Protein AF-0000000080324410 (afdb_homodimer)

Solvent-accessible surface area (backbone atoms only — not comparable to full-atom values): 28417 Å² total; per-residue (Å²): 84,32,30,42,34,37,29,29,32,47,20,60,87,23,61,13,32,57,71,48,88,96,50,61,19,52,45,48,56,50,28,51,51,48,15,63,73,68,71,44,92,47,70,72,44,49,41,64,73,47,52,51,18,25,29,22,37,26,44,42,29,28,36,72,44,86,69,87,79,92,68,65,60,56,60,53,47,45,66,68,41,60,70,37,41,25,58,77,45,79,40,82,44,83,71,82,79,46,44,42,80,50,36,56,32,38,30,34,39,34,32,36,30,31,64,83,45,30,84,38,65,70,62,29,25,78,43,92,57,76,87,58,37,58,67,55,31,39,56,44,40,62,48,53,45,77,47,46,50,48,37,27,41,31,90,59,55,82,81,40,97,64,50,68,31,58,33,73,44,49,47,60,41,41,44,96,81,65,45,37,38,41,40,38,40,28,19,47,50,78,58,71,63,22,67,32,31,48,48,25,51,39,50,34,28,18,71,66,76,38,52,55,64,59,53,49,47,29,54,73,68,41,44,56,61,93,78,80,58,57,38,70,39,33,12,33,26,37,43,38,60,33,36,91,88,47,77,69,77,58,87,50,57,66,71,10,30,68,45,57,60,100,72,58,67,73,54,76,119,85,34,31,40,35,37,28,28,31,48,20,62,87,24,60,13,30,56,71,49,90,97,49,61,18,50,47,49,55,50,29,52,52,48,15,63,74,69,70,42,91,47,69,71,43,49,40,66,74,48,52,51,17,25,29,23,36,25,45,43,29,28,37,72,45,86,67,88,78,93,66,66,60,55,61,53,47,46,67,70,41,58,71,37,40,26,58,77,45,79,40,83,44,82,70,82,80,44,44,41,79,51,36,56,33,38,29,36,37,36,31,36,31,30,62,83,47,29,85,37,66,68,61,30,24,78,43,91,58,76,86,59,36,58,67,55,31,40,55,44,40,60,48,54,46,77,48,47,52,46,38,27,40,31,91,59,56,83,82,39,97,62,50,68,31,58,34,74,43,47,46,57,38,38,44,94,81,65,44,37,38,41,40,37,39,27,19,47,52,80,59,72,62,22,67,33,31,47,47,26,51,40,50,34,29,18,71,68,76,39,52,56,65,59,55,49,46,28,52,72,66,41,46,56,60,92,78,80,58,57,39,70,39,34,12,33,25,37,42,39,60,33,36,92,89,46,76,70,79,56,85,50,57,64,71,9,31,71,44,56,61,94,78,67,63,72,51,76,116

Structure (mmCIF, N/CA/C/O backbone):
data_AF-0000000080324410-model_v1
#
loop_
_entity.id
_entity.type
_entity.pdbx_description
1 polymer 'tRNA pseudouridine synthase A'
#
loop_
_atom_site.group_PDB
_atom_site.id
_atom_site.type_symbol
_atom_site.label_atom_id
_atom_site.label_alt_id
_atom_site.label_comp_id
_atom_site.label_asym_id
_atom_site.label_entity_id
_atom_site.label_seq_id
_atom_site.pdbx_PDB_ins_code
_atom_site.Cartn_x
_atom_site.Cartn_y
_atom_site.Cartn_z
_atom_site.occupancy
_atom_site.B_iso_or_equiv
_atom_site.auth_seq_id
_atom_site.auth_comp_id
_atom_site.auth_asym_id
_atom_site.auth_atom_id
_atom_site.pdbx_PDB_model_num
ATOM 1 N N . MET A 1 1 ? 25.547 22.531 15.773 1 94.31 1 MET A N 1
ATOM 2 C CA . MET A 1 1 ? 25 22.719 14.43 1 94.31 1 MET A CA 1
ATOM 3 C C . MET A 1 1 ? 23.609 22.109 14.336 1 94.31 1 MET A C 1
ATOM 5 O O . MET A 1 1 ? 23.328 21.062 14.914 1 94.31 1 MET A O 1
ATOM 9 N N . ARG A 1 2 ? 22.75 22.875 13.672 1 97.19 2 ARG A N 1
ATOM 10 C CA . ARG A 1 2 ? 21.391 22.375 13.492 1 97.19 2 ARG A CA 1
ATOM 11 C C . ARG A 1 2 ? 21.25 21.641 12.156 1 97.19 2 ARG A C 1
ATOM 13 O O . ARG A 1 2 ? 21.781 22.094 11.141 1 97.19 2 ARG A O 1
ATOM 20 N N . TYR A 1 3 ? 20.516 20.531 12.219 1 98.25 3 TYR A N 1
ATOM 21 C CA . TYR A 1 3 ? 20.219 19.734 11.023 1 98.25 3 TYR A CA 1
ATOM 22 C C . TYR A 1 3 ? 18.719 19.547 10.859 1 98.25 3 TYR A C 1
ATOM 24 O O . TYR A 1 3 ? 18 19.328 11.844 1 98.25 3 TYR A O 1
ATOM 32 N N . PHE A 1 4 ? 18.188 19.719 9.625 1 98.75 4 PHE A N 1
ATOM 33 C CA . PHE A 1 4 ? 16.859 19.25 9.25 1 98.75 4 PHE A CA 1
ATOM 34 C C . PHE A 1 4 ? 16.922 17.828 8.688 1 98.75 4 PHE A C 1
ATOM 36 O O . PHE A 1 4 ? 17.797 17.531 7.875 1 98.75 4 PHE A O 1
ATOM 43 N N . VAL A 1 5 ? 16.047 17 9.148 1 98.75 5 VAL A N 1
ATOM 44 C CA . VAL A 1 5 ? 15.992 15.625 8.68 1 98.75 5 VAL A CA 1
ATOM 45 C C . VAL A 1 5 ? 14.656 15.367 7.984 1 98.75 5 VAL A C 1
ATOM 47 O O . VAL A 1 5 ? 13.594 15.641 8.555 1 98.75 5 VAL A O 1
ATOM 50 N N . HIS A 1 6 ? 14.719 14.922 6.734 1 98.62 6 HIS A N 1
ATOM 51 C CA . HIS A 1 6 ? 13.562 14.57 5.91 1 98.62 6 HIS A CA 1
ATOM 52 C C . HIS A 1 6 ? 13.203 13.102 6.078 1 98.62 6 HIS A C 1
ATOM 54 O O . HIS A 1 6 ? 14.008 12.219 5.785 1 98.62 6 HIS A O 1
ATOM 60 N N . ILE A 1 7 ? 11.953 12.852 6.543 1 98.38 7 ILE A N 1
ATOM 61 C CA . ILE A 1 7 ? 11.555 11.469 6.789 1 98.38 7 ILE A CA 1
ATOM 62 C C . ILE A 1 7 ? 10.164 11.227 6.211 1 98.38 7 ILE A C 1
ATOM 64 O O . ILE A 1 7 ? 9.484 12.164 5.781 1 98.38 7 ILE A O 1
ATOM 68 N N . GLY A 1 8 ? 9.773 10.023 6.07 1 97.31 8 GLY A N 1
ATOM 69 C CA . GLY A 1 8 ? 8.422 9.508 5.91 1 97.31 8 GLY A CA 1
ATOM 70 C C . GLY A 1 8 ? 8.086 8.398 6.883 1 97.31 8 GLY A C 1
ATOM 71 O O . GLY A 1 8 ? 8.977 7.688 7.355 1 97.31 8 GLY A O 1
ATOM 72 N N . TYR A 1 9 ? 6.797 8.312 7.25 1 97.44 9 TYR A N 1
ATOM 73 C CA . TYR A 1 9 ? 6.453 7.207 8.141 1 97.44 9 TYR A CA 1
ATOM 74 C C . TYR A 1 9 ? 5 6.781 7.941 1 97.44 9 TYR A C 1
ATOM 76 O O . TYR A 1 9 ? 4.145 7.602 7.605 1 97.44 9 TYR A O 1
ATOM 84 N N . ASN A 1 10 ? 4.77 5.488 8.047 1 96.81 10 ASN A N 1
ATOM 85 C CA . ASN A 1 10 ? 3.449 4.902 8.258 1 96.81 10 ASN A CA 1
ATOM 86 C C . ASN A 1 10 ? 3.047 4.949 9.727 1 96.81 10 ASN A C 1
ATOM 88 O O . ASN A 1 10 ? 3.627 4.246 10.555 1 96.81 10 ASN A O 1
ATOM 92 N N . GLY A 1 11 ? 2.039 5.762 10.086 1 97.75 11 GLY A N 1
ATOM 93 C CA . GLY A 1 11 ? 1.702 6.035 11.469 1 97.75 11 GLY A CA 1
ATOM 94 C C . GLY A 1 11 ? 0.704 5.047 12.047 1 97.75 11 GLY A C 1
ATOM 95 O O . GLY A 1 11 ? 0.299 5.168 13.203 1 97.75 11 GLY A O 1
ATOM 96 N N . LEU A 1 12 ? 0.367 4.039 11.359 1 96.88 12 LEU A N 1
ATOM 97 C CA . LEU A 1 12 ? -0.736 3.146 11.695 1 96.88 12 LEU A CA 1
ATOM 98 C C . LEU A 1 12 ? -0.562 2.572 13.102 1 96.88 12 LEU A C 1
ATOM 100 O O . LEU A 1 12 ? -1.535 2.441 13.844 1 96.88 12 LEU A O 1
ATOM 104 N N . GLN A 1 13 ? 0.639 2.287 13.508 1 96.69 13 GLN A N 1
ATOM 105 C CA . GLN A 1 13 ? 0.881 1.591 14.766 1 96.69 13 GLN A CA 1
ATOM 106 C C . GLN A 1 13 ? 1.281 2.568 15.867 1 96.69 13 GLN A C 1
ATOM 108 O O . GLN A 1 13 ? 1.627 2.154 16.984 1 96.69 13 GLN A O 1
ATOM 113 N N . TYR A 1 14 ? 1.253 3.84 15.594 1 97.75 14 TYR A N 1
ATOM 114 C CA . TYR A 1 14 ? 1.766 4.832 16.531 1 97.75 14 TYR A CA 1
ATOM 115 C C . TYR A 1 14 ? 0.64 5.711 17.062 1 97.75 14 TYR A C 1
ATOM 117 O O . TYR A 1 14 ? -0.38 5.898 16.406 1 97.75 14 TYR A O 1
ATOM 125 N N . ASN A 1 15 ? 0.825 6.191 18.203 1 97.12 15 ASN A N 1
ATOM 126 C CA . ASN A 1 15 ? -0.114 7.121 18.812 1 97.12 15 ASN A CA 1
ATOM 127 C C . ASN A 1 15 ? 0.235 8.57 18.5 1 97.12 15 ASN A C 1
ATOM 129 O O . ASN A 1 15 ? 0.266 9.422 19.391 1 97.12 15 ASN A O 1
ATOM 133 N N . GLY A 1 16 ? 0.625 8.773 17.234 1 96.94 16 GLY A N 1
ATOM 134 C CA . GLY A 1 16 ? 0.939 10.109 16.766 1 96.94 16 GLY A CA 1
ATOM 135 C C . GLY A 1 16 ? 2.428 10.406 16.75 1 96.94 16 GLY A C 1
ATOM 136 O O . GLY A 1 16 ? 3.242 9.516 17.016 1 96.94 16 GLY A O 1
ATOM 137 N N . TRP A 1 17 ? 2.717 11.594 16.375 1 96.81 17 TRP A N 1
ATOM 138 C CA . TRP A 1 17 ? 4.105 12.031 16.328 1 96.81 17 TRP A CA 1
ATOM 139 C C . TRP A 1 17 ? 4.66 12.273 17.719 1 96.81 17 TRP A C 1
ATOM 141 O O . TRP A 1 17 ? 5.711 11.734 18.078 1 96.81 17 TRP A O 1
ATOM 151 N N . GLN A 1 18 ? 3.969 13.039 18.5 1 91.75 18 GLN A N 1
ATOM 152 C CA . GLN A 1 18 ? 4.492 13.648 19.719 1 91.75 18 GLN A CA 1
ATOM 153 C C . GLN A 1 18 ? 4.695 12.609 20.812 1 91.75 18 GLN A C 1
ATOM 155 O O . GLN A 1 18 ? 3.82 11.781 21.062 1 91.75 18 GLN A O 1
ATOM 160 N N . LYS A 1 19 ? 5.781 12.805 21.422 1 88.12 19 LYS A N 1
ATOM 161 C CA . LYS A 1 19 ? 6.148 11.922 22.531 1 88.12 19 LYS A CA 1
ATOM 162 C C . LYS A 1 19 ? 5.219 12.117 23.719 1 88.12 19 LYS A C 1
ATOM 164 O O . LYS A 1 19 ? 4.965 13.25 24.141 1 88.12 19 LYS A O 1
ATOM 169 N N . GLN A 1 20 ? 4.648 11.055 24.047 1 84.75 20 GLN A N 1
ATOM 170 C CA . GLN A 1 20 ? 3.836 10.969 25.266 1 84.75 20 GLN A CA 1
ATOM 171 C C . GLN A 1 20 ? 4.293 9.812 26.156 1 84.75 20 GLN A C 1
ATOM 173 O O . GLN A 1 20 ? 4.793 8.805 25.656 1 84.75 20 GLN A O 1
ATOM 178 N N . ALA A 1 21 ? 4.141 9.961 27.375 1 82.94 21 ALA A N 1
ATOM 179 C CA . ALA A 1 21 ? 4.613 8.945 28.328 1 82.94 21 ALA A CA 1
ATOM 180 C C . ALA A 1 21 ? 3.883 7.625 28.109 1 82.94 21 ALA A C 1
ATOM 182 O O . ALA A 1 21 ? 2.66 7.602 27.938 1 82.94 21 ALA A O 1
ATOM 183 N N . ASN A 1 22 ? 4.672 6.574 27.953 1 84.88 22 ASN A N 1
ATOM 184 C CA . ASN A 1 22 ? 4.219 5.191 28 1 84.88 22 ASN A CA 1
ATOM 185 C C . ASN A 1 22 ? 3.434 4.816 26.734 1 84.88 22 ASN A C 1
ATOM 187 O O . ASN A 1 22 ? 2.602 3.906 26.766 1 84.88 22 ASN A O 1
ATOM 191 N N . VAL A 1 23 ? 3.604 5.633 25.766 1 90.19 23 VAL A N 1
ATOM 192 C CA . VAL A 1 23 ? 2.92 5.27 24.531 1 90.19 23 VAL A CA 1
ATOM 193 C C . VAL A 1 23 ? 3.906 5.293 23.375 1 90.19 23 VAL A C 1
ATOM 195 O O . VAL A 1 23 ? 4.824 6.113 23.344 1 90.19 23 VAL A O 1
ATOM 198 N N . LEU A 1 24 ? 3.748 4.344 22.484 1 94.62 24 LEU A N 1
ATOM 199 C CA . LEU A 1 24 ? 4.59 4.281 21.297 1 94.62 24 LEU A CA 1
ATOM 200 C C . LEU A 1 24 ? 4.285 5.441 20.359 1 94.62 24 LEU A C 1
ATOM 202 O O . LEU A 1 24 ? 3.131 5.645 19.969 1 94.62 24 LEU A O 1
ATOM 206 N N . ASN A 1 25 ? 5.254 6.285 20.078 1 96.56 25 ASN A N 1
ATOM 207 C CA . ASN A 1 25 ? 5.121 7.418 19.172 1 96.56 25 ASN A CA 1
ATOM 208 C C . ASN A 1 25 ? 6.328 7.543 18.234 1 96.56 25 ASN A C 1
ATOM 210 O O . ASN A 1 25 ? 7.367 6.926 18.484 1 96.56 25 ASN A O 1
ATOM 214 N N . ILE A 1 26 ? 6.188 8.273 17.203 1 98.19 26 ILE A N 1
ATOM 215 C CA . ILE A 1 26 ? 7.211 8.383 16.172 1 98.19 26 ILE A CA 1
ATOM 216 C C . ILE A 1 26 ? 8.43 9.117 16.719 1 98.19 26 ILE A C 1
ATOM 218 O O . ILE A 1 26 ? 9.57 8.68 16.531 1 98.19 26 ILE A O 1
ATOM 222 N N . GLN A 1 27 ? 8.195 10.25 17.406 1 98.19 27 GLN A N 1
ATOM 223 C CA . GLN A 1 27 ? 9.266 11.078 17.953 1 98.19 27 GLN A CA 1
ATOM 224 C C . GLN A 1 27 ? 10.156 10.273 18.891 1 98.19 27 GLN A C 1
ATOM 226 O O . GLN A 1 27 ? 11.383 10.312 18.766 1 98.19 27 GLN A O 1
ATOM 231 N N . GLY A 1 28 ? 9.547 9.531 19.797 1 97.69 28 GLY A N 1
ATOM 232 C CA . GLY A 1 28 ? 10.305 8.727 20.734 1 97.69 28 GLY A CA 1
ATOM 233 C C . GLY A 1 28 ? 11.164 7.668 20.062 1 97.69 28 GLY A C 1
ATOM 234 O O . GLY A 1 28 ? 12.312 7.453 20.469 1 97.69 28 GLY A O 1
ATOM 235 N N . VAL A 1 29 ? 10.641 7 19.062 1 98.19 29 VAL A N 1
ATOM 236 C CA . VAL A 1 29 ? 11.359 5.957 18.344 1 98.19 29 VAL A CA 1
ATOM 237 C C . VAL A 1 29 ? 12.594 6.555 17.656 1 98.19 29 VAL A C 1
ATOM 239 O O . VAL A 1 29 ? 13.68 5.984 17.719 1 98.19 29 VAL A O 1
ATOM 242 N N . ILE A 1 30 ? 12.438 7.707 17.062 1 98.56 30 ILE A N 1
ATOM 243 C CA . ILE A 1 30 ? 13.531 8.352 16.344 1 98.56 30 ILE A CA 1
ATOM 244 C C . ILE A 1 30 ? 14.578 8.852 17.344 1 98.56 30 ILE A C 1
ATOM 246 O O . ILE A 1 30 ? 15.781 8.672 17.125 1 98.56 30 ILE A O 1
ATOM 250 N N . GLU A 1 31 ? 14.125 9.516 18.422 1 98.31 31 GLU A N 1
ATOM 251 C CA . GLU A 1 31 ? 15.047 10 19.438 1 98.31 31 GLU A CA 1
ATOM 252 C C . GLU A 1 31 ? 15.891 8.859 20 1 98.31 31 GLU A C 1
ATOM 254 O O . GLU A 1 31 ? 17.094 9.016 20.219 1 98.31 31 GLU A O 1
ATOM 259 N N . ASN A 1 32 ? 15.227 7.758 20.25 1 97.81 32 ASN A N 1
ATOM 260 C CA . ASN A 1 32 ? 15.953 6.594 20.766 1 97.81 32 ASN A CA 1
ATOM 261 C C . ASN A 1 32 ? 17.031 6.133 19.781 1 97.81 32 ASN A C 1
ATOM 263 O O . ASN A 1 32 ? 18.156 5.852 20.188 1 97.81 32 ASN A O 1
ATOM 267 N N . ALA A 1 33 ? 16.719 6.035 18.531 1 98.56 33 ALA A N 1
ATOM 268 C CA . ALA A 1 33 ? 17.672 5.621 17.5 1 98.56 33 ALA A CA 1
ATOM 269 C C . ALA A 1 33 ? 18.844 6.598 17.422 1 98.56 33 ALA A C 1
ATOM 271 O O . ALA A 1 33 ? 20 6.184 17.375 1 98.56 33 ALA A O 1
ATOM 272 N N . LEU A 1 34 ? 18.547 7.871 17.422 1 98.44 34 LEU A N 1
ATOM 273 C CA . LEU A 1 34 ? 19.578 8.898 17.344 1 98.44 34 LEU A CA 1
ATOM 274 C C . LEU A 1 34 ? 20.484 8.836 18.562 1 98.44 34 LEU A C 1
ATOM 276 O O . LEU A 1 34 ? 21.719 8.922 18.438 1 98.44 34 LEU A O 1
ATOM 280 N N . SER A 1 35 ? 19.875 8.695 19.703 1 98.19 35 SER A N 1
ATOM 281 C CA . SER A 1 35 ? 20.641 8.648 20.938 1 98.19 35 SER A CA 1
ATOM 282 C C . SER A 1 35 ? 21.594 7.445 20.953 1 98.19 35 SER A C 1
ATOM 284 O O . SER A 1 35 ? 22.703 7.535 21.469 1 98.19 35 SER A O 1
ATOM 286 N N . GLN A 1 36 ? 21.125 6.352 20.406 1 98.12 36 GLN A N 1
ATOM 287 C CA . GLN A 1 36 ? 21.969 5.16 20.297 1 98.12 36 GLN A CA 1
ATOM 288 C C . GLN A 1 36 ? 23.156 5.406 19.359 1 98.12 36 GLN A C 1
ATOM 290 O O . GLN A 1 36 ? 24.281 5.031 19.672 1 98.12 36 GLN A O 1
ATOM 295 N N . ILE A 1 37 ? 22.906 6.055 18.297 1 97.75 37 ILE A N 1
ATOM 296 C CA . ILE A 1 37 ? 23.922 6.285 17.297 1 97.75 37 ILE A CA 1
ATOM 297 C C . ILE A 1 37 ? 24.953 7.277 17.828 1 97.75 37 ILE A C 1
ATOM 299 O O . ILE A 1 37 ? 26.172 7.059 17.688 1 97.75 37 ILE A O 1
ATOM 303 N N . PHE A 1 38 ? 24.531 8.312 18.469 1 97.31 38 PHE A N 1
ATOM 304 C CA . PHE A 1 38 ? 25.422 9.383 18.891 1 97.31 38 PHE A CA 1
ATOM 305 C C . PHE A 1 38 ? 25.906 9.156 20.312 1 97.31 38 PHE A C 1
ATOM 307 O O . PHE A 1 38 ? 26.766 9.898 20.812 1 97.31 38 PHE A O 1
ATOM 314 N N . LYS A 1 39 ? 25.297 8.195 21 1 96.38 39 LYS A N 1
ATOM 315 C CA . LYS A 1 39 ? 25.672 7.816 22.359 1 96.38 39 LYS A CA 1
ATOM 316 C C . LYS A 1 39 ? 25.484 8.977 23.328 1 96.38 39 LYS A C 1
ATOM 318 O O . LYS A 1 39 ? 26.266 9.164 24.25 1 96.38 39 LYS A O 1
ATOM 323 N N . THR A 1 40 ? 24.625 9.805 23.047 1 96.5 40 THR A N 1
ATOM 324 C CA . THR A 1 40 ? 24.141 10.906 23.875 1 96.5 40 THR A CA 1
ATOM 325 C C . THR A 1 40 ? 22.656 11.141 23.656 1 96.5 40 THR A C 1
ATOM 327 O O . THR A 1 40 ? 22.125 10.812 22.594 1 96.5 40 THR A O 1
ATOM 330 N N . GLN A 1 41 ? 22.031 11.617 24.656 1 96.44 41 GLN A N 1
ATOM 331 C CA . GLN A 1 41 ? 20.609 11.891 24.484 1 96.44 41 GLN A CA 1
ATOM 332 C C . GLN A 1 41 ? 20.375 12.969 23.438 1 96.44 41 GLN A C 1
ATOM 334 O O . GLN A 1 41 ? 20.922 14.062 23.516 1 96.44 41 GLN A O 1
ATOM 339 N N . ILE A 1 42 ? 19.578 12.68 22.453 1 97.12 42 ILE A N 1
ATOM 340 C CA . ILE A 1 42 ? 19.234 13.617 21.391 1 97.12 42 ILE A CA 1
ATOM 341 C C . ILE A 1 42 ? 17.734 13.906 21.422 1 97.12 42 ILE A C 1
ATOM 343 O O . ILE A 1 42 ? 16.922 12.977 21.453 1 97.12 42 ILE A O 1
ATOM 347 N N . PHE A 1 43 ? 17.375 15.156 21.5 1 97.06 43 PHE A N 1
ATOM 348 C CA . PHE A 1 43 ? 15.992 15.594 21.391 1 97.06 43 PHE A CA 1
ATOM 349 C C . PHE A 1 43 ? 15.719 16.203 20.016 1 97.06 43 PHE A C 1
ATOM 351 O O . PHE A 1 43 ? 16.609 16.812 19.422 1 97.06 43 PHE A O 1
ATOM 358 N N . ILE A 1 44 ? 14.492 16.016 19.547 1 98.19 44 ILE A N 1
ATOM 359 C CA . ILE A 1 44 ? 14.164 16.547 18.234 1 98.19 44 ILE A CA 1
ATOM 360 C C . ILE A 1 44 ? 12.852 17.312 18.297 1 98.19 44 ILE A C 1
ATOM 362 O O . ILE A 1 44 ? 12.055 17.125 19.203 1 98.19 44 ILE A O 1
ATOM 366 N N . ASN A 1 45 ? 12.656 18.219 17.359 1 98 45 ASN A N 1
ATOM 367 C CA . ASN A 1 45 ? 11.43 18.984 17.172 1 98 45 ASN A CA 1
ATOM 368 C C . ASN A 1 45 ? 10.844 18.766 15.773 1 98 45 ASN A C 1
ATOM 370 O O . ASN A 1 45 ? 11.5 19.016 14.766 1 98 45 ASN A O 1
ATOM 374 N N . GLY A 1 46 ? 9.68 18.297 15.727 1 98.19 46 GLY A N 1
ATOM 375 C CA . GLY A 1 46 ? 9.023 18 14.461 1 98.19 46 GLY A CA 1
ATOM 376 C C . GLY A 1 46 ? 8.359 19.219 13.844 1 98.19 46 GLY A C 1
ATOM 377 O O . GLY A 1 46 ? 8.172 20.234 14.523 1 98.19 46 GLY A O 1
ATOM 378 N N . CYS A 1 47 ? 7.992 19.078 12.578 1 98.12 47 CYS A N 1
ATOM 379 C CA . CYS A 1 47 ? 7.379 20.188 11.852 1 98.12 47 CYS A CA 1
ATOM 380 C C . CYS A 1 47 ? 5.887 20.281 12.148 1 98.12 47 CYS A C 1
ATOM 382 O O . CYS A 1 47 ? 5.215 21.219 11.711 1 98.12 47 CYS A O 1
ATOM 384 N N . GLY A 1 48 ? 5.367 19.359 12.797 1 94.88 48 GLY A N 1
ATOM 385 C CA . GLY A 1 48 ? 3.969 19.281 13.18 1 94.88 48 GLY A CA 1
ATOM 386 C C . GLY A 1 48 ? 3.664 18.094 14.078 1 94.88 48 GLY A C 1
ATOM 387 O O . GLY A 1 48 ? 4.566 17.344 14.438 1 94.88 48 GLY A O 1
ATOM 388 N N . ARG A 1 49 ? 2.438 18.031 14.516 1 92.12 49 ARG A N 1
ATOM 389 C CA . ARG A 1 49 ? 1.966 16.922 15.328 1 92.12 49 ARG A CA 1
ATOM 390 C C . ARG A 1 49 ? 0.853 16.156 14.617 1 92.12 49 ARG A C 1
ATOM 392 O O . ARG A 1 49 ? -0.269 16.656 14.5 1 92.12 49 ARG A O 1
ATOM 399 N N . THR A 1 50 ? 1.181 15.016 14.109 1 96.06 50 THR A N 1
ATOM 400 C CA . THR A 1 50 ? 0.146 14.18 13.508 1 96.06 50 THR A CA 1
ATOM 401 C C . THR A 1 50 ? -0.588 13.367 14.57 1 96.06 50 THR A C 1
ATOM 403 O O . THR A 1 50 ? 0.018 12.93 15.547 1 96.06 50 THR A O 1
ATOM 406 N N . ASP A 1 51 ? -1.901 13.156 14.359 1 95 51 ASP A N 1
ATOM 407 C CA . ASP A 1 51 ? -2.723 12.336 15.242 1 95 51 ASP A CA 1
ATOM 408 C C . ASP A 1 51 ? -2.295 10.867 15.188 1 95 51 ASP A C 1
ATOM 410 O O . ASP A 1 51 ? -1.504 10.484 14.328 1 95 51 ASP A O 1
ATOM 414 N N . ALA A 1 52 ? -2.834 10.172 16.219 1 96.69 52 ALA A N 1
ATOM 415 C CA . ALA A 1 52 ? -2.654 8.727 16.203 1 96.69 52 ALA A CA 1
ATOM 416 C C . ALA A 1 52 ? -3.105 8.133 14.867 1 96.69 52 ALA A C 1
ATOM 418 O O . ALA A 1 52 ? -4.152 8.508 14.328 1 96.69 52 ALA A O 1
ATOM 419 N N . GLN A 1 53 ? -2.209 7.281 14.25 1 98 53 GLN A N 1
ATOM 420 C CA . GLN A 1 53 ? -2.496 6.457 13.086 1 98 53 GLN A CA 1
ATOM 421 C C . GLN A 1 53 ? -2.418 7.277 11.797 1 98 53 GLN A C 1
ATOM 423 O O . GLN A 1 53 ? -2.668 6.758 10.711 1 98 53 GLN A O 1
ATOM 428 N N . VAL A 1 54 ? -2.104 8.57 11.922 1 98.25 54 VAL A N 1
ATOM 429 C CA . VAL A 1 54 ? -1.933 9.406 10.734 1 98.25 54 VAL A CA 1
ATOM 430 C C . VAL A 1 54 ? -0.528 9.219 10.164 1 98.25 54 VAL A C 1
ATOM 432 O O . VAL A 1 54 ? 0.437 9.062 10.922 1 98.25 54 VAL A O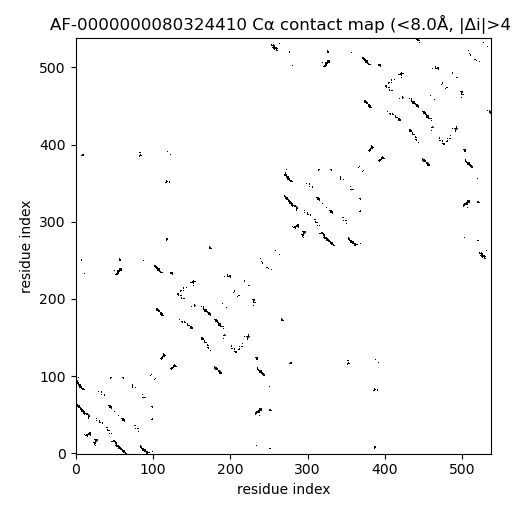 1
ATOM 435 N N . HIS A 1 55 ? -0.426 9.234 8.844 1 97.19 55 HIS A N 1
ATOM 436 C CA . HIS A 1 55 ? 0.824 8.984 8.133 1 97.19 55 HIS A CA 1
ATOM 437 C C . HIS A 1 55 ? 1.499 10.297 7.734 1 97.19 55 HIS A C 1
ATOM 439 O O . HIS A 1 55 ? 0.898 11.367 7.844 1 97.19 55 HIS A O 1
ATOM 445 N N . ALA A 1 56 ? 2.744 10.156 7.301 1 97.38 56 ALA A N 1
ATOM 446 C CA . ALA A 1 56 ? 3.445 11.266 6.656 1 97.38 56 ALA A CA 1
ATOM 447 C C . ALA A 1 56 ? 4.32 10.766 5.512 1 97.38 56 ALA A C 1
ATOM 449 O O . ALA A 1 56 ? 5.234 9.969 5.723 1 97.38 56 ALA A O 1
ATOM 450 N N . SER A 1 57 ? 4.02 11.211 4.344 1 95.12 57 SER A N 1
ATOM 451 C CA . SER A 1 57 ? 4.91 10.922 3.223 1 95.12 57 SER A CA 1
ATOM 452 C C . SER A 1 57 ? 6.105 11.867 3.209 1 95.12 57 SER A C 1
ATOM 454 O O . SER A 1 57 ? 7.16 11.531 2.662 1 95.12 57 SER A O 1
ATOM 456 N N . GLN A 1 58 ? 5.863 13.07 3.723 1 97.12 58 GLN A N 1
ATOM 457 C CA . GLN A 1 58 ? 6.965 13.992 3.984 1 97.12 58 GLN A CA 1
ATOM 458 C C . GLN A 1 58 ? 6.824 14.641 5.359 1 97.12 58 GLN A C 1
ATOM 460 O O . GLN A 1 58 ? 5.762 15.164 5.703 1 97.12 58 GLN A O 1
ATOM 465 N N . PHE A 1 59 ? 7.863 14.57 6.117 1 98.31 59 PHE A N 1
ATOM 466 C CA . PHE A 1 59 ? 7.941 15.148 7.453 1 98.31 59 PHE A CA 1
ATOM 467 C C . PHE A 1 59 ? 9.359 15.609 7.762 1 98.31 59 PHE A C 1
ATOM 469 O O . PHE A 1 59 ? 10.328 14.938 7.391 1 98.31 59 PHE A O 1
ATOM 476 N N . PHE A 1 60 ? 9.477 16.766 8.367 1 98.75 60 PHE A N 1
ATOM 477 C CA . PHE A 1 60 ? 10.789 17.25 8.789 1 98.75 60 PHE A CA 1
ATOM 478 C C . PHE A 1 60 ? 10.859 17.375 10.305 1 98.75 60 PHE A C 1
ATOM 480 O O . PHE A 1 60 ? 9.883 17.766 10.953 1 98.75 60 PHE A O 1
ATOM 487 N N . PHE A 1 61 ? 11.961 17.047 10.828 1 98.75 61 PHE A N 1
ATOM 488 C CA . PHE A 1 61 ? 12.312 17.469 12.18 1 98.75 61 PHE A CA 1
ATOM 489 C C . PHE A 1 61 ? 13.711 18.078 12.211 1 98.75 61 PHE A C 1
ATOM 491 O O . PHE A 1 61 ? 14.492 17.906 11.266 1 98.75 61 PHE A O 1
ATOM 498 N N . HIS A 1 62 ? 13.961 18.906 13.211 1 98.69 62 HIS A N 1
ATOM 499 C CA . HIS A 1 62 ? 15.328 19.391 13.367 1 98.69 62 HIS A CA 1
ATOM 500 C C . HIS A 1 62 ? 15.953 18.859 14.648 1 98.69 62 HIS A C 1
ATOM 502 O O . HIS A 1 62 ? 15.242 18.5 15.594 1 98.69 62 HIS A O 1
ATOM 508 N N . MET A 1 63 ? 17.188 18.719 14.633 1 98.25 63 MET A N 1
ATOM 509 C CA . MET A 1 63 ? 18.031 18.297 15.75 1 98.25 63 MET A CA 1
ATOM 510 C C . MET A 1 63 ? 19.312 19.125 15.805 1 98.25 63 MET A C 1
ATOM 512 O O . MET A 1 63 ? 19.719 19.703 14.805 1 98.25 63 MET A O 1
ATOM 516 N N . ASP A 1 64 ? 19.859 19.219 16.969 1 97.5 64 ASP A N 1
ATOM 517 C CA . ASP A 1 64 ? 21.125 19.891 17.188 1 97.5 64 ASP A CA 1
ATOM 518 C C . ASP A 1 64 ? 22.219 18.906 17.594 1 97.5 64 ASP A C 1
ATOM 520 O O . ASP A 1 64 ? 22.047 18.156 18.562 1 97.5 64 ASP A O 1
ATOM 524 N N . ILE A 1 65 ? 23.219 18.922 16.766 1 95.94 65 ILE A N 1
ATOM 525 C CA . ILE A 1 65 ? 24.328 18.016 17.031 1 95.94 65 ILE A CA 1
ATOM 526 C C . ILE A 1 65 ? 25.609 18.828 17.25 1 95.94 65 ILE A C 1
ATOM 528 O O . ILE A 1 65 ? 25.984 19.641 16.391 1 95.94 65 ILE A O 1
ATOM 532 N N . GLU A 1 66 ? 26.281 18.594 18.312 1 90 66 GLU A N 1
ATOM 533 C CA . GLU A 1 66 ? 27.469 19.375 18.672 1 90 66 GLU A CA 1
ATOM 534 C C . GLU A 1 66 ? 28.703 18.906 17.906 1 90 66 GLU A C 1
ATOM 536 O O . GLU A 1 66 ? 29.484 19.719 17.406 1 90 66 GLU A O 1
ATOM 541 N N . LYS A 1 67 ? 28.828 17.609 17.766 1 89.62 67 LYS A N 1
ATOM 542 C CA . LYS A 1 67 ? 30.031 17.047 17.156 1 89.62 67 LYS A CA 1
ATOM 543 C C . LYS A 1 67 ? 29.734 16.547 15.742 1 89.62 67 LYS A C 1
ATOM 545 O O . LYS A 1 67 ? 28.703 15.914 15.508 1 89.62 67 LYS A O 1
ATOM 550 N N . GLU A 1 68 ? 30.672 16.875 14.891 1 90.06 68 GLU A N 1
ATOM 551 C CA . GLU A 1 68 ? 30.578 16.312 13.547 1 90.06 68 GLU A CA 1
ATOM 552 C C . GLU A 1 68 ? 30.734 14.789 13.578 1 90.06 68 GLU A 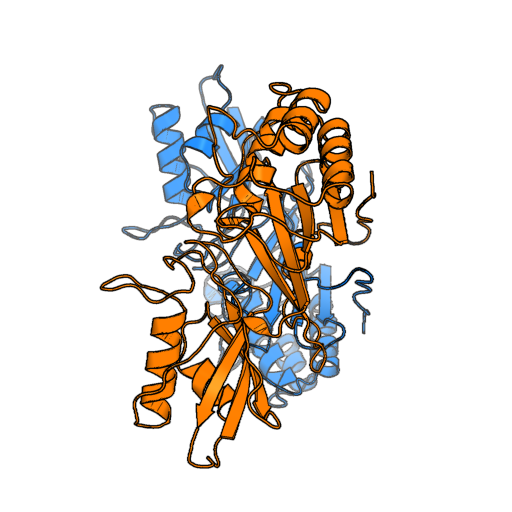C 1
ATOM 554 O O . GLU A 1 68 ? 31.266 14.234 14.539 1 90.06 68 GLU A O 1
ATOM 559 N N . TRP A 1 69 ? 30.078 14.141 12.68 1 94.56 69 TRP A N 1
ATOM 560 C CA . TRP A 1 69 ? 30.219 12.688 12.57 1 94.56 69 TRP A CA 1
ATOM 561 C C . TRP A 1 69 ? 30.75 12.289 11.195 1 94.56 69 TRP A C 1
ATOM 563 O O . TRP A 1 69 ? 30.641 13.062 10.242 1 94.56 69 TRP A O 1
ATOM 573 N N . ASP A 1 70 ? 31.359 11.094 11.016 1 94.94 70 ASP A N 1
ATOM 574 C CA . ASP A 1 70 ? 32.031 10.688 9.789 1 94.94 70 ASP A CA 1
ATOM 575 C C . ASP A 1 70 ? 31.422 9.414 9.211 1 94.94 70 ASP A C 1
ATOM 577 O O . ASP A 1 70 ? 32.062 8.68 8.469 1 94.94 70 ASP A O 1
ATOM 581 N N . PHE A 1 71 ? 30.266 9.117 9.633 1 96.56 71 PHE A N 1
ATOM 582 C CA . PHE A 1 71 ? 29.578 7.941 9.109 1 96.56 71 PHE A CA 1
ATOM 583 C C . PHE A 1 71 ? 28.297 8.344 8.375 1 96.56 71 PHE A C 1
ATOM 585 O O . PHE A 1 71 ? 27.891 9.508 8.43 1 96.56 71 PHE A O 1
ATOM 592 N N . ASP A 1 72 ? 27.766 7.434 7.598 1 97.44 72 ASP A N 1
ATOM 593 C CA . ASP A 1 72 ? 26.516 7.66 6.875 1 97.44 72 ASP A CA 1
ATOM 594 C C . ASP A 1 72 ? 25.312 7.578 7.816 1 97.44 72 ASP A C 1
ATOM 596 O O . ASP A 1 72 ? 24.797 6.492 8.086 1 97.44 72 ASP A O 1
ATOM 600 N N . LEU A 1 73 ? 24.922 8.68 8.289 1 98.19 73 LEU A N 1
ATOM 601 C CA . LEU A 1 73 ? 23.859 8.75 9.289 1 98.19 73 LEU A CA 1
ATOM 602 C C . LEU A 1 73 ? 22.547 8.211 8.719 1 98.19 73 LEU A C 1
ATOM 604 O O . LEU A 1 73 ? 21.797 7.531 9.414 1 98.19 73 LEU A O 1
ATOM 608 N N . ILE A 1 74 ? 22.234 8.531 7.469 1 98.12 74 ILE A N 1
ATOM 609 C CA . ILE A 1 74 ? 21.016 8.078 6.828 1 98.12 74 ILE A CA 1
ATOM 610 C C . ILE A 1 74 ? 20.969 6.547 6.805 1 98.12 74 ILE A C 1
ATOM 612 O O . ILE A 1 74 ? 19.969 5.938 7.172 1 98.12 74 ILE A O 1
ATOM 616 N N . PHE A 1 75 ? 22.078 6.02 6.418 1 97.56 75 PHE A N 1
ATOM 617 C CA . PHE A 1 75 ? 22.188 4.566 6.359 1 97.56 75 PHE A CA 1
ATOM 618 C C . PHE A 1 75 ? 21.984 3.953 7.742 1 97.56 75 PHE A C 1
ATOM 620 O O . PHE A 1 75 ? 21.203 3.016 7.906 1 97.56 75 PHE A O 1
ATOM 627 N N . ARG A 1 76 ? 22.609 4.445 8.695 1 98 76 ARG A N 1
ATOM 628 C CA . ARG A 1 76 ? 22.547 3.904 10.047 1 98 76 ARG A CA 1
ATOM 629 C C . ARG A 1 76 ? 21.141 4.035 10.625 1 98 76 ARG A C 1
ATOM 631 O O . ARG A 1 76 ? 20.625 3.098 11.242 1 98 76 ARG A O 1
ATOM 638 N N . LEU A 1 77 ? 20.562 5.156 10.438 1 98.62 77 LEU A N 1
ATOM 639 C CA . LEU A 1 77 ? 19.203 5.367 10.938 1 98.62 77 LEU A CA 1
ATOM 640 C C . LEU A 1 77 ? 18.234 4.398 10.281 1 98.62 77 LEU A C 1
ATOM 642 O O . LEU A 1 77 ? 17.406 3.777 10.961 1 98.62 77 LEU A O 1
ATOM 646 N N . ASN A 1 78 ? 18.328 4.285 8.984 1 98.06 78 ASN A N 1
ATOM 647 C CA . ASN A 1 78 ? 17.391 3.428 8.258 1 98.06 78 ASN A CA 1
ATOM 648 C C . ASN A 1 78 ? 17.594 1.956 8.609 1 98.06 78 ASN A C 1
ATOM 650 O O . ASN A 1 78 ? 16.672 1.154 8.492 1 98.06 78 ASN A O 1
ATOM 654 N N . LYS A 1 79 ? 18.734 1.648 9 1 97.06 79 LYS A N 1
ATOM 655 C CA . LYS A 1 79 ? 18.984 0.287 9.461 1 97.06 79 LYS A CA 1
ATOM 656 C C . LYS A 1 79 ? 18.406 0.056 10.844 1 97.06 79 LYS A C 1
ATOM 658 O O . LYS A 1 79 ? 17.875 -1.019 11.133 1 97.06 79 LYS A O 1
ATOM 663 N N . LEU A 1 80 ? 18.453 0.997 11.648 1 98.12 80 LEU A N 1
ATOM 664 C CA . LEU A 1 80 ? 18.062 0.879 13.047 1 98.12 80 LEU A CA 1
ATOM 665 C C . LEU A 1 80 ? 16.547 1.07 13.195 1 98.12 80 LEU A C 1
ATOM 667 O O . LEU A 1 80 ? 15.914 0.41 14.023 1 98.12 80 LEU A O 1
ATOM 671 N N . LEU A 1 81 ? 15.977 1.917 12.492 1 98.56 81 LEU A N 1
ATOM 672 C CA . LEU A 1 81 ? 14.562 2.254 12.609 1 98.56 81 LEU A CA 1
ATOM 673 C C . LEU A 1 81 ? 13.688 1.148 12.031 1 98.56 81 LEU A C 1
ATOM 675 O O . LEU A 1 81 ? 14.094 0.455 11.094 1 98.56 81 LEU A O 1
ATOM 679 N N . PRO A 1 82 ? 12.484 1.034 12.641 1 98.06 82 PRO A N 1
ATOM 680 C CA . PRO A 1 82 ? 11.547 0.076 12.047 1 98.06 82 PRO A CA 1
ATOM 681 C C . PRO A 1 82 ? 11.211 0.395 10.594 1 98.06 82 PRO A C 1
ATOM 683 O O . PRO A 1 82 ? 11.422 1.525 10.148 1 98.06 82 PRO A O 1
ATOM 686 N N . MET A 1 83 ? 10.633 -0.583 9.875 1 97.19 83 MET A N 1
ATOM 687 C CA . MET A 1 83 ? 10.398 -0.468 8.438 1 97.19 83 MET A CA 1
ATOM 688 C C . MET A 1 83 ? 9.352 0.604 8.141 1 97.19 83 MET A C 1
ATOM 690 O O . MET A 1 83 ? 9.266 1.098 7.016 1 97.19 83 MET A O 1
ATOM 694 N N . ASN A 1 84 ? 8.602 0.961 9.117 1 97.19 84 ASN A N 1
ATOM 695 C CA . ASN A 1 84 ? 7.523 1.92 8.898 1 97.19 84 ASN A CA 1
ATOM 696 C C . ASN A 1 84 ? 7.996 3.355 9.117 1 97.19 84 ASN A C 1
ATOM 698 O O . ASN A 1 84 ? 7.188 4.285 9.125 1 97.19 84 ASN A O 1
ATOM 702 N N . ILE A 1 85 ? 9.273 3.598 9.336 1 98.44 85 ILE A N 1
ATOM 703 C CA . ILE A 1 85 ? 9.898 4.914 9.383 1 98.44 85 ILE A CA 1
ATOM 704 C C . ILE A 1 85 ? 11.133 4.938 8.492 1 98.44 85 ILE A C 1
ATOM 706 O O . ILE A 1 85 ? 12.016 4.086 8.617 1 98.44 85 ILE A O 1
ATOM 710 N N . ALA A 1 86 ? 11.203 5.906 7.605 1 98.19 86 ALA A N 1
ATOM 711 C CA . ALA A 1 86 ? 12.336 6.02 6.688 1 98.19 86 ALA A CA 1
ATOM 712 C C . ALA A 1 86 ? 12.938 7.418 6.727 1 98.19 86 ALA A C 1
ATOM 714 O O . ALA A 1 86 ? 12.211 8.414 6.805 1 98.19 86 ALA A O 1
ATOM 715 N N . VAL A 1 87 ? 14.25 7.508 6.656 1 98.62 87 VAL A N 1
ATOM 716 C CA . VAL A 1 87 ? 14.992 8.758 6.594 1 98.62 87 VAL A CA 1
ATOM 717 C C . VAL A 1 87 ? 15.523 8.977 5.18 1 98.62 87 VAL A C 1
ATOM 719 O O . VAL A 1 87 ? 16.141 8.078 4.598 1 98.62 87 VAL A O 1
ATOM 722 N N . TYR A 1 88 ? 15.383 10.172 4.656 1 97.69 88 TYR A N 1
ATOM 723 C CA . TYR A 1 88 ? 15.719 10.406 3.256 1 97.69 88 TYR A CA 1
ATOM 724 C C . TYR A 1 88 ? 16.844 11.422 3.127 1 97.69 88 TYR A C 1
ATOM 726 O O . TYR A 1 88 ? 17.734 11.281 2.273 1 97.69 88 TYR A O 1
ATOM 734 N N . ASP A 1 89 ? 16.781 12.438 3.961 1 98.06 89 ASP A N 1
ATOM 735 C CA . ASP A 1 89 ? 17.797 13.492 3.887 1 98.06 89 ASP A CA 1
ATOM 736 C C . ASP A 1 89 ? 18.188 13.969 5.281 1 98.06 89 ASP A C 1
ATOM 738 O O . ASP A 1 89 ? 17.375 13.953 6.203 1 98.06 89 ASP A O 1
ATOM 742 N N . VAL A 1 90 ? 19.422 14.328 5.418 1 98.31 90 VAL A N 1
ATOM 743 C CA . VAL A 1 90 ? 19.953 15.094 6.543 1 98.31 90 VAL A CA 1
ATOM 744 C C . VAL A 1 90 ? 20.625 16.359 6.035 1 98.31 90 VAL A C 1
ATOM 746 O O . VAL A 1 90 ? 21.656 16.297 5.34 1 98.31 90 VAL A O 1
ATOM 749 N N . ILE A 1 91 ? 20.078 17.5 6.422 1 97.88 91 ILE A N 1
ATOM 750 C CA . ILE A 1 91 ? 20.484 18.75 5.805 1 97.88 91 ILE A CA 1
ATOM 751 C C . ILE A 1 91 ? 21.031 19.703 6.871 1 97.88 91 ILE A C 1
ATOM 753 O O . ILE A 1 91 ? 20.297 20.156 7.746 1 97.88 91 ILE A O 1
ATOM 757 N N . PRO A 1 92 ? 22.312 20.016 6.801 1 97.25 92 PRO A N 1
ATOM 758 C CA . PRO A 1 92 ? 22.812 21.047 7.707 1 97.25 92 PRO A CA 1
ATOM 759 C C . PRO A 1 92 ? 22.203 22.422 7.441 1 97.25 92 PRO A C 1
ATOM 761 O O . PRO A 1 92 ? 22.062 22.828 6.285 1 97.25 92 PRO A O 1
ATOM 764 N N . MET A 1 93 ? 21.797 23.016 8.5 1 96.81 93 MET A N 1
ATOM 765 C CA . MET A 1 93 ? 21.109 24.297 8.352 1 96.81 93 MET A CA 1
ATOM 766 C C . MET A 1 93 ? 21.984 25.438 8.875 1 96.81 93 MET A C 1
ATOM 768 O O . MET A 1 93 ? 22.688 25.281 9.867 1 96.81 93 MET A O 1
ATOM 772 N N . GLU A 1 94 ? 21.891 26.562 8.078 1 92.94 94 GLU A N 1
ATOM 773 C CA . GLU A 1 94 ? 22.5 27.781 8.594 1 92.94 94 GLU A CA 1
ATOM 774 C C . GLU A 1 94 ? 21.594 28.469 9.609 1 92.94 94 GLU A C 1
ATOM 776 O O . GLU A 1 94 ? 20.391 28.625 9.375 1 92.94 94 GLU A O 1
ATOM 781 N N . GLY A 1 95 ? 22.188 28.844 10.688 1 91.69 95 GLY A N 1
ATOM 782 C CA . GLY A 1 95 ? 21.391 29.469 11.734 1 91.69 95 GLY A CA 1
ATOM 783 C C . GLY A 1 95 ? 20.594 28.469 12.547 1 91.69 95 GLY A C 1
ATOM 784 O O . GLY A 1 95 ? 21.062 27.344 12.805 1 91.69 95 GLY A O 1
ATOM 785 N N . LEU A 1 96 ? 19.391 29 13.117 1 93.06 96 LEU A N 1
ATOM 786 C CA . LEU A 1 96 ? 18.594 28.141 13.977 1 93.06 96 LEU A CA 1
ATOM 787 C C . LEU A 1 96 ? 17.125 28.156 13.539 1 93.06 96 LEU A C 1
ATOM 789 O O . LEU A 1 96 ? 16.234 28.438 14.336 1 93.06 96 LEU A O 1
ATOM 793 N N . PRO A 1 97 ? 16.984 27.766 12.195 1 97.44 97 PRO A N 1
ATOM 794 C CA . PRO A 1 97 ? 15.586 27.656 11.773 1 97.44 97 PRO A CA 1
ATOM 795 C C . PRO A 1 97 ? 14.797 26.625 12.578 1 97.44 97 PRO A C 1
ATOM 797 O O . PRO A 1 97 ? 15.391 25.734 13.188 1 97.44 97 PRO A O 1
ATOM 800 N N . HIS A 1 98 ? 13.508 26.828 12.664 1 98.19 98 HIS A N 1
ATOM 801 C CA . HIS A 1 98 ? 12.648 25.953 13.453 1 98.19 98 HIS A CA 1
ATOM 802 C C . HIS A 1 98 ? 11.727 25.125 12.562 1 98.19 98 HIS A C 1
ATOM 804 O O . HIS A 1 98 ? 10.977 25.672 11.75 1 98.19 98 HIS A O 1
ATOM 810 N N . ALA A 1 99 ? 11.758 23.828 12.734 1 98.12 99 ALA A N 1
ATOM 811 C CA . ALA A 1 99 ? 11.016 22.906 11.875 1 98.12 99 ALA A CA 1
ATOM 812 C C . ALA A 1 99 ? 9.523 23.203 11.898 1 98.12 99 ALA A C 1
ATOM 814 O O . ALA A 1 99 ? 8.852 23.125 10.867 1 98.12 99 ALA A O 1
ATOM 815 N N . ARG A 1 100 ? 8.977 23.562 13.016 1 97.06 100 ARG A N 1
ATOM 816 C CA . ARG A 1 100 ? 7.539 23.75 13.164 1 97.06 100 ARG A CA 1
ATOM 817 C C . ARG A 1 100 ? 7.133 25.156 12.766 1 97.06 100 ARG A C 1
ATOM 819 O O . ARG A 1 100 ? 6.281 25.344 11.898 1 97.06 100 ARG A O 1
ATOM 826 N N . PHE A 1 101 ? 7.859 26.141 13.289 1 96.38 101 PHE A N 1
ATOM 827 C CA . PHE A 1 101 ? 7.359 27.516 13.266 1 96.38 101 PHE A CA 1
ATOM 828 C C . PHE A 1 101 ? 7.75 28.219 11.969 1 96.38 101 PHE A C 1
ATOM 830 O O . PHE A 1 101 ? 7.117 29.188 11.562 1 96.38 101 PHE A O 1
ATOM 837 N N . ASP A 1 102 ? 8.758 27.703 11.32 1 97.81 102 ASP A N 1
ATOM 838 C CA . ASP A 1 102 ? 9.211 28.375 10.102 1 97.81 102 ASP A CA 1
ATOM 839 C C . ASP A 1 102 ? 8.484 27.828 8.875 1 97.81 102 ASP A C 1
ATOM 841 O O . ASP A 1 102 ? 8.562 28.406 7.793 1 97.81 102 ASP A O 1
ATOM 845 N N . ALA A 1 103 ? 7.805 26.688 9.07 1 97.81 103 ALA A N 1
ATOM 846 C CA . ALA A 1 103 ? 7.066 26.156 7.93 1 97.81 103 ALA A CA 1
ATOM 847 C C . ALA A 1 103 ? 5.984 27.141 7.469 1 97.81 103 ALA A C 1
ATOM 849 O O . ALA A 1 103 ? 5.227 27.656 8.289 1 97.81 103 ALA A O 1
ATOM 850 N N . VAL A 1 104 ? 5.855 27.328 6.152 1 97.81 104 VAL A N 1
ATOM 851 C CA . VAL A 1 104 ? 4.922 28.328 5.645 1 97.81 104 VAL A CA 1
ATOM 852 C C . VAL A 1 104 ? 3.721 27.625 5.008 1 97.81 104 VAL A C 1
ATOM 854 O O . VAL A 1 104 ? 2.686 28.25 4.773 1 97.81 104 VAL A O 1
ATOM 857 N N . GLN A 1 105 ? 3.924 26.406 4.715 1 97.88 105 GLN A N 1
ATOM 858 C CA . GLN A 1 105 ? 2.828 25.656 4.102 1 97.88 105 GLN A CA 1
ATOM 859 C C . GLN A 1 105 ? 2.914 24.172 4.434 1 97.88 105 GLN A C 1
ATOM 861 O O . GLN A 1 105 ? 4.004 23.594 4.457 1 97.88 105 GLN A O 1
ATOM 866 N N . ARG A 1 106 ? 1.762 23.594 4.711 1 97.94 106 ARG A N 1
ATOM 867 C CA . ARG A 1 106 ? 1.573 22.141 4.836 1 97.94 106 ARG A CA 1
ATOM 868 C C . ARG A 1 106 ? 0.45 21.656 3.924 1 97.94 106 ARG A C 1
ATOM 870 O O . ARG A 1 106 ? -0.588 22.312 3.809 1 97.94 106 ARG A O 1
ATOM 877 N N . ALA A 1 107 ? 0.741 20.578 3.277 1 97.12 107 ALA A N 1
ATOM 878 C CA . ALA A 1 107 ? -0.288 19.922 2.465 1 97.12 107 ALA A CA 1
ATOM 879 C C . ALA A 1 107 ? -0.614 18.531 2.998 1 97.12 107 ALA A C 1
ATOM 881 O O . ALA A 1 107 ? 0.282 17.797 3.414 1 97.12 107 ALA A O 1
ATOM 882 N N . TYR A 1 108 ? -1.879 18.297 2.988 1 96.81 108 TYR A N 1
ATOM 883 C CA . TYR A 1 108 ? -2.361 16.984 3.418 1 96.81 108 TYR A CA 1
ATOM 884 C C . TYR A 1 108 ? -3.186 16.312 2.322 1 96.81 108 TYR A C 1
ATOM 886 O O . TYR A 1 108 ? -3.85 17 1.536 1 96.81 108 TYR A O 1
ATOM 894 N N . ASP A 1 109 ? -3.1 15.031 2.281 1 95.5 109 ASP A N 1
ATOM 895 C CA . ASP A 1 109 ? -3.971 14.188 1.475 1 95.5 109 ASP A CA 1
ATOM 896 C C . ASP A 1 109 ? -4.77 13.227 2.354 1 95.5 109 ASP A C 1
ATOM 898 O O . ASP A 1 109 ? -4.227 12.633 3.291 1 95.5 109 ASP A O 1
ATOM 902 N N . TYR A 1 110 ? -6.012 13.156 2.102 1 95.81 110 TYR A N 1
ATOM 903 C CA . TYR A 1 110 ? -6.859 12.141 2.721 1 95.81 110 TYR A CA 1
ATOM 904 C C . TYR A 1 110 ? -7.383 11.156 1.681 1 95.81 110 TYR A C 1
ATOM 906 O O . TYR A 1 110 ? -8.062 11.547 0.733 1 95.81 110 TYR A O 1
ATOM 914 N N . PHE A 1 111 ? -7.074 9.891 1.928 1 94.19 111 PHE A N 1
ATOM 915 C CA . PHE A 1 111 ? -7.5 8.844 1.005 1 94.19 111 PHE A CA 1
ATOM 916 C C . PHE A 1 111 ? -8.625 8.008 1.612 1 94.19 111 PHE A C 1
ATOM 918 O O . PHE A 1 111 ? -8.562 7.645 2.789 1 94.19 111 PHE A O 1
ATOM 925 N N . LEU A 1 112 ? -9.609 7.758 0.769 1 94.44 112 LEU A N 1
ATOM 926 C CA . LEU A 1 112 ? -10.766 6.961 1.166 1 94.44 112 LEU A CA 1
ATOM 927 C C . LEU A 1 112 ? -11.156 5.984 0.064 1 94.44 112 LEU A C 1
ATOM 929 O O . LEU A 1 112 ? -11.07 6.312 -1.121 1 94.44 112 LEU A O 1
ATOM 933 N N . HIS A 1 113 ? -11.516 4.789 0.406 1 92.5 113 HIS A N 1
ATOM 934 C CA . HIS A 1 113 ? -12.094 3.844 -0.545 1 92.5 113 HIS A CA 1
ATOM 935 C C . HIS A 1 113 ? -13.367 3.215 0.006 1 92.5 113 HIS A C 1
ATOM 937 O O . HIS A 1 113 ? -13.547 3.131 1.223 1 92.5 113 HIS A O 1
ATOM 943 N N . THR A 1 114 ? -14.273 2.77 -0.886 1 94 114 THR A N 1
ATOM 944 C CA . THR A 1 114 ? -15.617 2.391 -0.467 1 94 114 THR A CA 1
ATOM 945 C C . THR A 1 114 ? -15.844 0.895 -0.66 1 94 114 THR A C 1
ATOM 947 O O . THR A 1 114 ? -16.984 0.423 -0.614 1 94 114 THR A O 1
ATOM 950 N N . TYR A 1 115 ? -14.875 0.126 -1.018 1 92.69 115 TYR A N 1
ATOM 951 C CA . TYR A 1 115 ? -14.922 -1.327 -1.137 1 92.69 115 TYR A CA 1
ATOM 952 C C . TYR A 1 115 ? -13.758 -1.97 -0.387 1 92.69 115 TYR A C 1
ATOM 954 O O . TYR A 1 115 ? -12.742 -1.319 -0.125 1 92.69 115 TYR A O 1
ATOM 962 N N . LYS A 1 116 ? -13.969 -3.213 0.039 1 95.12 116 LYS A N 1
ATOM 963 C CA . LYS A 1 116 ? -12.906 -3.91 0.764 1 95.12 116 LYS A CA 1
ATOM 964 C C . LYS A 1 116 ? -11.727 -4.215 -0.151 1 95.12 116 LYS A C 1
ATOM 966 O O . LYS A 1 116 ? -11.898 -4.828 -1.209 1 95.12 116 LYS A O 1
ATOM 971 N N . ASP A 1 117 ? -10.586 -3.764 0.145 1 94 117 ASP A N 1
ATOM 972 C CA . ASP A 1 117 ? -9.344 -3.955 -0.599 1 94 117 ASP A CA 1
ATOM 973 C C . ASP A 1 117 ? -8.211 -4.375 0.328 1 94 117 ASP A C 1
ATOM 975 O O . ASP A 1 117 ? -7.754 -3.588 1.157 1 94 117 ASP A O 1
ATOM 979 N N . PRO A 1 118 ? -7.695 -5.582 0.163 1 94.69 118 PRO A N 1
ATOM 980 C CA . PRO A 1 118 ? -6.676 -6.102 1.075 1 94.69 118 PRO A CA 1
ATOM 981 C C . PRO A 1 118 ? -5.371 -5.309 1.017 1 94.69 118 PRO A C 1
ATOM 983 O O . PRO A 1 118 ? -4.535 -5.422 1.918 1 94.69 118 PRO A O 1
ATOM 986 N N . PHE A 1 119 ? -5.18 -4.527 0.039 1 92.44 119 PHE A N 1
ATOM 987 C CA . PHE A 1 119 ? -3.9 -3.859 -0.164 1 92.44 119 PHE A CA 1
ATOM 988 C C . PHE A 1 119 ? -3.971 -2.404 0.282 1 92.44 119 PHE A C 1
ATOM 990 O O . PHE A 1 119 ? -2.957 -1.703 0.298 1 92.44 119 PHE A O 1
ATOM 997 N N . LEU A 1 120 ? -5.113 -1.981 0.669 1 92.06 120 LEU A N 1
ATOM 998 C CA . LEU A 1 120 ? -5.281 -0.595 1.092 1 92.06 120 LEU A CA 1
ATOM 999 C C . LEU A 1 120 ? -5.469 -0.505 2.602 1 92.06 120 LEU A C 1
ATOM 1001 O O . LEU A 1 120 ? -5.461 0.59 3.17 1 92.06 120 LEU A O 1
ATOM 1005 N N . ASN A 1 121 ? -5.598 -1.671 3.182 1 91.44 121 ASN A N 1
ATOM 1006 C CA . ASN A 1 121 ? -5.801 -1.69 4.625 1 91.44 121 ASN A CA 1
ATOM 1007 C C . ASN A 1 121 ? -4.656 -1.003 5.363 1 91.44 121 ASN A C 1
ATOM 1009 O O . ASN A 1 121 ? -3.492 -1.363 5.184 1 91.44 121 ASN A O 1
ATOM 1013 N N . GLY A 1 122 ? -5.078 0.03 6.141 1 93 122 GLY A N 1
ATOM 1014 C CA . GLY A 1 122 ? -4.086 0.766 6.91 1 93 122 GLY A CA 1
ATOM 1015 C C . GLY A 1 122 ? -3.42 1.876 6.121 1 93 122 GLY A C 1
ATOM 1016 O O . GLY A 1 122 ? -2.615 2.635 6.664 1 93 122 GLY A O 1
ATOM 1017 N N . LEU A 1 123 ? -3.754 1.969 4.863 1 93.38 123 LEU A N 1
ATOM 1018 C CA . LEU A 1 123 ? -3.135 2.967 4 1 93.38 123 LEU A CA 1
ATOM 1019 C C . LEU A 1 123 ? -4.176 3.947 3.469 1 93.38 123 LEU A C 1
ATOM 1021 O O . LEU A 1 123 ? -3.824 5 2.93 1 93.38 123 LEU A O 1
ATOM 1025 N N . SER A 1 124 ? -5.355 3.59 3.568 1 93.69 124 SER A N 1
ATOM 1026 C CA . SER A 1 124 ? -6.531 4.352 3.16 1 93.69 124 SER A CA 1
ATOM 1027 C C . SER A 1 124 ? -7.719 4.07 4.074 1 93.69 124 SER A C 1
ATOM 1029 O O . SER A 1 124 ? -7.805 2.998 4.68 1 93.69 124 SER A O 1
ATOM 1031 N N . SER A 1 125 ? -8.562 5.031 4.246 1 96.38 125 SER A N 1
ATOM 1032 C CA . SER A 1 125 ? -9.727 4.824 5.102 1 96.38 125 SER A CA 1
ATOM 1033 C C . SER A 1 125 ? -10.82 4.047 4.367 1 96.38 125 SER A C 1
ATOM 1035 O O . SER A 1 125 ? -11.266 4.461 3.297 1 96.38 125 SER A O 1
ATOM 1037 N N . TYR A 1 126 ? -11.25 2.992 4.973 1 96.25 126 TYR A N 1
ATOM 1038 C CA . TYR A 1 126 ? -12.32 2.166 4.418 1 96.25 126 TYR A CA 1
ATOM 1039 C C . TYR A 1 126 ? -13.68 2.582 4.969 1 96.25 126 TYR A C 1
ATOM 1041 O O . TYR A 1 126 ? -13.891 2.564 6.184 1 96.25 126 TYR A O 1
ATOM 1049 N N . TYR A 1 127 ? -14.531 3.045 4.066 1 96.12 127 TYR A N 1
ATOM 1050 C CA . TYR A 1 127 ? -15.938 3.289 4.352 1 96.12 127 TYR A CA 1
ATOM 1051 C C . TYR A 1 127 ? -16.828 2.502 3.402 1 96.12 127 TYR A C 1
ATOM 1053 O O . TYR A 1 127 ? -16.844 2.758 2.195 1 96.12 127 TYR A O 1
ATOM 1061 N N . LEU A 1 128 ? -17.531 1.544 3.941 1 94.38 128 LEU A N 1
ATOM 1062 C CA . LEU A 1 128 ? -18.453 0.796 3.096 1 94.38 128 LEU A CA 1
ATOM 1063 C C . LEU A 1 128 ? -19.672 1.644 2.736 1 94.38 128 LEU A C 1
ATOM 1065 O O . LEU A 1 128 ? -20.719 1.547 3.389 1 94.38 128 LEU A O 1
ATOM 1069 N N . LEU A 1 129 ? -19.469 2.498 1.76 1 93.31 129 LEU A N 1
ATOM 1070 C CA . LEU A 1 129 ? -20.484 3.451 1.311 1 93.31 129 LEU A CA 1
ATOM 1071 C C . LEU A 1 129 ? -20.719 3.334 -0.193 1 93.31 129 LEU A C 1
ATOM 1073 O O . LEU A 1 129 ? -19.781 3.029 -0.944 1 93.31 129 LEU A O 1
ATOM 1077 N N . GLN A 1 130 ? -21.969 3.445 -0.492 1 88.75 130 GLN A N 1
ATOM 1078 C CA . GLN A 1 130 ? -22.328 3.461 -1.906 1 88.75 130 GLN A CA 1
ATOM 1079 C C . GLN A 1 130 ? -23.078 4.742 -2.271 1 88.75 130 GL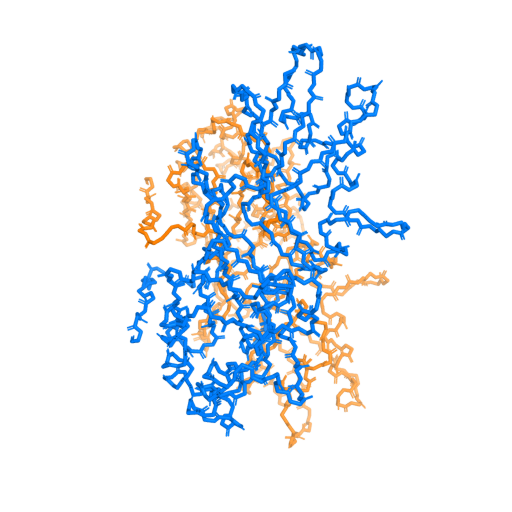N A C 1
ATOM 1081 O O . GLN A 1 130 ? -23.656 5.398 -1.406 1 88.75 130 GLN A O 1
ATOM 1086 N N . ASN A 1 131 ? -22.891 5.211 -3.539 1 91.19 131 ASN A N 1
ATOM 1087 C CA . ASN A 1 131 ? -23.672 6.301 -4.125 1 91.19 131 ASN A CA 1
ATOM 1088 C C . ASN A 1 131 ? -23.453 7.609 -3.375 1 91.19 131 ASN A C 1
ATOM 1090 O O . ASN A 1 131 ? -24.422 8.297 -3.031 1 91.19 131 ASN A O 1
ATOM 1094 N N . LEU A 1 132 ? -22.203 7.883 -3.076 1 95.5 132 LEU A N 1
ATOM 1095 C CA . LEU A 1 132 ? -21.891 9.172 -2.471 1 95.5 132 LEU A CA 1
ATOM 1096 C C . LEU A 1 132 ? -22.141 10.312 -3.457 1 95.5 132 LEU A C 1
ATOM 1098 O O . LEU A 1 132 ? -21.844 10.18 -4.648 1 95.5 132 LEU A O 1
ATOM 1102 N N . GLN A 1 133 ? -22.703 11.383 -2.926 1 97 133 GLN A N 1
ATOM 1103 C CA . GLN A 1 133 ? -22.891 12.578 -3.75 1 97 133 GLN A CA 1
ATOM 1104 C C . GLN A 1 133 ? -21.578 13.352 -3.885 1 97 133 GLN A C 1
ATOM 1106 O O . GLN A 1 133 ? -21.406 14.391 -3.25 1 97 133 GLN A O 1
ATOM 1111 N N . TRP A 1 134 ? -20.75 12.953 -4.824 1 94.56 134 TRP A N 1
ATOM 1112 C CA . TRP A 1 134 ? -19.391 13.469 -4.98 1 94.56 134 TRP A CA 1
ATOM 1113 C C . TRP A 1 134 ? -19.422 14.938 -5.398 1 94.56 134 TRP A C 1
ATOM 1115 O O . TRP A 1 134 ? -18.562 15.719 -4.984 1 94.56 134 TRP A O 1
ATOM 1125 N N . ASP A 1 135 ? -20.328 15.281 -6.234 1 95.06 135 ASP A N 1
ATOM 1126 C CA . ASP A 1 135 ? -20.438 16.656 -6.727 1 95.06 135 ASP A CA 1
ATOM 1127 C C . ASP A 1 135 ? -20.703 17.625 -5.586 1 95.06 135 ASP A C 1
ATOM 1129 O O . ASP A 1 135 ? -20.141 18.734 -5.559 1 95.06 135 ASP A O 1
ATOM 1133 N N . LYS A 1 136 ? -21.562 17.25 -4.684 1 97.94 136 LYS A N 1
ATOM 1134 C CA . LYS A 1 136 ? -21.859 18.078 -3.523 1 97.94 136 LYS A CA 1
ATOM 1135 C C . LYS A 1 136 ? -20.656 18.188 -2.596 1 97.94 136 LYS A C 1
ATOM 1137 O O . LYS A 1 136 ? -20.375 19.25 -2.037 1 97.94 136 LYS A O 1
ATOM 1142 N N . MET A 1 137 ? -20 17.078 -2.43 1 97.69 137 MET A N 1
ATOM 1143 C CA . MET A 1 137 ? -18.781 17.094 -1.631 1 97.69 137 MET A CA 1
ATOM 1144 C C . MET A 1 137 ? -17.734 18.031 -2.236 1 97.69 137 MET A C 1
ATOM 1146 O O . MET A 1 137 ? -17.109 18.812 -1.519 1 97.69 137 MET A O 1
ATOM 1150 N N . LYS A 1 138 ? -17.594 17.953 -3.529 1 96.88 138 LYS A N 1
ATOM 1151 C CA . LYS A 1 138 ? -16.656 18.828 -4.246 1 96.88 138 LYS A CA 1
ATOM 1152 C C . LYS A 1 138 ? -17.031 20.297 -4.051 1 96.88 138 LYS A C 1
ATOM 1154 O O . LYS A 1 138 ? -16.156 21.141 -3.84 1 96.88 138 LYS A O 1
ATOM 1159 N N . ALA A 1 139 ? -18.25 20.578 -4.164 1 98 139 ALA A N 1
ATOM 1160 C CA . ALA A 1 139 ? -18.734 21.938 -3.967 1 98 139 ALA A CA 1
ATOM 1161 C C . ALA A 1 139 ? -18.375 22.453 -2.572 1 98 139 ALA A C 1
ATOM 1163 O O . ALA A 1 139 ? -17.969 23.609 -2.412 1 98 139 ALA A O 1
ATOM 1164 N N . ALA A 1 140 ? -18.547 21.625 -1.603 1 98.5 140 ALA A N 1
ATOM 1165 C CA . ALA A 1 140 ? -18.219 22 -0.23 1 98.5 140 ALA A CA 1
ATOM 1166 C C . ALA A 1 140 ? -16.719 22.234 -0.077 1 98.5 140 ALA A C 1
ATOM 1168 O O . ALA A 1 140 ? -16.297 23.203 0.574 1 98.5 140 ALA A O 1
ATOM 1169 N N . VAL A 1 141 ? -15.906 21.406 -0.663 1 98.12 141 VAL A N 1
ATOM 1170 C CA . VAL A 1 141 ? -14.453 21.516 -0.601 1 98.12 141 VAL A CA 1
ATOM 1171 C C . VAL A 1 141 ? -14.016 22.859 -1.188 1 98.12 141 VAL A C 1
ATOM 1173 O O . VAL A 1 141 ? -13.109 23.516 -0.657 1 98.12 141 VAL A O 1
ATOM 1176 N N . ALA A 1 142 ? -14.664 23.281 -2.234 1 97.56 142 ALA A N 1
ATOM 1177 C CA . ALA A 1 142 ? -14.32 24.5 -2.943 1 97.56 142 ALA A CA 1
ATOM 1178 C C . ALA A 1 142 ? -14.531 25.734 -2.055 1 97.56 142 ALA A C 1
ATOM 1180 O O . ALA A 1 142 ? -14 26.812 -2.332 1 97.56 142 ALA A O 1
ATOM 1181 N N . LEU A 1 143 ? -15.258 25.609 -0.982 1 98.44 143 LEU A N 1
ATOM 1182 C CA . LEU A 1 143 ? -15.555 26.719 -0.08 1 98.44 143 LEU A CA 1
ATOM 1183 C C . LEU A 1 143 ? -14.383 26.969 0.867 1 98.44 143 LEU A C 1
ATOM 1185 O O . LEU A 1 143 ? -14.227 28.078 1.382 1 98.44 143 LEU A O 1
ATOM 1189 N N . LEU A 1 144 ? -13.586 26 1.114 1 98.62 144 LEU A N 1
ATOM 1190 C CA . LEU A 1 144 ? -12.617 26.016 2.209 1 98.62 144 LEU A CA 1
ATOM 1191 C C . LEU A 1 144 ? -11.617 27.141 2.035 1 98.62 144 LEU A C 1
ATOM 1193 O O . LEU A 1 144 ? -11.367 27.906 2.973 1 98.62 144 LEU A O 1
ATOM 1197 N N . PRO A 1 145 ? -11.125 27.359 0.785 1 98.44 145 PRO A N 1
ATOM 1198 C CA . PRO A 1 145 ? -10.141 28.422 0.635 1 98.44 145 PRO A CA 1
ATOM 1199 C C . PRO A 1 145 ? -10.758 29.812 0.747 1 98.44 145 PRO A C 1
ATOM 1201 O O . PRO A 1 145 ? -10.031 30.812 0.831 1 98.44 145 PRO A O 1
ATOM 1204 N N . GLN A 1 146 ? -12.039 29.891 0.792 1 98.06 146 GLN A N 1
ATOM 1205 C CA . GLN A 1 146 ? -12.727 31.188 0.775 1 98.06 146 GLN A CA 1
ATOM 1206 C C . GLN A 1 146 ? -12.867 31.75 2.186 1 98.06 146 GLN A C 1
ATOM 1208 O O . GLN A 1 146 ? -13.289 32.906 2.359 1 98.06 146 GLN A O 1
ATOM 1213 N N . TYR A 1 147 ? -12.516 31 3.17 1 97.81 147 TYR A N 1
ATOM 1214 C CA . TYR A 1 147 ? -12.664 31.422 4.555 1 97.81 147 TYR A CA 1
ATOM 1215 C C . TYR A 1 147 ? -11.312 31.438 5.262 1 97.81 147 TYR A C 1
ATOM 1217 O O . TYR A 1 147 ? -10.328 30.891 4.75 1 97.81 147 TYR A O 1
ATOM 1225 N N . LYS A 1 148 ? -11.32 32.031 6.465 1 97.31 148 LYS A N 1
ATOM 1226 C CA . LYS A 1 148 ? -10.055 32.188 7.164 1 97.31 148 LYS A CA 1
ATOM 1227 C C . LYS A 1 148 ? -10.148 31.672 8.602 1 97.31 148 LYS A C 1
ATOM 1229 O O . LYS A 1 148 ? -9.133 31.469 9.266 1 97.31 148 LYS A O 1
ATOM 1234 N N . ASP A 1 149 ? -11.32 31.594 9.094 1 97.69 149 ASP A N 1
ATOM 1235 C CA . ASP A 1 149 ? -11.523 31.141 10.461 1 97.69 149 ASP A CA 1
ATOM 1236 C C . ASP A 1 149 ? -12.172 29.766 10.492 1 97.69 149 ASP A C 1
ATOM 1238 O O . ASP A 1 149 ? -13.289 29.594 9.992 1 97.69 149 ASP A O 1
ATOM 1242 N N . TYR A 1 150 ? -11.516 28.844 11.125 1 97.69 150 TYR A N 1
ATOM 1243 C CA . TYR A 1 150 ? -11.984 27.453 11.094 1 97.69 150 TYR A CA 1
ATOM 1244 C C . TYR A 1 150 ? -12.352 26.969 12.492 1 97.69 150 TYR A C 1
ATOM 1246 O O . TYR A 1 150 ? -12.211 25.797 12.805 1 97.69 150 TYR A O 1
ATOM 1254 N N . ARG A 1 151 ? -12.789 27.828 13.312 1 95.62 151 ARG A N 1
ATOM 1255 C CA . ARG A 1 151 ? -13.203 27.516 14.68 1 95.62 151 ARG A CA 1
ATOM 1256 C C . ARG A 1 151 ? -14.227 26.406 14.711 1 95.62 151 ARG A C 1
ATOM 1258 O O . ARG A 1 151 ? -14.195 25.547 15.594 1 95.62 151 ARG A O 1
ATOM 1265 N N . ALA A 1 152 ? -15.148 26.406 13.758 1 95 152 ALA A N 1
ATOM 1266 C CA . ALA A 1 152 ? -16.234 25.422 13.688 1 95 152 ALA A CA 1
ATOM 1267 C C . ALA A 1 152 ? -15.672 24.016 13.523 1 95 152 ALA A C 1
ATOM 1269 O O . ALA A 1 152 ? -16.375 23.031 13.789 1 95 152 ALA A O 1
ATOM 1270 N N . PHE A 1 153 ? -14.477 23.875 13.055 1 95.81 153 PHE A N 1
ATOM 1271 C CA . PHE A 1 153 ? -13.891 22.578 12.773 1 95.81 153 PHE A CA 1
ATOM 1272 C C . PHE A 1 153 ? -12.727 22.281 13.719 1 95.81 153 PHE A C 1
ATOM 1274 O O . PHE A 1 153 ? -11.719 21.703 13.312 1 95.81 153 PHE A O 1
ATOM 1281 N N . CYS A 1 154 ? -12.883 22.719 14.859 1 92.44 154 CYS A N 1
ATOM 1282 C CA . CYS A 1 154 ? -11.922 22.516 15.945 1 92.44 154 CYS A CA 1
ATOM 1283 C C . CYS A 1 154 ? -12.633 22.078 17.219 1 92.44 154 CYS A C 1
ATOM 1285 O O . CYS A 1 154 ? -13.578 22.75 17.656 1 92.44 154 CYS A O 1
ATOM 1287 N N . THR A 1 155 ? -12.195 21 17.828 1 86.75 155 THR A N 1
ATOM 1288 C CA . THR A 1 155 ? -12.867 20.484 19.016 1 86.75 155 THR A CA 1
ATOM 1289 C C . THR A 1 155 ? -12.438 21.25 20.266 1 86.75 155 THR A C 1
ATOM 1291 O O . THR A 1 155 ? -13.141 21.25 21.281 1 86.75 155 THR A O 1
ATOM 1294 N N . SER A 1 156 ? -11.305 21.859 20.281 1 87.94 156 SER A N 1
ATOM 1295 C CA . SER A 1 156 ? -10.773 22.594 21.422 1 87.94 156 SER A CA 1
ATOM 1296 C C . SER A 1 156 ? -10.219 23.953 20.984 1 87.94 156 SER A C 1
ATOM 1298 O O . SER A 1 156 ? -9.039 24.234 21.172 1 87.94 156 SER A O 1
ATOM 1300 N N . PRO A 1 157 ? -11.07 24.812 20.641 1 87.12 157 PRO A N 1
ATOM 1301 C CA . PRO A 1 157 ? -10.609 26.094 20.109 1 87.12 157 PRO A CA 1
ATOM 1302 C C . PRO A 1 157 ? -9.883 26.938 21.156 1 87.12 157 PRO A C 1
ATOM 1304 O O . PRO A 1 157 ? -9.047 27.766 20.797 1 87.12 157 PRO A O 1
ATOM 1307 N N . ASP A 1 158 ? -10.141 26.672 22.375 1 87.31 158 ASP A N 1
ATOM 1308 C CA . ASP A 1 158 ? -9.578 27.484 23.453 1 87.31 158 ASP A CA 1
ATOM 1309 C C . ASP A 1 158 ? -8.094 27.203 23.625 1 87.31 158 ASP A C 1
ATOM 1311 O O . ASP A 1 158 ? -7.383 27.969 24.297 1 87.31 158 ASP A O 1
ATOM 1315 N N . LYS A 1 159 ? -7.652 26.172 23 1 88.69 159 LYS A N 1
ATOM 1316 C CA . LYS A 1 159 ? -6.238 25.812 23.094 1 88.69 159 LYS A CA 1
ATOM 1317 C C . LYS A 1 159 ? -5.391 26.688 22.188 1 88.69 159 LYS A C 1
ATOM 1319 O O . LYS A 1 159 ? -4.16 26.656 22.25 1 88.69 159 LYS A O 1
ATOM 1324 N N . TYR A 1 160 ? -6.047 27.5 21.406 1 90.69 160 TYR A N 1
ATOM 1325 C CA . TYR A 1 160 ? -5.344 28.297 20.406 1 90.69 160 TYR A CA 1
ATOM 1326 C C . TYR A 1 160 ? -5.543 29.781 20.656 1 90.69 160 TYR A C 1
ATOM 1328 O O . TYR A 1 160 ? -6.578 30.203 21.188 1 90.69 160 TYR A O 1
ATOM 1336 N N . GLU A 1 161 ? -4.562 30.578 20.328 1 91.88 161 GLU A N 1
ATOM 1337 C CA . GLU A 1 161 ? -4.719 32.031 20.359 1 91.88 161 GLU A CA 1
ATOM 1338 C C . GLU A 1 161 ? -5.809 32.5 19.406 1 91.88 161 GLU A C 1
ATOM 1340 O O . GLU A 1 161 ? -6.582 33.406 19.719 1 91.88 161 GLU A O 1
ATOM 1345 N N . HIS A 1 162 ? -5.785 31.891 18.25 1 94.5 162 HIS A N 1
ATOM 1346 C CA . HIS A 1 162 ? -6.832 32.125 17.266 1 94.5 162 HIS A CA 1
ATOM 1347 C C . HIS A 1 162 ? -7.035 30.875 16.406 1 94.5 162 HIS A C 1
ATOM 1349 O O . HIS A 1 162 ? -6.219 29.953 16.438 1 94.5 162 HIS A O 1
ATOM 1355 N N . THR A 1 163 ? -8.055 30.844 15.75 1 96.69 163 THR A N 1
ATOM 1356 C CA . THR A 1 163 ? -8.391 29.688 14.93 1 96.69 163 THR A CA 1
ATOM 1357 C C . THR A 1 163 ? -8.312 30.031 13.445 1 96.69 163 THR A C 1
ATOM 1359 O O . THR A 1 163 ? -8.992 29.422 12.625 1 96.69 163 THR A O 1
ATOM 1362 N N . LEU A 1 164 ? -7.492 31.047 13.133 1 97.38 164 LEU A N 1
ATOM 1363 C CA . LEU A 1 164 ? -7.312 31.469 11.75 1 97.38 164 LEU A CA 1
ATOM 1364 C C . LEU A 1 164 ? -6.348 30.531 11.016 1 97.38 164 LEU A C 1
ATOM 1366 O O . LEU A 1 164 ? -5.289 30.188 11.547 1 97.38 164 LEU A O 1
ATOM 1370 N N . CYS A 1 165 ? -6.73 30 9.922 1 97.94 165 CYS A N 1
ATOM 1371 C CA . CYS A 1 165 ? -5.918 29.234 8.984 1 97.94 165 CYS A CA 1
ATOM 1372 C C . CYS A 1 165 ? -6.027 29.797 7.578 1 97.94 165 CYS A C 1
ATOM 1374 O O . CYS A 1 165 ? -7.125 30.141 7.121 1 97.94 165 CYS A O 1
ATOM 1376 N N . TYR A 1 166 ? -4.945 29.922 6.891 1 98 166 TYR A N 1
ATOM 1377 C CA . TYR A 1 166 ? -4.941 30.406 5.516 1 98 166 TYR A CA 1
ATOM 1378 C C . TYR A 1 166 ? -4.863 29.25 4.531 1 98 166 TYR A C 1
ATOM 1380 O O . TYR A 1 166 ? -3.783 28.906 4.051 1 98 166 TYR A O 1
ATOM 1388 N N . VAL A 1 167 ? -6.004 28.703 4.234 1 98.44 167 VAL A N 1
ATOM 1389 C CA . VAL A 1 167 ? -6.094 27.594 3.283 1 98.44 167 VAL A CA 1
ATOM 1390 C C . VAL A 1 167 ? -5.848 28.109 1.867 1 98.44 167 VAL A C 1
ATOM 1392 O O . VAL A 1 167 ? -6.598 28.953 1.371 1 98.44 167 VAL A O 1
ATOM 1395 N N . ARG A 1 168 ? -4.84 27.562 1.258 1 97.62 168 ARG A N 1
ATOM 1396 C CA . ARG A 1 168 ? -4.426 28.047 -0.058 1 97.62 168 ARG A CA 1
ATOM 1397 C C . ARG A 1 168 ? -5.113 27.25 -1.167 1 97.62 168 ARG A C 1
ATOM 1399 O O . ARG A 1 168 ? -5.441 27.812 -2.219 1 97.62 168 ARG A O 1
ATOM 1406 N N . SER A 1 169 ? -5.262 26.031 -0.944 1 97.5 169 SER A N 1
ATOM 1407 C CA . SER A 1 169 ? -5.891 25.188 -1.949 1 97.5 169 SER A CA 1
ATOM 1408 C C . SER A 1 169 ? -6.613 24 -1.304 1 97.5 169 SER A C 1
ATOM 1410 O O . SER A 1 169 ? -6.215 23.531 -0.233 1 97.5 169 SER A O 1
ATOM 1412 N N . ALA A 1 170 ? -7.68 23.562 -1.912 1 97.38 170 ALA A N 1
ATOM 1413 C CA . ALA A 1 170 ? -8.438 22.359 -1.547 1 97.38 170 ALA A CA 1
ATOM 1414 C C . ALA A 1 170 ? -9.094 21.734 -2.771 1 97.38 170 ALA A C 1
ATOM 1416 O O . ALA A 1 170 ? -9.641 22.438 -3.621 1 97.38 170 ALA A O 1
ATOM 1417 N N . SER A 1 171 ? -8.969 20.453 -2.889 1 95.31 171 SER A N 1
ATOM 1418 C CA . SER A 1 171 ? -9.531 19.781 -4.047 1 95.31 171 SER A CA 1
ATOM 1419 C C . SER A 1 171 ? -9.977 18.359 -3.693 1 95.31 171 SER A C 1
ATOM 1421 O O . SER A 1 171 ? -9.445 17.75 -2.758 1 95.31 171 SER A O 1
ATOM 1423 N N . LEU A 1 172 ? -10.945 17.906 -4.371 1 93.5 172 LEU A N 1
ATOM 1424 C CA . LEU A 1 172 ? -11.477 16.547 -4.223 1 93.5 172 LEU A CA 1
ATOM 1425 C C . LEU A 1 172 ? -11.453 15.812 -5.559 1 93.5 172 LEU A C 1
ATOM 1427 O O . LEU A 1 172 ? -11.938 16.328 -6.566 1 93.5 172 LEU A O 1
ATOM 1431 N N . MET A 1 173 ? -10.836 14.656 -5.559 1 90 173 MET A N 1
ATOM 1432 C CA . MET A 1 173 ? -10.742 13.812 -6.75 1 90 173 MET A CA 1
ATOM 1433 C C . MET A 1 173 ? -11.312 12.422 -6.477 1 90 173 MET A C 1
ATOM 1435 O O . MET A 1 173 ? -11.227 11.93 -5.352 1 90 173 MET A O 1
ATOM 1439 N N . VAL A 1 174 ? -11.891 11.867 -7.469 1 87.62 174 VAL A N 1
ATOM 1440 C CA . VAL A 1 174 ? -12.43 10.508 -7.387 1 87.62 174 VAL A CA 1
ATOM 1441 C C . VAL A 1 174 ? -11.938 9.688 -8.578 1 87.62 174 VAL A C 1
ATOM 1443 O O . VAL A 1 174 ? -11.641 10.234 -9.641 1 87.62 174 VAL A O 1
ATOM 1446 N N . ASP A 1 175 ? -11.766 8.398 -8.336 1 81.5 175 ASP A N 1
ATOM 1447 C CA . ASP A 1 175 ? -11.336 7.562 -9.461 1 81.5 175 ASP A CA 1
ATOM 1448 C C . ASP A 1 175 ? -12.484 7.305 -10.43 1 81.5 175 ASP A C 1
ATOM 1450 O O . ASP A 1 175 ? -13.625 7.684 -10.156 1 81.5 175 ASP A O 1
ATOM 1454 N N . ALA A 1 176 ? -12.195 6.707 -11.586 1 78.81 176 ALA A N 1
ATOM 1455 C CA . ALA A 1 176 ? -13.164 6.496 -12.664 1 78.81 176 ALA A CA 1
ATOM 1456 C C . ALA A 1 176 ? -14.359 5.68 -12.172 1 78.81 176 ALA A C 1
ATOM 1458 O O . ALA A 1 176 ? -15.492 5.918 -12.594 1 78.81 176 ALA A O 1
ATOM 1459 N N . LYS A 1 177 ? -14.148 4.762 -11.266 1 81.5 177 LYS A N 1
ATOM 1460 C CA . LYS A 1 177 ? -15.203 3.875 -10.781 1 81.5 177 LYS A CA 1
ATOM 1461 C C . LYS A 1 177 ? -15.938 4.492 -9.594 1 81.5 177 LYS A C 1
ATOM 1463 O O . LYS A 1 177 ? -16.891 3.914 -9.086 1 81.5 177 LYS A O 1
ATOM 1468 N N . GLU A 1 178 ? -15.445 5.648 -9.164 1 87.06 178 GLU A N 1
ATOM 1469 C CA . GLU A 1 178 ? -16.031 6.371 -8.039 1 87.06 178 GLU A CA 1
ATOM 1470 C C . GLU A 1 178 ? -16.016 5.523 -6.773 1 87.06 178 GLU A C 1
ATOM 1472 O O . GLU A 1 178 ? -17 5.477 -6.043 1 87.06 178 GLU A O 1
ATOM 1477 N N . GLU A 1 179 ? -14.922 4.801 -6.602 1 89.12 179 GLU A N 1
ATOM 1478 C CA . GLU A 1 179 ? -14.797 3.943 -5.426 1 89.12 179 GLU A CA 1
ATOM 1479 C C . GLU A 1 179 ? -13.633 4.387 -4.543 1 89.12 179 GLU A C 1
ATOM 1481 O O . GLU A 1 179 ? -13.461 3.881 -3.432 1 89.12 179 GLU A O 1
ATOM 1486 N N . LYS A 1 180 ? -12.852 5.246 -5.047 1 89.12 180 LYS A N 1
ATOM 1487 C CA . LYS A 1 180 ? -11.734 5.844 -4.328 1 89.12 180 LYS A CA 1
ATOM 1488 C C . LYS A 1 180 ? -11.766 7.367 -4.418 1 89.12 180 LYS A C 1
ATOM 1490 O O . LYS A 1 180 ? -12.125 7.922 -5.457 1 89.12 180 LYS A O 1
ATOM 1495 N N . MET A 1 181 ? -11.344 7.941 -3.346 1 90.12 181 MET A N 1
ATOM 1496 C CA . MET A 1 181 ? -11.367 9.398 -3.281 1 90.12 181 MET A CA 1
ATOM 1497 C C . MET A 1 181 ? -10.062 9.938 -2.695 1 90.12 181 MET A C 1
ATOM 1499 O O . MET A 1 181 ? -9.469 9.305 -1.817 1 90.12 181 MET A O 1
ATOM 1503 N N . ARG A 1 182 ? -9.648 11.07 -3.213 1 91.81 182 ARG A N 1
ATOM 1504 C CA . ARG A 1 182 ? -8.523 11.836 -2.684 1 91.81 182 ARG A CA 1
ATOM 1505 C C . ARG A 1 182 ? -8.93 13.273 -2.387 1 91.81 182 ARG A C 1
ATOM 1507 O O . ARG A 1 182 ? -9.336 14.008 -3.289 1 91.81 182 ARG A O 1
ATOM 1514 N N . PHE A 1 18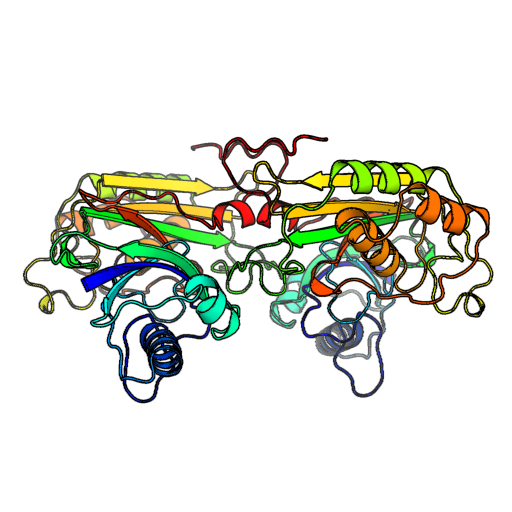3 ? -8.93 13.625 -1.121 1 95.31 183 PHE A N 1
ATOM 1515 C CA . PHE A 1 183 ? -9.133 14.992 -0.674 1 95.31 183 PHE A CA 1
ATOM 1516 C C . PHE A 1 183 ? -7.805 15.656 -0.34 1 95.31 183 PHE A C 1
ATOM 1518 O O . PHE A 1 183 ? -7.07 15.188 0.533 1 95.31 183 PHE A O 1
ATOM 1525 N N . GLN A 1 184 ? -7.449 16.734 -1.071 1 95.44 184 GLN A N 1
ATOM 1526 C CA . GLN A 1 184 ? -6.203 17.469 -0.861 1 95.44 184 GLN A CA 1
ATOM 1527 C C . GLN A 1 184 ? -6.469 18.859 -0.297 1 95.44 184 GLN A C 1
ATOM 1529 O O . GLN A 1 184 ? -7.391 19.547 -0.739 1 95.44 184 GLN A O 1
ATOM 1534 N N . ILE A 1 185 ? -5.641 19.25 0.696 1 97.88 185 ILE A N 1
ATOM 1535 C CA . ILE A 1 185 ? -5.785 20.578 1.279 1 97.88 185 ILE A CA 1
ATOM 1536 C C . ILE A 1 185 ? -4.418 21.109 1.695 1 97.88 185 ILE A C 1
ATOM 1538 O O . ILE A 1 185 ? -3.578 20.359 2.201 1 97.88 185 ILE A O 1
ATOM 1542 N N . SER A 1 186 ? -4.168 22.344 1.411 1 98.12 186 SER A N 1
ATOM 1543 C CA . SER A 1 186 ? -2.934 23 1.813 1 98.12 186 SER A CA 1
ATOM 1544 C C . SER A 1 186 ? -3.225 24.281 2.59 1 98.12 186 SER A C 1
ATOM 1546 O O . SER A 1 186 ? -4.164 25.016 2.266 1 98.12 186 SER A O 1
ATOM 1548 N N . SER A 1 187 ? -2.445 24.562 3.592 1 98.44 187 SER A N 1
ATOM 1549 C CA . SER A 1 187 ? -2.605 25.719 4.457 1 98.44 187 SER A CA 1
ATOM 1550 C C . SER A 1 187 ? -1.307 26.062 5.184 1 98.44 187 SER A C 1
ATOM 1552 O O . SER A 1 187 ? -0.377 25.25 5.203 1 98.44 187 SER A O 1
ATOM 1554 N N . ASN A 1 188 ? -1.266 27.25 5.711 1 97.44 188 ASN A N 1
ATOM 1555 C CA . ASN A 1 188 ? -0.129 27.625 6.547 1 97.44 188 ASN A CA 1
ATOM 1556 C C . ASN A 1 188 ? -0.122 26.859 7.863 1 97.44 188 ASN A C 1
ATOM 1558 O O . ASN A 1 188 ? 0.936 26.641 8.461 1 97.44 188 ASN A O 1
ATOM 1562 N N . ARG A 1 189 ? -1.226 26.5 8.273 1 96.56 189 ARG A N 1
ATOM 1563 C CA . ARG A 1 189 ? -1.373 25.719 9.5 1 96.56 189 ARG A CA 1
ATOM 1564 C C . ARG A 1 189 ? -2.732 25.031 9.555 1 96.56 189 ARG A C 1
ATOM 1566 O O . ARG A 1 189 ? -3.631 25.359 8.773 1 96.56 189 ARG A O 1
ATOM 1573 N N . PHE A 1 190 ? -2.842 24.109 10.398 1 97 190 PHE A N 1
ATOM 1574 C CA . PHE A 1 190 ? -4.105 23.453 10.688 1 97 190 PHE A CA 1
ATOM 1575 C C . PHE A 1 190 ? -4.34 23.359 12.195 1 97 190 PHE A C 1
ATOM 1577 O O . PHE A 1 190 ? -3.387 23.312 12.969 1 97 190 PHE A O 1
ATOM 1584 N N . LEU A 1 191 ? -5.598 23.359 12.539 1 95.62 191 LEU A N 1
ATOM 1585 C CA . LEU A 1 191 ? -5.973 23.094 13.922 1 95.62 191 LEU A CA 1
ATOM 1586 C C . LEU A 1 191 ? -6.012 21.609 14.211 1 95.62 191 LEU A C 1
ATOM 1588 O O . LEU A 1 191 ? -5.957 20.797 13.281 1 95.62 191 LEU A O 1
ATOM 1592 N N . GLY A 1 192 ? -6.066 21.266 15.516 1 93.19 192 GLY A N 1
ATOM 1593 C CA . GLY A 1 192 ? -6.125 19.859 15.891 1 93.19 192 GLY A CA 1
ATOM 1594 C C . GLY A 1 192 ? -7.316 19.141 15.305 1 93.19 192 GLY A C 1
ATOM 1595 O O . GLY A 1 192 ? -8.461 19.578 15.445 1 93.19 192 GLY A O 1
ATOM 1596 N N . LYS A 1 193 ? -7.039 18.031 14.547 1 94.88 193 LYS A N 1
ATOM 1597 C CA . LYS A 1 193 ? -8.031 17.141 13.945 1 94.88 193 LYS A CA 1
ATOM 1598 C C . LYS A 1 193 ? -8.852 17.875 12.883 1 94.88 193 LYS A C 1
ATOM 1600 O O . LYS A 1 193 ? -9.867 17.359 12.414 1 94.88 193 LYS A O 1
ATOM 1605 N N . MET A 1 194 ? -8.469 19.016 12.531 1 96.81 194 MET A N 1
ATOM 1606 C CA . MET A 1 194 ? -9.234 19.891 11.641 1 96.81 194 MET A CA 1
ATOM 1607 C C . MET A 1 194 ? -9.594 19.156 10.344 1 96.81 194 MET A C 1
ATOM 1609 O O . MET A 1 194 ? -10.758 19.109 9.953 1 96.81 194 MET A O 1
ATOM 1613 N N . ILE A 1 195 ? -8.609 18.5 9.758 1 98.19 195 ILE A N 1
ATOM 1614 C CA . ILE A 1 195 ? -8.805 17.891 8.453 1 98.19 195 ILE A CA 1
ATOM 1615 C C . ILE A 1 195 ? -9.742 16.688 8.586 1 98.19 195 ILE A C 1
ATOM 1617 O O . ILE A 1 195 ? -10.633 16.484 7.754 1 98.19 195 ILE A O 1
ATOM 1621 N N . ARG A 1 196 ? -9.609 15.93 9.617 1 98.19 196 ARG A N 1
ATOM 1622 C CA . ARG A 1 196 ? -10.461 14.766 9.836 1 98.19 196 ARG A CA 1
ATOM 1623 C C . ARG A 1 196 ? -11.891 15.188 10.164 1 98.19 196 ARG A C 1
ATOM 1625 O O . ARG A 1 196 ? -12.844 14.5 9.797 1 98.19 196 ARG A O 1
ATOM 1632 N N . ILE A 1 197 ? -12.016 16.297 10.875 1 97.38 197 ILE A N 1
ATOM 1633 C CA . ILE A 1 197 ? -13.344 16.828 11.172 1 97.38 197 ILE A CA 1
ATOM 1634 C C . ILE A 1 197 ? -14 17.312 9.883 1 97.38 197 ILE A C 1
ATOM 1636 O O . ILE A 1 197 ? -15.172 17.016 9.625 1 97.38 197 ILE A O 1
ATOM 1640 N N . ILE A 1 198 ? -13.242 18.016 9.109 1 97.75 198 ILE A N 1
ATOM 1641 C CA . ILE A 1 198 ? -13.75 18.469 7.82 1 97.75 198 ILE A CA 1
ATOM 1642 C C . ILE A 1 198 ? -14.172 17.266 6.984 1 97.75 198 ILE A C 1
ATOM 1644 O O . ILE A 1 198 ? -15.273 17.25 6.426 1 97.75 198 ILE A O 1
ATOM 1648 N N . MET A 1 199 ? -13.352 16.25 6.922 1 97.94 199 MET A N 1
ATOM 1649 C CA . MET A 1 199 ? -13.664 15.039 6.156 1 97.94 199 MET A CA 1
ATOM 1650 C C . MET A 1 199 ? -14.922 14.367 6.684 1 97.94 199 MET A C 1
ATOM 1652 O O . MET A 1 199 ? -15.727 13.844 5.906 1 97.94 199 MET A O 1
ATOM 1656 N N . GLY A 1 200 ? -15.047 14.359 7.984 1 97.31 200 GLY A N 1
ATOM 1657 C CA . GLY A 1 200 ? -16.266 13.844 8.57 1 97.31 200 GLY A CA 1
ATOM 1658 C C . GLY A 1 200 ? -17.516 14.562 8.078 1 97.31 200 GLY A C 1
ATOM 1659 O O . GLY A 1 200 ? -18.531 13.93 7.789 1 97.31 200 GLY A O 1
ATOM 1660 N N . GLN A 1 201 ? -17.422 15.875 8.008 1 96.88 201 GLN A N 1
ATOM 1661 C CA . GLN A 1 201 ? -18.547 16.656 7.492 1 96.88 201 GLN A CA 1
ATOM 1662 C C . GLN A 1 201 ? -18.781 16.375 6.008 1 96.88 201 GLN A C 1
ATOM 1664 O O . GLN A 1 201 ? -19.922 16.281 5.566 1 96.88 201 GLN A O 1
ATOM 1669 N N . LEU A 1 202 ? -17.719 16.281 5.273 1 97.5 202 LEU A N 1
ATOM 1670 C CA . LEU A 1 202 ? -17.844 15.984 3.852 1 97.5 202 LEU A CA 1
ATOM 1671 C C . LEU A 1 202 ? -18.531 14.641 3.629 1 97.5 202 LEU A C 1
ATOM 1673 O O . LEU A 1 202 ? -19.328 14.5 2.701 1 97.5 202 LEU A O 1
ATOM 1677 N N . LEU A 1 203 ? -18.25 13.688 4.488 1 97.88 203 LEU A N 1
ATOM 1678 C CA . LEU A 1 203 ? -18.906 12.383 4.398 1 97.88 203 LEU A CA 1
ATOM 1679 C C . LEU A 1 203 ? -20.406 12.508 4.656 1 97.88 203 LEU A C 1
ATOM 1681 O O . LEU A 1 203 ? -21.203 11.836 4.004 1 97.88 203 LEU A O 1
ATOM 1685 N N . LYS A 1 204 ? -20.781 13.367 5.574 1 97.12 204 LYS A N 1
ATOM 1686 C CA . LYS A 1 204 ? -22.203 13.609 5.812 1 97.12 204 LYS A CA 1
ATOM 1687 C C . LYS A 1 204 ? -22.875 14.188 4.566 1 97.12 204 LYS A C 1
ATOM 1689 O O . LYS A 1 204 ? -24 13.805 4.227 1 97.12 204 LYS A O 1
ATOM 1694 N N . ILE A 1 205 ? -22.172 15.086 3.939 1 97.88 205 ILE A N 1
ATOM 1695 C CA . ILE A 1 205 ? -22.688 15.68 2.713 1 97.88 205 ILE A CA 1
ATOM 1696 C C . ILE A 1 205 ? -22.844 14.609 1.638 1 97.88 205 ILE A C 1
ATOM 1698 O O . ILE A 1 205 ? -23.891 14.5 0.991 1 97.88 205 ILE A O 1
ATOM 1702 N N . GLY A 1 206 ? -21.781 13.836 1.445 1 97.81 206 GLY A N 1
ATOM 1703 C CA . GLY A 1 206 ? -21.828 12.758 0.468 1 97.81 206 GLY A CA 1
ATOM 1704 C C . GLY A 1 206 ? -22.969 11.781 0.698 1 97.81 206 GLY A C 1
ATOM 1705 O O . GLY A 1 206 ? -23.531 11.25 -0.256 1 97.81 206 GLY A O 1
ATOM 1706 N N . LYS A 1 207 ? -23.344 11.594 1.974 1 97.44 207 LYS A N 1
ATOM 1707 C CA . LYS A 1 207 ? -24.406 10.664 2.352 1 97.44 207 LYS A CA 1
ATOM 1708 C C . LYS A 1 207 ? -25.781 11.328 2.266 1 97.44 207 LYS A C 1
ATOM 1710 O O . LYS A 1 207 ? -26.797 10.672 2.471 1 97.44 207 LYS A O 1
ATOM 1715 N N . GLY A 1 208 ? -25.781 12.594 2.059 1 97.19 208 GLY A N 1
ATOM 1716 C CA . GLY A 1 208 ? -27.031 13.328 1.974 1 97.19 208 GLY A CA 1
ATOM 1717 C C . GLY A 1 208 ? -27.578 13.727 3.33 1 97.19 208 GLY A C 1
ATOM 1718 O O . GLY A 1 208 ? -28.75 14.109 3.445 1 97.19 208 GLY A O 1
ATOM 1719 N N . LEU A 1 209 ? -26.75 13.711 4.328 1 96.06 209 LEU A N 1
ATOM 1720 C CA . LEU A 1 209 ? -27.188 13.992 5.691 1 96.06 209 LEU A CA 1
ATOM 1721 C C . LEU A 1 209 ? -26.969 15.469 6.035 1 96.06 209 LEU A C 1
ATOM 1723 O O . LEU A 1 209 ? -27.469 15.953 7.051 1 96.06 209 LEU A O 1
ATOM 1727 N N . MET A 1 210 ? -26.219 16.172 5.25 1 96.31 210 MET A N 1
ATOM 1728 C CA . MET A 1 210 ? -25.922 17.594 5.402 1 96.31 210 MET A CA 1
ATOM 1729 C C . MET A 1 210 ? -25.844 18.281 4.043 1 96.31 210 MET A C 1
ATOM 1731 O O . MET A 1 210 ? -25.312 17.719 3.086 1 96.31 210 MET A O 1
ATOM 1735 N N . SER A 1 211 ? -26.422 19.438 3.936 1 98 211 SER A N 1
ATOM 1736 C CA . SER A 1 211 ? -26.312 20.188 2.691 1 98 211 SER A CA 1
ATOM 1737 C C . SER A 1 211 ? -25.016 20.984 2.637 1 98 211 SER A C 1
ATOM 1739 O O . SER A 1 211 ? -24.391 21.219 3.668 1 98 211 SER A O 1
ATOM 1741 N N . VAL A 1 212 ? -24.672 21.406 1.444 1 98.44 212 VAL A N 1
ATOM 1742 C CA . VAL A 1 212 ? -23.5 22.266 1.266 1 98.44 212 VAL A CA 1
ATOM 1743 C C . VAL A 1 212 ? -23.719 23.594 1.994 1 98.44 212 VAL A C 1
ATOM 1745 O O . VAL A 1 212 ? -22.797 24.125 2.621 1 98.44 212 VAL A O 1
ATOM 1748 N N . ASP A 1 213 ? -24.953 24.047 2.012 1 98.19 213 ASP A N 1
ATOM 1749 C CA . ASP A 1 213 ? -25.281 25.297 2.689 1 98.19 213 ASP A CA 1
ATOM 1750 C C . ASP A 1 213 ? -25.094 25.172 4.199 1 98.19 213 ASP A C 1
ATOM 1752 O O . ASP A 1 213 ? -24.594 26.094 4.848 1 98.19 213 ASP A O 1
ATOM 1756 N N . GLU A 1 214 ? -25.547 24.094 4.664 1 96.31 214 GLU A N 1
ATOM 1757 C CA . GLU A 1 214 ? -25.359 23.859 6.09 1 96.31 214 GLU A CA 1
ATOM 1758 C C . GLU A 1 214 ? -23.875 23.828 6.453 1 96.31 214 GLU A C 1
ATOM 1760 O O . GLU A 1 214 ? -23.469 24.391 7.469 1 96.31 214 GLU A O 1
ATOM 1765 N N . PHE A 1 215 ? -23.141 23.188 5.629 1 96.81 215 PHE A N 1
ATOM 1766 C CA . PHE A 1 215 ? -21.703 23.156 5.809 1 96.81 215 PHE A CA 1
ATOM 1767 C C . PHE A 1 215 ? -21.125 24.562 5.82 1 96.81 215 PHE A C 1
ATOM 1769 O O . PHE A 1 215 ? -20.359 24.922 6.723 1 96.81 215 PHE A O 1
ATOM 1776 N N . GLU A 1 216 ? -21.469 25.344 4.883 1 97.94 216 GLU A N 1
ATOM 1777 C CA . GLU A 1 216 ? -20.969 26.703 4.777 1 97.94 216 GLU A CA 1
ATOM 1778 C C . GLU A 1 216 ? -21.422 27.547 5.969 1 97.94 216 GLU A C 1
ATOM 1780 O O . GLU A 1 216 ? -20.688 28.422 6.426 1 97.94 216 GLU A O 1
ATOM 1785 N N . SER A 1 217 ? -22.594 27.297 6.477 1 97 217 SER A N 1
ATOM 1786 C CA . SER A 1 217 ? -23.109 28.047 7.613 1 97 217 SER A CA 1
ATOM 1787 C C . SER A 1 217 ? -22.203 27.906 8.836 1 97 217 SER A C 1
ATOM 1789 O O . SER A 1 217 ? -22.062 28.828 9.625 1 97 217 SER A O 1
ATOM 1791 N N . HIS A 1 218 ? -21.625 26.703 8.969 1 95.44 218 HIS A N 1
ATOM 1792 C CA . HIS A 1 218 ? -20.688 26.5 10.062 1 95.44 218 HIS A CA 1
ATOM 1793 C C . HIS A 1 218 ? -19.438 27.359 9.883 1 95.44 218 HIS A C 1
ATOM 1795 O O . HIS A 1 218 ? -18.906 27.906 10.859 1 95.44 218 HIS A O 1
ATOM 1801 N N . LEU A 1 219 ? -18.969 27.516 8.672 1 96.62 219 LEU A N 1
ATOM 1802 C CA . LEU A 1 219 ? -17.828 28.375 8.383 1 96.62 219 LEU A CA 1
ATOM 1803 C C . LEU A 1 219 ? -18.141 29.844 8.656 1 96.62 219 LEU A C 1
ATOM 1805 O O . LEU A 1 219 ? -17.312 30.562 9.203 1 96.62 219 LEU A O 1
ATOM 1809 N N . ILE A 1 220 ? -19.359 30.25 8.352 1 96.94 220 ILE A N 1
ATOM 1810 C CA . ILE A 1 220 ? -19.797 31.641 8.5 1 96.94 220 ILE A CA 1
ATOM 1811 C C . ILE A 1 220 ? -19.984 31.953 9.977 1 96.94 220 ILE A C 1
ATOM 1813 O O . ILE A 1 220 ? -19.469 32.969 10.477 1 96.94 220 ILE A O 1
ATOM 1817 N N . SER A 1 221 ? -20.688 31.062 10.703 1 95.31 221 SER A N 1
ATOM 1818 C CA . SER A 1 221 ? -21.078 31.344 12.078 1 95.31 221 SER A CA 1
ATOM 1819 C C . SER A 1 221 ? -19.938 31.047 13.047 1 95.31 221 SER A C 1
ATOM 1821 O O . SER A 1 221 ? -19.969 31.5 14.195 1 95.31 221 SER A O 1
ATOM 1823 N N . ARG A 1 222 ? -19.031 30.188 12.641 1 93.94 222 ARG A N 1
ATOM 1824 C CA . ARG A 1 222 ? -17.906 29.75 13.453 1 93.94 222 ARG A CA 1
ATOM 1825 C C . ARG A 1 222 ? -18.375 28.922 14.648 1 93.94 222 ARG A C 1
ATOM 1827 O O . ARG A 1 222 ? -17.656 28.812 15.648 1 93.94 222 ARG A O 1
ATOM 1834 N N . GLU A 1 223 ? -19.578 28.469 14.508 1 90.25 223 GLU A N 1
ATOM 1835 C CA . GLU A 1 223 ? -20.125 27.609 15.562 1 90.25 223 GLU A CA 1
ATOM 1836 C C . GLU A 1 223 ? -19.781 26.156 15.328 1 90.25 223 GLU A C 1
ATOM 1838 O O . GLU A 1 223 ? -19.984 25.625 14.234 1 90.25 223 GLU A O 1
ATOM 1843 N N . THR A 1 224 ? -19.312 25.594 16.391 1 84.69 224 THR A N 1
ATOM 1844 C CA . THR A 1 224 ? -18.969 24.188 16.312 1 84.69 224 THR A CA 1
ATOM 1845 C C . THR A 1 224 ? -20.234 23.328 16.234 1 84.69 224 THR A C 1
ATOM 1847 O O . THR A 1 224 ? -21.156 23.5 17.031 1 84.69 224 THR A O 1
ATOM 1850 N N . PRO A 1 225 ? -20.25 22.484 15.273 1 83.5 225 PRO A N 1
ATOM 1851 C CA . PRO A 1 225 ? -21.391 21.578 15.219 1 83.5 225 PRO A CA 1
ATOM 1852 C C . PRO A 1 225 ? -21.547 20.75 16.484 1 83.5 225 PRO A C 1
ATOM 1854 O O . PRO A 1 225 ? -20.562 20.469 17.172 1 83.5 225 PRO A O 1
ATOM 1857 N N . ALA A 1 226 ? -22.812 20.406 16.797 1 78.75 226 ALA A N 1
ATOM 1858 C CA . ALA A 1 226 ? -23.125 19.641 18 1 78.75 226 ALA A CA 1
ATOM 1859 C C . ALA A 1 226 ? -22.438 18.281 18 1 78.75 226 ALA A C 1
ATOM 1861 O O . ALA A 1 226 ? -21.953 17.828 19.031 1 78.75 226 ALA A O 1
ATOM 1862 N N . LEU A 1 227 ? -22.422 17.625 16.891 1 83.12 227 LEU A N 1
ATOM 1863 C CA . LEU A 1 227 ? -21.797 16.312 16.766 1 83.12 227 LEU A CA 1
ATOM 1864 C C . LEU A 1 227 ? -20.641 16.344 15.781 1 83.12 227 LEU A C 1
ATOM 1866 O O . LEU A 1 227 ? -20.844 16.594 14.594 1 83.12 227 LEU A O 1
ATOM 1870 N N . ILE A 1 228 ? -19.484 16.234 16.344 1 86.62 228 ILE A N 1
ATOM 1871 C CA . ILE A 1 228 ? -18.281 16.172 15.523 1 86.62 228 ILE A CA 1
ATOM 1872 C C . ILE A 1 228 ? -17.734 14.75 15.508 1 86.62 228 ILE A C 1
ATOM 1874 O O . ILE A 1 228 ? -17.469 14.172 16.562 1 86.62 228 ILE A O 1
ATOM 1878 N N . THR A 1 229 ? -17.719 14.125 14.375 1 90.88 229 THR A N 1
ATOM 1879 C CA . THR A 1 229 ? -17.156 12.797 14.18 1 90.88 229 THR A CA 1
ATOM 1880 C C . THR A 1 229 ? -16 12.844 13.195 1 90.88 229 THR A C 1
ATOM 1882 O O . THR A 1 229 ? -16.203 12.781 11.977 1 90.88 229 THR A O 1
ATOM 1885 N N . PRO A 1 230 ? -14.781 12.977 13.711 1 96.19 230 PRO A N 1
ATOM 1886 C CA . PRO A 1 230 ? -13.641 12.984 12.805 1 96.19 230 PRO A CA 1
ATOM 1887 C C . PRO A 1 230 ? -13.547 11.711 11.953 1 96.19 230 PRO A C 1
ATOM 1889 O O . PRO A 1 230 ? -13.852 10.617 12.438 1 96.19 230 PRO A O 1
ATOM 1892 N N . ALA A 1 231 ? -13.234 11.875 10.719 1 98 231 ALA A N 1
ATOM 1893 C CA . ALA A 1 231 ? -13.016 10.727 9.844 1 98 231 ALA A CA 1
ATOM 1894 C C . ALA A 1 231 ? -11.859 9.867 10.352 1 98 231 ALA A C 1
ATOM 1896 O O . ALA A 1 231 ? -11.07 10.305 11.18 1 98 231 ALA A O 1
ATOM 1897 N N . HIS A 1 232 ? -11.828 8.609 9.883 1 97.88 232 HIS A N 1
ATOM 1898 C CA . HIS A 1 232 ? -10.766 7.691 10.289 1 97.88 232 HIS A CA 1
ATOM 1899 C C . HIS A 1 232 ? -9.391 8.281 10.008 1 97.88 232 HIS A C 1
ATOM 1901 O O . HIS A 1 232 ? -9.18 8.93 8.977 1 97.88 232 HIS A O 1
ATOM 1907 N N . PRO A 1 233 ? -8.422 8.031 10.836 1 98.19 233 PRO A N 1
ATOM 1908 C CA . PRO A 1 233 ? -7.125 8.695 10.711 1 98.19 233 PRO A CA 1
ATOM 1909 C C . PRO A 1 233 ? -6.23 8.039 9.656 1 98.19 233 PRO A C 1
ATOM 1911 O O . PRO A 1 233 ? -5.352 8.695 9.102 1 98.19 233 PRO A O 1
ATOM 1914 N N . GLN A 1 234 ? -6.41 6.777 9.375 1 96.19 234 GLN A N 1
ATOM 1915 C CA . GLN A 1 234 ? -5.438 6.012 8.594 1 96.19 234 GLN A CA 1
ATOM 1916 C C . GLN A 1 234 ? -5.484 6.402 7.121 1 96.19 234 GLN A C 1
ATOM 1918 O O . GLN A 1 234 ? -4.715 5.875 6.312 1 96.19 234 GLN A O 1
ATOM 1923 N N . GLY A 1 235 ? -6.348 7.242 6.77 1 96.56 235 GLY A N 1
ATOM 1924 C CA . GLY A 1 235 ? -6.363 7.773 5.414 1 96.56 235 GLY A CA 1
ATOM 1925 C C . GLY A 1 235 ? -5.629 9.094 5.285 1 96.56 235 GLY A C 1
ATOM 1926 O O . GLY A 1 235 ? -5.414 9.586 4.172 1 96.56 235 GLY A O 1
ATOM 1927 N N . LEU A 1 236 ? -5.23 9.68 6.336 1 97.62 236 LEU A N 1
ATOM 1928 C CA . LEU A 1 236 ? -4.672 11.031 6.336 1 97.62 236 LEU A CA 1
ATOM 1929 C C . LEU A 1 236 ? -3.146 10.984 6.277 1 97.62 236 LEU A C 1
ATOM 1931 O O . LEU A 1 236 ? -2.516 10.227 7.016 1 97.62 236 LEU A O 1
ATOM 1935 N N . TYR A 1 237 ? -2.572 11.781 5.344 1 96.69 237 TYR A N 1
ATOM 1936 C CA . TYR A 1 237 ? -1.133 11.891 5.133 1 96.69 237 TYR A CA 1
ATOM 1937 C C . TYR A 1 237 ? -0.678 13.344 5.172 1 96.69 237 TYR A C 1
ATOM 1939 O O . TYR A 1 237 ? -1.191 14.18 4.43 1 96.69 237 TYR A O 1
ATOM 1947 N N . LEU A 1 238 ? 0.254 13.688 6.066 1 97.62 238 LEU A N 1
ATOM 1948 C CA . LEU A 1 238 ? 1.039 14.883 5.781 1 97.62 238 LEU A CA 1
ATOM 1949 C C . LEU A 1 238 ? 1.938 14.672 4.57 1 97.62 238 LEU A C 1
ATOM 1951 O O . LEU A 1 238 ? 2.908 13.914 4.637 1 97.62 238 LEU A O 1
ATOM 1955 N N . SER A 1 239 ? 1.684 15.383 3.494 1 95.44 239 SER A N 1
ATOM 1956 C CA . SER A 1 239 ? 2.268 14.977 2.219 1 95.44 239 SER A CA 1
ATOM 1957 C C . SER A 1 239 ? 3.373 15.938 1.791 1 95.44 239 SER A C 1
ATOM 1959 O O . SER A 1 239 ? 4.254 15.57 1.012 1 95.44 239 SER A O 1
ATOM 1961 N N . LYS A 1 240 ? 3.273 17.156 2.25 1 96.5 240 LYS A N 1
ATOM 1962 C CA . LYS A 1 240 ? 4.258 18.156 1.833 1 96.5 240 LYS A CA 1
ATOM 1963 C C . LYS A 1 240 ? 4.426 19.234 2.893 1 96.5 240 LYS A C 1
ATOM 1965 O O . LYS A 1 240 ? 3.441 19.719 3.459 1 96.5 240 LYS A O 1
ATOM 1970 N N . VAL A 1 241 ? 5.617 19.578 3.189 1 98.12 241 VAL A N 1
ATOM 1971 C CA . VAL A 1 241 ? 5.953 20.703 4.051 1 98.12 241 VAL A CA 1
ATOM 1972 C C . VAL A 1 241 ? 6.91 21.656 3.318 1 98.12 241 VAL A C 1
ATOM 1974 O O . VAL A 1 241 ? 7.879 21.203 2.701 1 98.12 241 VAL A O 1
ATOM 1977 N N . THR A 1 242 ? 6.586 22.922 3.377 1 98.06 242 THR A N 1
ATOM 1978 C CA . THR A 1 242 ? 7.402 23.906 2.682 1 98.06 242 THR A CA 1
ATOM 1979 C C . THR A 1 242 ? 7.926 24.953 3.656 1 98.06 242 THR A C 1
ATOM 1981 O O . THR A 1 242 ? 7.188 25.422 4.531 1 98.06 242 THR A O 1
ATOM 1984 N N . TYR A 1 243 ? 9.18 25.297 3.502 1 98.12 243 TYR A N 1
ATOM 1985 C CA . TYR A 1 243 ? 9.836 26.391 4.227 1 98.12 243 TYR A CA 1
ATOM 1986 C C . TYR A 1 243 ? 10.273 27.5 3.275 1 98.12 243 TYR A C 1
ATOM 1988 O O . TYR A 1 243 ? 10.469 27.25 2.082 1 98.12 243 TYR A O 1
ATOM 1996 N N . PRO A 1 244 ? 10.461 28.703 3.85 1 97.38 244 PRO A N 1
ATOM 1997 C CA . PRO A 1 244 ? 11 29.766 2.994 1 97.38 244 PRO A CA 1
ATOM 1998 C C . PRO A 1 244 ? 12.375 29.438 2.43 1 97.38 244 PRO A C 1
ATOM 2000 O O . PRO A 1 244 ? 12.727 29.891 1.334 1 97.38 244 PRO A O 1
ATOM 2003 N N . TYR A 1 245 ? 13.164 28.578 3.076 1 97.12 245 TYR A N 1
ATOM 2004 C CA . TYR A 1 245 ? 14.57 28.328 2.746 1 97.12 245 TYR A CA 1
ATOM 2005 C C . TYR A 1 245 ? 14.781 26.875 2.354 1 97.12 245 TYR A C 1
ATOM 2007 O O . TYR A 1 245 ? 15.906 26.469 2.055 1 97.12 245 TYR A O 1
ATOM 2015 N N . LEU A 1 246 ? 13.75 26.078 2.344 1 96.81 246 LEU A N 1
ATOM 2016 C CA . LEU A 1 246 ? 13.844 24.656 2.055 1 96.81 246 LEU A CA 1
ATOM 2017 C C . LEU A 1 246 ? 12.555 24.141 1.42 1 96.81 246 LEU A C 1
ATOM 2019 O O . LEU A 1 246 ? 11.484 24.219 2.029 1 96.81 246 LEU A O 1
ATOM 2023 N N . ASN A 1 247 ? 12.641 23.641 0.18 1 97.12 247 ASN A N 1
ATOM 2024 C CA . ASN A 1 247 ? 11.492 23.125 -0.565 1 97.12 247 ASN A CA 1
ATOM 2025 C C . ASN A 1 247 ? 11.867 21.875 -1.364 1 97.12 247 ASN A C 1
ATOM 2027 O O . ASN A 1 247 ? 12.023 21.938 -2.584 1 97.12 247 ASN A O 1
ATOM 2031 N N . LEU A 1 248 ? 11.898 20.766 -0.647 1 95.88 248 LEU A N 1
ATOM 2032 C CA . LEU A 1 248 ? 12.242 19.484 -1.273 1 95.88 248 LEU A CA 1
ATOM 2033 C C . LEU A 1 248 ? 10.984 18.734 -1.709 1 95.88 248 LEU A C 1
ATOM 2035 O O . LEU A 1 248 ? 9.961 18.797 -1.027 1 95.88 248 LEU A O 1
ATOM 2039 N N . PRO A 1 249 ? 11.062 18.094 -2.828 1 91.81 249 PRO A N 1
ATOM 2040 C CA . PRO A 1 249 ? 9.93 17.219 -3.17 1 91.81 249 PRO A CA 1
ATOM 2041 C C . PRO A 1 249 ? 9.812 16.016 -2.236 1 91.81 249 PRO A C 1
ATOM 2043 O O . PRO A 1 249 ? 10.812 15.562 -1.672 1 91.81 249 PRO A O 1
ATOM 2046 N N . PRO A 1 250 ? 8.555 15.523 -2.006 1 89.69 250 PRO A N 1
ATOM 2047 C CA . PRO A 1 250 ? 8.43 14.273 -1.251 1 89.69 250 PRO A CA 1
ATOM 2048 C C . PRO A 1 250 ? 9.164 13.109 -1.914 1 89.69 250 PRO A C 1
ATOM 2050 O O . PRO A 1 250 ? 9.258 13.055 -3.143 1 89.69 250 PRO A O 1
ATOM 2053 N N . ARG A 1 251 ? 9.68 12.25 -1.057 1 86.38 251 ARG A N 1
ATOM 2054 C CA . ARG A 1 251 ? 10.406 11.102 -1.575 1 86.38 251 ARG A CA 1
ATOM 2055 C C . ARG A 1 251 ? 9.453 9.969 -1.949 1 86.38 251 ARG A C 1
ATOM 2057 O O . ARG A 1 251 ? 9.719 9.203 -2.879 1 86.38 251 ARG A O 1
ATOM 2064 N N . VAL A 1 252 ? 8.43 9.852 -1.156 1 76 252 VAL A N 1
ATOM 2065 C CA . VAL A 1 252 ? 7.441 8.805 -1.395 1 76 252 VAL A CA 1
ATOM 2066 C C . VAL A 1 252 ? 6.074 9.43 -1.652 1 76 252 VAL A C 1
ATOM 2068 O O . VAL A 1 252 ? 5.781 10.523 -1.152 1 76 252 VAL A O 1
ATOM 2071 N N . ASP A 1 253 ? 5.422 8.883 -2.67 1 64.69 253 ASP A N 1
ATOM 2072 C CA . ASP A 1 253 ? 4.07 9.359 -2.955 1 64.69 253 ASP A CA 1
ATOM 2073 C C . ASP A 1 253 ? 3.066 8.211 -2.947 1 64.69 253 ASP A C 1
ATOM 2075 O O . ASP A 1 253 ? 3.105 7.344 -3.82 1 64.69 253 ASP A O 1
ATOM 2079 N N . PHE A 1 254 ? 2.324 8.117 -1.802 1 60.34 254 PHE A N 1
ATOM 2080 C CA . PHE A 1 254 ? 1.296 7.086 -1.721 1 60.34 254 PHE A CA 1
ATOM 2081 C C . PHE A 1 254 ? 0.249 7.281 -2.811 1 60.34 254 PHE A C 1
ATOM 2083 O O . PHE A 1 254 ? -0.376 6.316 -3.258 1 60.34 254 PHE A O 1
ATOM 2090 N N . SER A 1 255 ? -0.005 8.562 -3.127 1 53.72 255 SER A N 1
ATOM 2091 C CA . SER A 1 255 ? -1.039 8.789 -4.133 1 53.72 255 SER A CA 1
ATOM 2092 C C . SER A 1 255 ? -0.852 7.863 -5.328 1 53.72 255 SER A C 1
ATOM 2094 O O . SER A 1 255 ? -1.828 7.441 -5.957 1 53.72 255 SER A O 1
ATOM 2096 N N . ALA A 1 256 ? 0.31 7.527 -5.434 1 52.47 256 ALA A N 1
ATOM 2097 C CA . ALA A 1 256 ? 0.626 6.645 -6.555 1 52.47 256 ALA A CA 1
ATOM 2098 C C . ALA A 1 256 ? 0.09 5.234 -6.312 1 52.47 256 ALA A C 1
ATOM 2100 O O . ALA A 1 256 ? -0.236 4.516 -7.258 1 52.47 256 ALA A O 1
ATOM 2101 N N . VAL A 1 257 ? -0.066 4.945 -5.098 1 50.44 257 VAL A N 1
ATOM 2102 C CA . VAL A 1 257 ? -0.553 3.631 -4.699 1 50.44 257 VAL A CA 1
ATOM 2103 C C . VAL A 1 257 ? -2.031 3.498 -5.055 1 50.44 257 VAL A C 1
ATOM 2105 O O . VAL A 1 257 ? -2.49 2.42 -5.441 1 50.44 257 VAL A O 1
ATOM 2108 N N . LEU A 1 258 ? -2.695 4.523 -4.957 1 51.31 258 LEU A N 1
ATOM 2109 C CA . LEU A 1 258 ? -4.148 4.488 -5.074 1 51.31 258 LEU A CA 1
ATOM 2110 C C . LEU A 1 258 ? -4.582 4.684 -6.523 1 51.31 258 LEU A C 1
ATOM 2112 O O . LEU A 1 258 ? -5.734 4.41 -6.875 1 51.31 258 LEU A O 1
ATOM 2116 N N . GLN A 1 259 ? -3.801 5.168 -7.289 1 42.03 259 GLN A N 1
ATOM 2117 C CA . GLN A 1 259 ? -4.234 5.531 -8.633 1 42.03 259 GLN A CA 1
ATOM 2118 C C . GLN A 1 259 ? -4.137 4.344 -9.586 1 42.03 259 GLN A C 1
ATOM 2120 O O . GLN A 1 259 ? -3.105 3.666 -9.641 1 42.03 259 GLN A O 1
ATOM 2125 N N . LYS A 1 260 ? -5.301 3.609 -9.711 1 41 260 LYS A N 1
ATOM 2126 C CA . LYS A 1 260 ? -5.328 2.486 -10.648 1 41 260 LYS A CA 1
ATOM 2127 C C . LYS A 1 260 ? -4.375 2.721 -11.82 1 41 260 LYS A C 1
ATOM 2129 O O . LYS A 1 260 ? -3.484 1.908 -12.07 1 41 260 LYS A O 1
ATOM 2134 N N . GLN A 1 261 ? -5.109 2.607 -13.125 1 36.47 261 GLN A N 1
ATOM 2135 C CA . GLN A 1 261 ? -4.895 2.176 -14.5 1 36.47 261 GLN A CA 1
ATOM 2136 C C . GLN A 1 261 ? -3.811 3.014 -15.18 1 36.47 261 GLN A C 1
ATOM 2138 O O . GLN A 1 261 ? -3.57 4.16 -14.789 1 36.47 261 GLN A O 1
ATOM 2143 N N . ALA A 1 262 ? -3.123 2.391 -16.25 1 34.69 262 ALA A N 1
ATOM 2144 C CA . ALA A 1 262 ? -2.418 3.006 -17.359 1 34.69 262 ALA A CA 1
ATOM 2145 C C . ALA A 1 262 ? -2.752 4.492 -17.469 1 34.69 262 ALA A C 1
ATOM 2147 O O . ALA A 1 262 ? -1.88 5.309 -17.781 1 34.69 262 ALA A O 1
ATOM 2148 N N . ASP A 1 263 ? -4.125 4.754 -17.828 1 32.97 263 ASP A N 1
ATOM 2149 C CA . ASP A 1 263 ? -4.719 6.043 -18.156 1 32.97 263 ASP A CA 1
ATOM 2150 C C . ASP A 1 263 ? -4.992 6.863 -16.906 1 32.97 263 ASP A C 1
ATOM 2152 O O . ASP A 1 263 ? -6.102 6.836 -16.375 1 32.97 263 ASP A O 1
ATOM 2156 N N . THR A 1 264 ? -4.555 6.801 -15.93 1 37.72 264 THR A N 1
ATOM 2157 C CA . THR A 1 264 ? -5.09 7.57 -14.812 1 37.72 264 THR A CA 1
ATOM 2158 C C . THR A 1 264 ? -5.398 9 -15.242 1 37.72 264 THR A C 1
ATOM 2160 O O . THR A 1 264 ? -4.492 9.836 -15.344 1 37.72 264 THR A O 1
ATOM 2163 N N . ASN A 1 265 ? -6.176 9.312 -15.992 1 35.88 265 ASN A N 1
ATOM 2164 C CA . ASN A 1 265 ? -6.746 10.656 -15.969 1 35.88 265 ASN A CA 1
ATOM 2165 C C . ASN A 1 265 ? -7.59 10.883 -14.719 1 35.88 265 ASN A C 1
ATOM 2167 O O . ASN A 1 265 ? -8.594 10.203 -14.508 1 35.88 265 ASN A O 1
ATOM 2171 N N . TRP A 1 266 ? -7.012 11.07 -13.383 1 31.94 266 TRP A N 1
ATOM 2172 C CA . TRP A 1 266 ? -7.902 11.75 -12.445 1 31.94 266 TRP A CA 1
ATOM 2173 C C . TRP A 1 266 ? -8.828 12.719 -13.18 1 31.94 266 TRP A C 1
ATOM 2175 O O . TRP A 1 266 ? -8.391 13.438 -14.078 1 31.94 266 TRP A O 1
ATOM 2185 N N . ILE A 1 267 ? -10.07 12.484 -13.445 1 31.33 267 ILE A N 1
ATOM 2186 C CA . ILE A 1 267 ? -10.977 13.445 -14.062 1 31.33 267 ILE A CA 1
ATOM 2187 C C . ILE A 1 267 ? -11.359 14.516 -13.047 1 31.33 267 ILE A C 1
ATOM 2189 O O . ILE A 1 267 ? -11.898 14.203 -11.977 1 31.33 267 ILE A O 1
ATOM 2193 N N . THR A 1 268 ? -10.656 15.531 -12.992 1 28.03 268 THR A N 1
ATOM 2194 C CA . THR A 1 268 ? -11.195 16.672 -12.25 1 28.03 268 THR A CA 1
ATOM 2195 C C . THR A 1 268 ? -12.688 16.828 -12.531 1 28.03 268 THR A C 1
ATOM 2197 O O . THR A 1 268 ? -13.102 16.953 -13.688 1 28.03 268 THR A O 1
ATOM 2200 N N . LEU A 1 269 ? -13.484 16.406 -11.602 1 23.75 269 LEU A N 1
ATOM 2201 C CA . LEU A 1 269 ? -14.883 16.75 -11.812 1 23.75 269 LEU A CA 1
ATOM 2202 C C . LEU A 1 269 ? -15.055 18.25 -12.023 1 23.75 269 LEU A C 1
ATOM 2204 O O . LEU A 1 269 ? -14.328 19.047 -11.43 1 23.75 269 LEU A O 1
ATOM 2208 N N . MET B 1 1 ? -24.797 -27.406 -6.59 1 94.31 1 MET B N 1
ATOM 2209 C CA . MET B 1 1 ? -24.391 -26.406 -7.57 1 94.31 1 MET B CA 1
ATOM 2210 C C . MET B 1 1 ? -22.984 -25.906 -7.273 1 94.31 1 MET B C 1
ATOM 2212 O O . MET B 1 1 ? -22.609 -25.734 -6.113 1 94.31 1 MET B O 1
ATOM 2216 N N . ARG B 1 2 ? -22.234 -25.781 -8.352 1 97.19 2 ARG B N 1
ATOM 2217 C CA . ARG B 1 2 ? -20.875 -25.281 -8.172 1 97.19 2 ARG B CA 1
ATOM 2218 C C . ARG B 1 2 ? -20.812 -23.781 -8.391 1 97.19 2 ARG B C 1
ATOM 2220 O O . ARG B 1 2 ? -21.453 -23.25 -9.312 1 97.19 2 ARG B O 1
ATOM 2227 N N . TYR B 1 3 ? -20.031 -23.125 -7.543 1 98.19 3 TYR B N 1
ATOM 2228 C CA . TYR B 1 3 ? -19.797 -21.688 -7.645 1 98.19 3 TYR B CA 1
ATOM 2229 C C . TYR B 1 3 ? -18.312 -21.375 -7.719 1 98.19 3 TYR B C 1
ATOM 2231 O O . TYR B 1 3 ? -17.5 -22 -7.023 1 98.19 3 TYR B O 1
ATOM 2239 N N . PHE B 1 4 ? -17.906 -20.453 -8.633 1 98.75 4 PHE B N 1
ATOM 2240 C CA . PHE B 1 4 ? -16.594 -19.812 -8.586 1 98.75 4 PHE B CA 1
ATOM 2241 C C . PHE B 1 4 ? -16.656 -18.531 -7.77 1 98.75 4 PHE B C 1
ATOM 2243 O O . PHE B 1 4 ? -17.578 -17.734 -7.922 1 98.75 4 PHE B O 1
ATOM 2250 N N . VAL B 1 5 ? -15.703 -18.359 -6.918 1 98.75 5 VAL B N 1
ATOM 2251 C CA . VAL B 1 5 ? -15.633 -17.156 -6.094 1 98.75 5 VAL B CA 1
ATOM 2252 C C . VAL B 1 5 ? -14.352 -16.391 -6.41 1 98.75 5 VAL B C 1
ATOM 2254 O O . VAL B 1 5 ? -13.258 -16.969 -6.387 1 98.75 5 VAL B O 1
ATOM 2257 N N . HIS B 1 6 ? -14.5 -15.117 -6.789 1 98.62 6 HIS B N 1
ATOM 2258 C CA . HIS B 1 6 ? -13.414 -14.195 -7.094 1 98.62 6 HIS B CA 1
ATOM 2259 C C . HIS B 1 6 ? -12.969 -13.438 -5.844 1 98.62 6 HIS B C 1
ATOM 2261 O O . HIS B 1 6 ? -13.758 -12.711 -5.242 1 98.62 6 HIS B O 1
ATOM 2267 N N . ILE B 1 7 ? -11.672 -13.609 -5.484 1 98.38 7 ILE B N 1
ATOM 2268 C CA . ILE B 1 7 ? -11.195 -12.961 -4.27 1 98.38 7 ILE B CA 1
ATOM 2269 C C . ILE B 1 7 ? -9.852 -12.289 -4.535 1 98.38 7 ILE B C 1
ATOM 2271 O O . ILE B 1 7 ? -9.258 -12.477 -5.598 1 98.38 7 ILE B O 1
ATOM 2275 N N . GLY B 1 8 ? -9.43 -11.445 -3.688 1 97.31 8 GLY B N 1
ATOM 2276 C CA . GLY B 1 8 ? -8.078 -10.953 -3.492 1 97.31 8 GLY B CA 1
ATOM 2277 C C . GLY B 1 8 ? -7.605 -11.062 -2.053 1 97.31 8 GLY B C 1
ATOM 2278 O O . GLY B 1 8 ? -8.414 -11.055 -1.126 1 97.31 8 GLY B O 1
ATOM 2279 N N . TYR B 1 9 ? -6.277 -11.242 -1.88 1 97.44 9 TYR B N 1
ATOM 2280 C CA . TYR B 1 9 ? -5.809 -11.281 -0.5 1 97.44 9 TYR B CA 1
ATOM 2281 C C . TYR B 1 9 ? -4.363 -10.805 -0.403 1 97.44 9 TYR B C 1
ATOM 2283 O O . TYR B 1 9 ? -3.576 -10.992 -1.336 1 97.44 9 TYR B O 1
ATOM 2291 N N . ASN B 1 10 ? -4.074 -10.102 0.672 1 96.81 10 ASN B N 1
ATOM 2292 C CA . ASN B 1 10 ? -2.715 -9.875 1.147 1 96.81 10 ASN B CA 1
ATOM 2293 C C . ASN B 1 10 ? -2.186 -11.062 1.939 1 96.81 10 ASN B C 1
ATOM 2295 O O . ASN B 1 10 ? -2.658 -11.344 3.043 1 96.81 10 ASN B O 1
ATOM 2299 N N . GLY B 1 11 ? -1.183 -11.773 1.414 1 97.75 11 GLY B N 1
ATOM 2300 C CA . GLY B 1 11 ? -0.736 -13.039 1.98 1 97.75 11 GLY B CA 1
ATOM 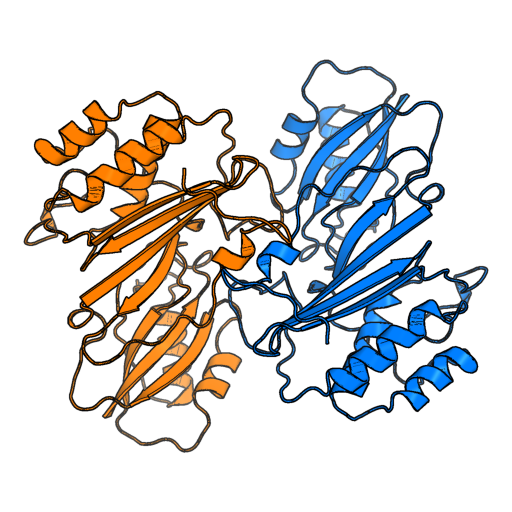2301 C C . GLY B 1 11 ? 0.35 -12.875 3.027 1 97.75 11 GLY B C 1
ATOM 2302 O O . GLY B 1 11 ? 0.845 -13.859 3.578 1 97.75 11 GLY B O 1
ATOM 2303 N N . LEU B 1 12 ? 0.671 -11.703 3.395 1 96.88 12 LEU B N 1
ATOM 2304 C CA . LEU B 1 12 ? 1.838 -11.398 4.211 1 96.88 12 LEU B CA 1
ATOM 2305 C C . LEU B 1 12 ? 1.813 -12.188 5.516 1 96.88 12 LEU B C 1
ATOM 2307 O O . LEU B 1 12 ? 2.852 -12.664 5.977 1 96.88 12 LEU B O 1
ATOM 2311 N N . GLN B 1 13 ? 0.664 -12.398 6.098 1 96.75 13 GLN B N 1
ATOM 2312 C CA . GLN B 1 13 ? 0.564 -13.008 7.422 1 96.75 13 GLN B CA 1
ATOM 2313 C C . GLN B 1 13 ? 0.223 -14.492 7.32 1 96.75 13 GLN B C 1
ATOM 2315 O O . GLN B 1 13 ? -0.005 -15.156 8.336 1 96.75 13 GLN B O 1
ATOM 2320 N N . TYR B 1 14 ? 0.178 -15.023 6.141 1 97.81 14 TYR B N 1
ATOM 2321 C CA . TYR B 1 14 ? -0.292 -16.391 5.941 1 97.81 14 TYR B CA 1
ATOM 2322 C C . TYR B 1 14 ? 0.837 -17.297 5.449 1 97.81 14 TYR B C 1
ATOM 2324 O O . TYR B 1 14 ? 1.783 -16.812 4.816 1 97.81 14 TYR B O 1
ATOM 2332 N N . ASN B 1 15 ? 0.733 -18.5 5.746 1 97.12 15 ASN B N 1
ATOM 2333 C CA . ASN B 1 15 ? 1.682 -19.5 5.285 1 97.12 15 ASN B CA 1
ATOM 2334 C C . ASN B 1 15 ? 1.24 -20.125 3.961 1 97.12 15 ASN B C 1
ATOM 2336 O O . ASN B 1 15 ? 1.255 -21.344 3.807 1 97.12 15 ASN B O 1
ATOM 2340 N N . GLY B 1 16 ? 0.729 -19.25 3.088 1 96.94 16 GLY B N 1
ATOM 2341 C CA . GLY B 1 16 ? 0.314 -19.688 1.764 1 96.94 16 GLY B CA 1
ATOM 2342 C C . GLY B 1 16 ? -1.181 -19.922 1.652 1 96.94 16 GLY B C 1
ATOM 2343 O O . GLY B 1 16 ? -1.928 -19.641 2.594 1 96.94 16 GLY B O 1
ATOM 2344 N N . TRP B 1 17 ? -1.56 -20.344 0.515 1 96.81 17 TRP B N 1
ATOM 2345 C CA . TRP B 1 17 ? -2.967 -20.625 0.248 1 96.81 17 TRP B CA 1
ATOM 2346 C C . TRP B 1 17 ? -3.404 -21.906 0.934 1 96.81 17 TRP B C 1
ATOM 2348 O O . TRP B 1 17 ? -4.391 -21.922 1.672 1 96.81 17 TRP B O 1
ATOM 2358 N N . GLN B 1 18 ? -2.672 -22.953 0.707 1 91.81 18 GLN B N 1
ATOM 2359 C CA . GLN B 1 18 ? -3.111 -24.328 0.979 1 91.81 18 GLN B CA 1
ATOM 2360 C C . GLN B 1 18 ? -3.168 -24.594 2.48 1 91.81 18 GLN B C 1
ATOM 2362 O O . GLN B 1 18 ? -2.238 -24.25 3.213 1 91.81 18 GLN B O 1
ATOM 2367 N N . LYS B 1 19 ? -4.203 -25.25 2.783 1 88.25 19 LYS B N 1
ATOM 2368 C CA . LYS B 1 19 ? -4.43 -25.625 4.176 1 88.25 19 LYS B CA 1
ATOM 2369 C C . LYS B 1 19 ? -3.402 -26.656 4.641 1 88.25 19 LYS B C 1
ATOM 2371 O O . LYS B 1 19 ? -3.154 -27.641 3.955 1 88.25 19 LYS B O 1
ATOM 2376 N N . GLN B 1 20 ? -2.76 -26.25 5.656 1 84.94 20 GLN B N 1
ATOM 2377 C CA . GLN B 1 20 ? -1.837 -27.125 6.363 1 84.94 20 GLN B CA 1
ATOM 2378 C C . GLN B 1 20 ? -2.164 -27.188 7.852 1 84.94 20 GLN B C 1
ATOM 2380 O O . GLN B 1 20 ? -2.664 -26.219 8.422 1 84.94 20 GLN B O 1
ATOM 2385 N N . ALA B 1 21 ? -1.908 -28.25 8.445 1 83.44 21 ALA B N 1
ATOM 2386 C CA . ALA B 1 21 ? -2.254 -28.422 9.852 1 83.44 21 ALA B CA 1
ATOM 2387 C C . ALA B 1 21 ? -1.491 -27.438 10.734 1 83.44 21 ALA B C 1
ATOM 2389 O O . ALA B 1 21 ? -0.288 -27.25 10.562 1 83.44 21 ALA B O 1
ATOM 2390 N N . ASN B 1 22 ? -2.248 -26.719 11.539 1 85.38 22 ASN B N 1
ATOM 2391 C CA . ASN B 1 22 ? -1.74 -25.906 12.641 1 85.38 22 ASN B CA 1
ATOM 2392 C C . ASN B 1 22 ? -1.047 -24.656 12.133 1 85.38 22 ASN B C 1
ATOM 2394 O O . ASN B 1 22 ? -0.171 -24.109 12.805 1 85.38 22 ASN B O 1
ATOM 2398 N N . VAL B 1 23 ? -1.329 -24.359 10.93 1 90.38 23 VAL B N 1
ATOM 2399 C CA . VAL B 1 23 ? -0.741 -23.109 10.43 1 90.38 23 VAL B CA 1
ATOM 2400 C C . VAL B 1 23 ? -1.828 -22.234 9.812 1 90.38 23 VAL B C 1
ATOM 2402 O O . VAL B 1 23 ? -2.783 -22.75 9.219 1 90.38 23 VAL B O 1
ATOM 2405 N N . LEU B 1 24 ? -1.707 -20.953 10.023 1 94.75 24 LEU B N 1
ATOM 2406 C CA . LEU B 1 24 ? -2.646 -20 9.445 1 94.75 24 LEU B CA 1
ATOM 2407 C C . LEU B 1 24 ? -2.477 -19.922 7.934 1 94.75 24 LEU B C 1
ATOM 2409 O O . LEU B 1 24 ? -1.371 -19.703 7.438 1 94.75 24 LEU B O 1
ATOM 2413 N N . ASN B 1 25 ? -3.502 -20.25 7.18 1 96.69 25 ASN B N 1
ATOM 2414 C CA . ASN B 1 25 ? -3.5 -20.188 5.719 1 96.69 25 ASN B CA 1
ATOM 2415 C C . ASN B 1 25 ? -4.789 -19.578 5.18 1 96.69 25 ASN B C 1
ATOM 2417 O O . ASN B 1 25 ? -5.773 -19.453 5.91 1 96.69 25 ASN B O 1
ATOM 2421 N N . ILE B 1 26 ? -4.789 -19.172 3.977 1 98.25 26 ILE B N 1
ATOM 2422 C CA . ILE B 1 26 ? -5.902 -18.453 3.363 1 98.25 26 ILE B CA 1
ATOM 2423 C C . ILE B 1 26 ? -7.098 -19.391 3.211 1 98.25 26 ILE B C 1
ATOM 2425 O O . ILE B 1 26 ? -8.227 -19.031 3.555 1 98.25 26 ILE B O 1
ATOM 2429 N N . GLN B 1 27 ? -6.848 -20.609 2.682 1 98.25 27 GLN B N 1
ATOM 2430 C CA . GLN B 1 27 ? -7.902 -21.578 2.438 1 98.25 27 GLN B CA 1
ATOM 2431 C C . GLN B 1 27 ? -8.672 -21.891 3.719 1 98.25 27 GLN B C 1
ATOM 2433 O O . GLN B 1 27 ? -9.906 -21.891 3.727 1 98.25 27 GLN B O 1
ATOM 2438 N N . GLY B 1 28 ? -7.953 -22.156 4.781 1 97.69 28 GLY B N 1
ATOM 2439 C CA . GLY B 1 28 ? -8.586 -22.469 6.055 1 97.69 28 GLY B CA 1
ATOM 2440 C C . GLY B 1 28 ? -9.453 -21.344 6.586 1 97.69 28 GLY B C 1
ATOM 2441 O O . GLY B 1 28 ? -10.547 -21.594 7.094 1 97.69 28 GLY B O 1
ATOM 2442 N N . VAL B 1 29 ? -8.984 -20.125 6.488 1 98.19 29 VAL B N 1
ATOM 2443 C CA . VAL B 1 29 ? -9.719 -18.953 6.961 1 98.19 29 VAL B CA 1
ATOM 2444 C C . VAL B 1 29 ? -11.031 -18.812 6.191 1 98.19 29 VAL B C 1
ATOM 2446 O O . VAL B 1 29 ? -12.086 -18.578 6.785 1 98.19 29 VAL B O 1
ATOM 2449 N N . ILE B 1 30 ? -10.992 -19.016 4.898 1 98.56 30 ILE B N 1
ATOM 2450 C CA . ILE B 1 30 ? -12.172 -18.875 4.055 1 98.56 30 ILE B CA 1
ATOM 2451 C C . ILE B 1 30 ? -13.148 -20.016 4.328 1 98.56 30 ILE B C 1
ATOM 2453 O O . ILE B 1 30 ? -14.359 -19.797 4.457 1 98.56 30 ILE B O 1
ATOM 2457 N N . GLU B 1 31 ? -12.617 -21.25 4.387 1 98.31 31 GLU B N 1
ATOM 2458 C CA . GLU B 1 31 ? -13.477 -22.406 4.684 1 98.31 31 GLU B CA 1
ATOM 2459 C C . GLU B 1 31 ? -14.203 -22.219 6.008 1 98.31 31 GLU B C 1
ATOM 2461 O O . GLU B 1 31 ? -15.391 -22.531 6.117 1 98.31 31 GLU B O 1
ATOM 2466 N N . ASN B 1 32 ? -13.484 -21.734 6.988 1 97.81 32 ASN B N 1
ATOM 2467 C CA . ASN B 1 32 ? -14.109 -21.484 8.281 1 97.81 32 ASN B CA 1
ATOM 2468 C C . ASN B 1 32 ? -15.242 -20.469 8.172 1 97.81 32 ASN B C 1
ATOM 2470 O O . ASN B 1 32 ? -16.328 -20.672 8.734 1 97.81 32 ASN B O 1
ATOM 2474 N N . ALA B 1 33 ? -15.039 -19.391 7.477 1 98.56 33 ALA B N 1
ATOM 2475 C CA . ALA B 1 33 ? -16.062 -18.359 7.293 1 98.56 33 ALA B CA 1
ATOM 2476 C C . ALA B 1 33 ? -17.281 -18.922 6.562 1 98.56 33 ALA B C 1
ATOM 2478 O O . ALA B 1 33 ? -18.422 -18.703 6.973 1 98.56 33 ALA B O 1
ATOM 2479 N N . LEU B 1 34 ? -17.047 -19.672 5.516 1 98.44 34 LEU B N 1
ATOM 2480 C CA . LEU B 1 34 ? -18.125 -20.281 4.742 1 98.44 34 LEU B CA 1
ATOM 2481 C C . LEU B 1 34 ? -18.906 -21.25 5.598 1 98.44 34 LEU B C 1
ATOM 2483 O O . LEU B 1 34 ? -20.141 -21.266 5.559 1 98.44 34 LEU B O 1
ATOM 2487 N N . SER B 1 35 ? -18.203 -22.047 6.32 1 98.19 35 SER B N 1
ATOM 2488 C CA . SER B 1 35 ? -18.844 -23.047 7.16 1 98.19 35 SER B CA 1
ATOM 2489 C C . SER B 1 35 ? -19.734 -22.406 8.219 1 98.19 35 SER B C 1
ATOM 2491 O O . SER B 1 35 ? -20.797 -22.922 8.547 1 98.19 35 SER B O 1
ATOM 2493 N N . GLN B 1 36 ? -19.266 -21.297 8.734 1 98.12 36 GLN B N 1
ATOM 2494 C CA . GLN B 1 36 ? -20.062 -20.531 9.695 1 98.12 36 GLN B CA 1
ATOM 2495 C C . GLN B 1 36 ? -21.328 -19.984 9.055 1 98.12 36 GLN B C 1
ATOM 2497 O O . GLN B 1 36 ? -22.406 -20.062 9.641 1 98.12 36 GLN B O 1
ATOM 2502 N N . ILE B 1 37 ? -21.203 -19.5 7.891 1 97.75 37 ILE B N 1
ATOM 2503 C CA . ILE B 1 37 ? -22.328 -18.875 7.199 1 97.75 37 ILE B CA 1
ATOM 2504 C C . ILE B 1 37 ? -23.359 -19.938 6.812 1 97.75 37 ILE B C 1
ATOM 2506 O O . ILE B 1 37 ? -24.562 -19.75 7.016 1 97.75 37 ILE B O 1
ATOM 2510 N N . PHE B 1 38 ? -22.906 -21.047 6.32 1 97.25 38 PHE B N 1
ATOM 2511 C CA . PHE B 1 38 ? -23.812 -22.062 5.789 1 97.25 38 PHE B CA 1
ATOM 2512 C C . PHE B 1 38 ? -24.156 -23.094 6.859 1 97.25 38 PHE B C 1
ATOM 2514 O O . PHE B 1 38 ? -25 -23.969 6.633 1 97.25 38 PHE B O 1
ATOM 2521 N N . LYS B 1 39 ? -23.438 -23.047 7.98 1 96.31 39 LYS B N 1
ATOM 2522 C CA . LYS B 1 39 ? -23.688 -23.922 9.117 1 96.31 39 LYS B CA 1
ATOM 2523 C C . LYS B 1 39 ? -23.453 -25.375 8.742 1 96.31 39 LYS B C 1
ATOM 2525 O O . LYS B 1 39 ? -24.156 -26.266 9.211 1 96.31 39 LYS B O 1
ATOM 2530 N N . THR B 1 40 ? -22.672 -25.625 7.84 1 96.5 40 THR B N 1
ATOM 2531 C CA . THR B 1 40 ? -22.156 -26.922 7.402 1 96.5 40 THR B CA 1
ATOM 2532 C C . THR B 1 40 ? -20.719 -26.812 6.949 1 96.5 40 THR B C 1
ATOM 2534 O O . THR B 1 40 ? -20.266 -25.734 6.535 1 96.5 40 THR B O 1
ATOM 2537 N N . GLN B 1 41 ? -20.047 -27.859 7.09 1 96.38 41 GLN B N 1
ATOM 2538 C CA . GLN B 1 41 ? -18.656 -27.844 6.652 1 96.38 41 GLN B CA 1
ATOM 2539 C C . GLN B 1 41 ? -18.547 -27.625 5.145 1 96.38 41 GLN B C 1
ATOM 2541 O O . GLN B 1 41 ? -19.156 -28.359 4.363 1 96.38 41 GLN B O 1
ATOM 2546 N N . ILE B 1 42 ? -17.828 -26.625 4.727 1 97.12 42 ILE B N 1
ATOM 2547 C CA . ILE B 1 42 ? -17.625 -26.312 3.316 1 97.12 42 ILE B CA 1
ATOM 2548 C C . ILE B 1 42 ? -16.141 -26.438 2.971 1 97.12 42 ILE B C 1
ATOM 2550 O O . ILE B 1 42 ? -15.289 -25.891 3.664 1 97.12 42 ILE B O 1
ATOM 2554 N N . PHE B 1 43 ? -15.836 -27.219 1.977 1 97.12 43 PHE B N 1
ATOM 2555 C CA . PHE B 1 43 ? -14.484 -27.344 1.439 1 97.12 43 PHE B CA 1
ATOM 2556 C C . PHE B 1 43 ? -14.367 -26.594 0.119 1 97.12 43 PHE B C 1
ATOM 2558 O O . PHE B 1 43 ? -15.32 -26.516 -0.653 1 97.12 43 PHE B O 1
ATOM 2565 N N . ILE B 1 44 ? -13.172 -26.047 -0.121 1 98.19 44 ILE B N 1
ATOM 2566 C CA . ILE B 1 44 ? -13 -25.281 -1.354 1 98.19 44 ILE B CA 1
ATOM 2567 C C . ILE B 1 44 ? -11.719 -25.734 -2.059 1 98.19 44 ILE B C 1
ATOM 2569 O O . ILE B 1 44 ? -10.836 -26.328 -1.436 1 98.19 44 ILE B O 1
ATOM 2573 N N . ASN B 1 45 ? -11.648 -25.516 -3.357 1 98 45 ASN B N 1
ATOM 2574 C CA . ASN B 1 45 ? -10.484 -25.766 -4.195 1 98 45 ASN B CA 1
ATOM 2575 C C . ASN B 1 45 ? -10.008 -24.484 -4.887 1 98 45 ASN B C 1
ATOM 2577 O O . ASN B 1 45 ? -10.766 -23.859 -5.621 1 98 45 ASN B O 1
ATOM 2581 N N . GLY B 1 46 ? -8.828 -24.109 -4.637 1 98.19 46 GLY B N 1
ATOM 2582 C CA . GLY B 1 46 ? -8.281 -22.891 -5.219 1 98.19 46 GLY B CA 1
ATOM 2583 C C . GLY B 1 46 ? -7.73 -23.109 -6.617 1 98.19 46 GLY B C 1
ATOM 2584 O O . GLY B 1 46 ? -7.527 -24.234 -7.051 1 98.19 46 GLY B O 1
ATOM 2585 N N . CYS B 1 47 ? -7.477 -21.984 -7.285 1 98.06 47 CYS B N 1
ATOM 2586 C CA . CYS B 1 47 ? -6.98 -22.031 -8.656 1 98.06 47 CYS B CA 1
ATOM 2587 C C . CYS B 1 47 ? -5.473 -22.25 -8.68 1 98.06 47 CYS B C 1
ATOM 2589 O O . CYS B 1 47 ? -4.883 -22.422 -9.75 1 98.06 47 CYS B O 1
ATOM 2591 N N . GLY B 1 48 ? -4.852 -22.219 -7.617 1 94.81 48 GLY B N 1
ATOM 2592 C CA . GLY B 1 48 ? -3.424 -22.422 -7.449 1 94.81 48 GLY B CA 1
ATOM 2593 C C . GLY B 1 48 ? -2.99 -22.422 -5.992 1 94.81 48 GLY B C 1
ATOM 2594 O O . GLY B 1 48 ? -3.824 -22.312 -5.09 1 94.81 48 GLY B O 1
ATOM 2595 N N . ARG B 1 49 ? -1.729 -22.656 -5.789 1 92.12 49 ARG B N 1
ATOM 2596 C CA . ARG B 1 49 ? -1.137 -22.625 -4.457 1 92.12 49 ARG B CA 1
ATOM 2597 C C . ARG B 1 49 ? -0.059 -21.547 -4.363 1 92.12 49 ARG B C 1
ATOM 2599 O O . ARG B 1 49 ? 1.023 -21.703 -4.934 1 92.12 49 ARG B O 1
ATOM 2606 N N . THR B 1 50 ? -0.385 -20.484 -3.715 1 96.12 50 THR B N 1
ATOM 2607 C CA . THR B 1 50 ? 0.627 -19.453 -3.496 1 96.12 50 THR B CA 1
ATOM 2608 C C . THR B 1 50 ? 1.491 -19.797 -2.285 1 96.12 50 THR B C 1
ATOM 2610 O O . THR B 1 50 ? 0.997 -20.344 -1.298 1 96.12 50 THR B O 1
ATOM 2613 N N . ASP B 1 51 ? 2.795 -19.438 -2.348 1 95 51 ASP B N 1
ATOM 2614 C CA . ASP B 1 51 ? 3.727 -19.625 -1.241 1 95 51 ASP B CA 1
ATOM 2615 C C . ASP B 1 51 ? 3.361 -18.734 -0.06 1 95 51 ASP B C 1
ATOM 2617 O O . ASP B 1 51 ? 2.512 -17.844 -0.186 1 95 51 ASP B O 1
ATOM 2621 N N . ALA B 1 52 ? 4.016 -19.109 1.056 1 96.69 52 ALA B N 1
ATOM 2622 C CA . ALA B 1 52 ? 3.9 -18.25 2.227 1 96.69 52 ALA B CA 1
ATOM 2623 C C . ALA B 1 52 ? 4.258 -16.797 1.879 1 96.69 52 ALA B C 1
ATOM 2625 O O . ALA B 1 52 ? 5.234 -16.547 1.172 1 96.69 52 ALA B O 1
ATOM 2626 N N . GLN B 1 53 ? 3.346 -15.836 2.275 1 98 53 GLN B N 1
ATOM 2627 C CA . GLN B 1 53 ? 3.559 -14.398 2.223 1 98 53 GLN B CA 1
ATOM 2628 C C . GLN B 1 53 ? 3.328 -13.859 0.813 1 98 53 GLN B C 1
ATOM 2630 O O . GLN B 1 53 ? 3.492 -12.664 0.567 1 98 53 GLN B O 1
ATOM 2635 N N . VAL B 1 54 ? 2.977 -14.742 -0.124 1 98.25 54 VAL B N 1
ATOM 2636 C CA . VAL B 1 54 ? 2.664 -14.297 -1.478 1 98.25 54 VAL B CA 1
ATOM 2637 C C . VAL B 1 54 ? 1.226 -13.789 -1.536 1 98.25 54 VAL B C 1
ATOM 2639 O O . VAL B 1 54 ? 0.339 -14.344 -0.879 1 98.25 54 VAL B O 1
ATOM 2642 N N . HIS B 1 55 ? 1.002 -12.742 -2.326 1 97.19 55 HIS B N 1
ATOM 2643 C CA . HIS B 1 55 ? -0.294 -12.086 -2.438 1 97.19 55 HIS B CA 1
ATOM 2644 C C . HIS B 1 55 ? -1.06 -12.578 -3.66 1 97.19 55 HIS B C 1
ATOM 2646 O O . HIS B 1 55 ? -0.501 -13.273 -4.508 1 97.19 55 HIS B O 1
ATOM 2652 N N . ALA B 1 56 ? -2.326 -12.195 -3.695 1 97.31 56 ALA B N 1
ATOM 2653 C CA . ALA B 1 56 ? -3.131 -12.367 -4.902 1 97.31 56 ALA B CA 1
ATOM 2654 C C . ALA B 1 56 ? -4.078 -11.188 -5.102 1 97.31 56 ALA B C 1
ATOM 2656 O O . ALA B 1 56 ? -4.934 -10.922 -4.254 1 97.31 56 ALA B O 1
ATOM 2657 N N . SER B 1 57 ? -3.904 -10.508 -6.176 1 95.06 57 SER B N 1
AT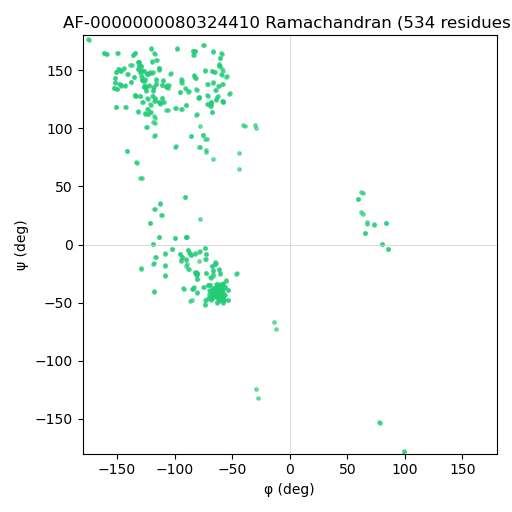OM 2658 C CA . SER B 1 57 ? -4.875 -9.477 -6.523 1 95.06 57 SER B CA 1
ATOM 2659 C C . SER B 1 57 ? -6.109 -10.078 -7.184 1 95.06 57 SER B C 1
ATOM 2661 O O . SER B 1 57 ? -7.191 -9.492 -7.145 1 95.06 57 SER B O 1
ATOM 2663 N N . GLN B 1 58 ? -5.883 -11.195 -7.867 1 97.12 58 GLN B N 1
ATOM 2664 C CA . GLN B 1 58 ? -6.992 -12.008 -8.352 1 97.12 58 GLN B CA 1
ATOM 2665 C C . GLN B 1 58 ? -6.758 -13.492 -8.062 1 97.12 58 GLN B C 1
ATOM 2667 O O . GLN B 1 58 ? -5.691 -14.023 -8.375 1 97.12 58 GLN B O 1
ATOM 2672 N N . PHE B 1 59 ? -7.723 -14.102 -7.473 1 98.31 59 PHE B N 1
ATOM 2673 C CA . PHE B 1 59 ? -7.707 -15.523 -7.141 1 98.31 59 PHE B CA 1
ATOM 2674 C C . PHE B 1 59 ? -9.109 -16.109 -7.203 1 98.31 59 PHE B C 1
ATOM 2676 O O . PHE B 1 59 ? -10.078 -15.461 -6.793 1 98.31 59 PHE B O 1
ATOM 2683 N N . PHE B 1 60 ? -9.227 -17.297 -7.758 1 98.75 60 PHE B N 1
ATOM 2684 C CA . PHE B 1 60 ? -10.508 -17.984 -7.781 1 98.75 60 PHE B CA 1
ATOM 2685 C C . PHE B 1 60 ? -10.445 -19.266 -6.977 1 98.75 60 PHE B C 1
ATOM 2687 O O . PHE B 1 60 ? -9.438 -19.969 -7.004 1 98.75 60 PHE B O 1
ATOM 2694 N N . PHE B 1 61 ? -11.484 -19.547 -6.309 1 98.75 61 PHE B N 1
ATOM 2695 C CA . PHE B 1 61 ? -11.734 -20.891 -5.82 1 98.75 61 PHE B CA 1
ATOM 2696 C C . PHE B 1 61 ? -13.148 -21.344 -6.172 1 98.75 61 PHE B C 1
ATOM 2698 O O . PHE B 1 61 ? -14 -20.531 -6.52 1 98.75 61 PHE B O 1
ATOM 2705 N N . HIS B 1 62 ? -13.352 -22.641 -6.223 1 98.69 62 HIS B N 1
ATOM 2706 C CA . HIS B 1 62 ? -14.719 -23.125 -6.398 1 98.69 62 HIS B CA 1
ATOM 2707 C C . HIS B 1 62 ? -15.203 -23.875 -5.164 1 98.69 62 HIS B C 1
ATOM 2709 O O . HIS B 1 62 ? -14.398 -24.391 -4.387 1 98.69 62 HIS B O 1
ATOM 2715 N N . MET B 1 63 ? -16.422 -23.812 -4.953 1 98.25 63 MET B N 1
ATOM 2716 C CA . MET B 1 63 ? -17.141 -24.5 -3.883 1 98.25 63 MET B CA 1
ATOM 2717 C C . MET B 1 63 ? -18.438 -25.094 -4.398 1 98.25 63 MET B C 1
ATOM 2719 O O . MET B 1 63 ? -18.953 -24.656 -5.43 1 98.25 63 MET B O 1
ATOM 2723 N N . ASP B 1 64 ? -18.891 -26.125 -3.738 1 97.44 64 ASP B N 1
ATOM 2724 C CA . ASP B 1 64 ? -20.156 -26.75 -4.043 1 97.44 64 ASP B CA 1
ATOM 2725 C C . ASP B 1 64 ? -21.156 -26.547 -2.91 1 97.44 64 ASP B C 1
ATOM 2727 O O . ASP B 1 64 ? -20.875 -26.859 -1.755 1 97.44 64 ASP B O 1
ATOM 2731 N N . ILE B 1 65 ? -22.219 -25.938 -3.32 1 95.88 65 ILE B N 1
ATOM 2732 C CA . ILE B 1 65 ? -23.266 -25.672 -2.338 1 95.88 65 ILE B CA 1
ATOM 2733 C C . ILE B 1 65 ? -24.562 -26.375 -2.752 1 95.88 65 ILE B C 1
ATOM 2735 O O . ILE B 1 65 ? -25.047 -26.188 -3.873 1 95.88 65 ILE B O 1
ATOM 2739 N N . GLU B 1 66 ? -25.141 -27.125 -1.881 1 89.88 66 GLU B N 1
ATOM 2740 C CA . GLU B 1 66 ? -26.312 -27.938 -2.182 1 89.88 66 GLU B CA 1
ATOM 2741 C C . GLU B 1 66 ? -27.594 -27.094 -2.143 1 89.88 66 GLU B C 1
ATOM 2743 O O . GLU B 1 66 ? -28.453 -27.219 -3.018 1 89.88 66 GLU B O 1
ATOM 2748 N N . LYS B 1 67 ? -27.672 -26.234 -1.168 1 89.44 67 LYS B N 1
ATOM 2749 C CA . LYS B 1 67 ? -28.891 -25.453 -0.975 1 89.44 67 LYS B CA 1
ATOM 2750 C C . LYS B 1 67 ? -28.719 -24.016 -1.429 1 89.44 67 LYS B C 1
ATOM 2752 O O . LYS B 1 67 ? -27.672 -23.406 -1.17 1 89.44 67 LYS B O 1
ATOM 2757 N N . GLU B 1 68 ? -29.734 -23.562 -2.1 1 90 68 GLU B N 1
ATOM 2758 C CA . GLU B 1 68 ? -29.734 -22.141 -2.443 1 90 68 GLU B CA 1
ATOM 2759 C C . GLU B 1 68 ? -29.828 -21.266 -1.192 1 90 68 GLU B C 1
ATOM 2761 O O . GLU B 1 68 ? -30.234 -21.734 -0.131 1 90 68 GLU B O 1
ATOM 2766 N N . TRP B 1 69 ? -29.234 -20.141 -1.258 1 94.56 69 TRP B N 1
ATOM 2767 C CA . TRP B 1 69 ? -29.297 -19.203 -0.143 1 94.56 69 TRP B CA 1
ATOM 2768 C C . TRP B 1 69 ? -29.938 -17.875 -0.581 1 94.56 69 TRP B C 1
ATOM 2770 O O . TRP B 1 69 ? -29.969 -17.562 -1.772 1 94.56 69 TRP B O 1
ATOM 2780 N N . ASP B 1 70 ? -30.5 -17.062 0.323 1 94.94 70 ASP B N 1
ATOM 2781 C CA . ASP B 1 70 ? -31.281 -15.867 -0.009 1 94.94 70 ASP B CA 1
ATOM 2782 C C . ASP B 1 70 ? -30.656 -14.625 0.619 1 94.94 70 ASP B C 1
ATOM 2784 O O . ASP B 1 70 ? -31.344 -13.625 0.844 1 94.94 70 ASP B O 1
ATOM 2788 N N . PHE B 1 71 ? -29.453 -14.711 0.993 1 96.56 71 PHE B N 1
ATOM 2789 C CA . PHE B 1 71 ? -28.766 -13.555 1.56 1 96.56 71 PHE B CA 1
ATOM 2790 C C . PHE B 1 71 ? -27.578 -13.148 0.685 1 96.56 71 PHE B C 1
ATOM 2792 O O . PHE B 1 71 ? -27.219 -13.867 -0.248 1 96.56 71 PHE B O 1
ATOM 2799 N N . ASP B 1 72 ? -27.078 -11.961 0.908 1 97.38 72 ASP B N 1
ATOM 2800 C CA . ASP B 1 72 ? -25.906 -11.461 0.187 1 97.38 72 ASP B CA 1
ATOM 2801 C C . ASP B 1 72 ? -24.625 -12.109 0.695 1 97.38 72 ASP B C 1
ATOM 2803 O O . ASP B 1 72 ? -24.047 -11.656 1.681 1 97.38 72 ASP B O 1
ATOM 2807 N N . LEU B 1 73 ? -24.234 -13.133 0.05 1 98.12 73 LEU B N 1
ATOM 2808 C CA . LEU B 1 73 ? -23.094 -13.922 0.488 1 98.12 73 LEU B CA 1
ATOM 2809 C C . LEU B 1 73 ? -21.812 -13.086 0.464 1 98.12 73 LEU B C 1
ATOM 2811 O O . LEU B 1 73 ? -20.969 -13.211 1.354 1 98.12 73 LEU B O 1
ATOM 2815 N N . ILE B 1 74 ? -21.641 -12.266 -0.549 1 98.12 74 ILE B N 1
ATOM 2816 C CA . ILE B 1 74 ? -20.453 -11.422 -0.673 1 98.12 74 ILE B CA 1
ATOM 2817 C C . ILE B 1 74 ? -20.344 -10.492 0.534 1 98.12 74 ILE B C 1
ATOM 2819 O O . ILE B 1 74 ? -19.281 -10.383 1.151 1 98.12 74 ILE B O 1
ATOM 2823 N N . PHE B 1 75 ? -21.453 -9.914 0.828 1 97.5 75 PHE B N 1
ATOM 2824 C CA . PHE B 1 75 ? -21.5 -9.008 1.968 1 97.5 75 PHE B CA 1
ATOM 2825 C C . PHE B 1 75 ? -21.141 -9.742 3.258 1 97.5 75 PHE B C 1
ATOM 2827 O O . PHE B 1 75 ? -20.312 -9.273 4.035 1 97.5 75 PHE B O 1
ATOM 2834 N N . ARG B 1 76 ? -21.719 -10.828 3.486 1 98 76 ARG B N 1
ATOM 2835 C CA . ARG B 1 76 ? -21.516 -11.586 4.715 1 98 76 ARG B CA 1
ATOM 2836 C C . ARG B 1 76 ? -20.062 -12.062 4.824 1 98 76 ARG B C 1
ATOM 2838 O O . ARG B 1 76 ? -19.453 -11.977 5.891 1 98 76 ARG B O 1
ATOM 2845 N N . LEU B 1 77 ? -19.547 -12.555 3.756 1 98.62 77 LEU B N 1
ATOM 2846 C CA . LEU B 1 77 ? -18.156 -13.023 3.76 1 98.62 77 LEU B CA 1
ATOM 2847 C C . LEU B 1 77 ? -17.203 -11.867 4.062 1 98.62 77 LEU B C 1
ATOM 2849 O O . LEU B 1 77 ? -16.297 -12.008 4.887 1 98.62 77 LEU B O 1
ATOM 2853 N N . ASN B 1 78 ? -17.422 -10.766 3.395 1 98 78 ASN B N 1
ATOM 2854 C CA . ASN B 1 78 ? -16.531 -9.633 3.57 1 98 78 ASN B CA 1
ATOM 2855 C C . ASN B 1 78 ? -16.625 -9.047 4.977 1 98 78 ASN B C 1
ATOM 2857 O O . ASN B 1 78 ? -15.68 -8.43 5.465 1 98 78 ASN B O 1
ATOM 2861 N N . LYS B 1 79 ? -17.719 -9.211 5.551 1 97 79 LYS B N 1
ATOM 2862 C CA . LYS B 1 79 ? -17.859 -8.781 6.938 1 97 79 LYS B CA 1
ATOM 2863 C C . LYS B 1 79 ? -17.141 -9.727 7.891 1 97 79 LYS B C 1
ATOM 2865 O O . LYS B 1 79 ? -16.547 -9.289 8.875 1 97 79 LYS B O 1
ATOM 2870 N N . LEU B 1 80 ? -17.172 -10.938 7.613 1 98.12 80 LEU B N 1
ATOM 2871 C CA . LEU B 1 80 ? -16.641 -11.969 8.5 1 98.12 80 LEU B CA 1
ATOM 2872 C C . LEU B 1 80 ? -15.133 -12.133 8.297 1 98.12 80 LEU B C 1
ATOM 2874 O O . LEU B 1 80 ? -14.398 -12.375 9.258 1 98.12 80 LEU B O 1
ATOM 2878 N N . LEU B 1 81 ? -14.664 -12.062 7.156 1 98.56 81 LEU B N 1
ATOM 2879 C CA . LEU B 1 81 ? -13.266 -12.297 6.832 1 98.56 81 LEU B CA 1
ATOM 2880 C C . LEU B 1 81 ? -12.398 -11.133 7.297 1 98.56 81 LEU B C 1
ATOM 2882 O O . LEU B 1 81 ? -12.852 -9.992 7.336 1 98.56 81 LEU B O 1
ATOM 2886 N N . PRO B 1 82 ? -11.133 -11.492 7.637 1 98.06 82 PRO B N 1
ATOM 2887 C CA . PRO B 1 82 ? -10.211 -10.406 7.977 1 98.06 82 PRO B CA 1
ATOM 2888 C C . PRO B 1 82 ? -10.031 -9.414 6.832 1 98.06 82 PRO B C 1
ATOM 2890 O O . PRO B 1 82 ? -10.32 -9.734 5.68 1 98.06 82 PRO B O 1
ATOM 2893 N N . MET B 1 83 ? -9.469 -8.227 7.133 1 97.12 83 MET B N 1
ATOM 2894 C CA . MET B 1 83 ? -9.367 -7.129 6.176 1 97.12 83 MET B CA 1
ATOM 2895 C C . MET B 1 83 ? -8.398 -7.484 5.047 1 97.12 83 MET B C 1
ATOM 2897 O O . MET B 1 83 ? -8.43 -6.863 3.982 1 97.12 83 MET B O 1
ATOM 2901 N N . ASN B 1 84 ? -7.582 -8.445 5.281 1 97.25 84 ASN B N 1
ATOM 2902 C CA . ASN B 1 84 ? -6.574 -8.789 4.285 1 97.25 84 ASN B CA 1
ATOM 2903 C C . ASN B 1 84 ? -7.09 -9.844 3.307 1 97.25 84 ASN B C 1
ATOM 2905 O O . ASN B 1 84 ? -6.328 -10.367 2.496 1 97.25 84 ASN B O 1
ATOM 2909 N N . ILE B 1 85 ? -8.344 -10.227 3.344 1 98.44 85 ILE B N 1
ATOM 2910 C CA . ILE B 1 85 ? -9.016 -11.078 2.373 1 98.44 85 ILE B CA 1
ATOM 2911 C C . ILE B 1 85 ? -10.328 -10.422 1.935 1 98.44 85 ILE B C 1
ATOM 2913 O O . ILE B 1 85 ? -11.156 -10.062 2.771 1 98.44 85 ILE B O 1
ATOM 2917 N N . ALA B 1 86 ? -10.523 -10.289 0.655 1 98.12 86 ALA B N 1
ATOM 2918 C CA . ALA B 1 86 ? -11.734 -9.672 0.121 1 98.12 86 ALA B CA 1
ATOM 2919 C C . ALA B 1 86 ? -12.398 -10.57 -0.923 1 98.12 86 ALA B C 1
ATOM 2921 O O . ALA B 1 86 ? -11.711 -11.188 -1.74 1 98.12 86 ALA B O 1
ATOM 2922 N N . VAL B 1 87 ? -13.703 -10.617 -0.921 1 98.56 87 VAL B N 1
ATOM 2923 C CA . VAL B 1 87 ? -14.508 -11.352 -1.897 1 98.56 87 VAL B CA 1
ATOM 2924 C C . VAL B 1 87 ? -15.172 -10.367 -2.857 1 98.56 87 VAL B C 1
ATOM 2926 O O . VAL B 1 87 ? -15.805 -9.398 -2.424 1 98.56 87 VAL B O 1
ATOM 2929 N N . TYR B 1 88 ? -15.141 -10.656 -4.133 1 97.62 88 TYR B N 1
ATOM 2930 C CA . TYR B 1 88 ? -15.609 -9.688 -5.117 1 97.62 88 TYR B CA 1
ATOM 2931 C C . TYR B 1 88 ? -16.797 -10.242 -5.902 1 97.62 88 TYR B C 1
ATOM 2933 O O . TYR B 1 88 ? -17.734 -9.508 -6.211 1 97.62 88 TYR B O 1
ATOM 2941 N N . ASP B 1 89 ? -16.703 -11.516 -6.246 1 98.06 89 ASP B N 1
ATOM 2942 C CA . ASP B 1 89 ? -17.766 -12.125 -7.035 1 98.06 89 ASP B CA 1
ATOM 2943 C C . ASP B 1 89 ? -18.062 -13.547 -6.562 1 98.06 89 ASP B C 1
ATOM 2945 O O . ASP B 1 89 ? -17.156 -14.242 -6.082 1 98.06 89 ASP B O 1
ATOM 2949 N N . VAL B 1 90 ? -19.266 -13.922 -6.66 1 98.31 90 VAL B N 1
ATOM 2950 C CA . VAL B 1 90 ? -19.734 -15.305 -6.562 1 98.31 90 VAL B CA 1
ATOM 2951 C C . VAL B 1 90 ? -20.516 -15.68 -7.82 1 98.31 90 VAL B C 1
ATOM 2953 O O . VAL B 1 90 ? -21.578 -15.125 -8.086 1 98.31 90 VAL B O 1
ATOM 2956 N N . ILE B 1 91 ? -19.984 -16.641 -8.555 1 97.81 91 ILE B N 1
ATOM 2957 C CA . ILE B 1 91 ? -20.5 -16.922 -9.891 1 97.81 91 ILE B CA 1
ATOM 2958 C C . ILE B 1 91 ? -21 -18.359 -9.977 1 97.81 91 ILE B C 1
ATOM 2960 O O . ILE B 1 91 ? -20.203 -19.297 -9.891 1 97.81 91 ILE B O 1
ATOM 2964 N N . PRO B 1 92 ? -22.281 -18.547 -10.156 1 97.25 92 PRO B N 1
ATOM 2965 C CA . PRO B 1 92 ? -22.75 -19.906 -10.414 1 97.25 92 PRO B CA 1
ATOM 2966 C C . PRO B 1 92 ? -22.219 -20.484 -11.727 1 97.25 92 PRO B C 1
ATOM 2968 O O . PRO B 1 92 ? -22.203 -19.781 -12.742 1 97.25 92 PRO B O 1
ATOM 2971 N N . MET B 1 93 ? -21.75 -21.672 -11.609 1 96.75 93 MET B N 1
ATOM 2972 C CA . MET B 1 93 ? -21.141 -22.281 -12.789 1 96.75 93 MET B CA 1
ATOM 2973 C C . MET B 1 93 ? -22.016 -23.422 -13.32 1 96.75 93 MET B C 1
ATOM 2975 O O . MET B 1 93 ? -22.625 -24.156 -12.539 1 96.75 93 MET B O 1
ATOM 2979 N N . GLU B 1 94 ? -22.031 -23.438 -14.703 1 92.94 94 GLU B N 1
ATOM 2980 C CA . GLU B 1 94 ? -22.656 -24.609 -15.32 1 92.94 94 GLU B CA 1
ATOM 2981 C C . GLU B 1 94 ? -21.688 -25.797 -15.359 1 92.94 94 GLU B C 1
ATOM 2983 O O . GLU B 1 94 ? -20.516 -25.641 -15.719 1 92.94 94 GLU B O 1
ATOM 2988 N N . GLY B 1 95 ? -22.203 -26.906 -14.969 1 91.69 95 GLY B N 1
ATOM 2989 C CA . GLY B 1 95 ? -21.328 -28.078 -14.914 1 91.69 95 GLY B CA 1
ATOM 2990 C C . GLY B 1 95 ? -20.422 -28.109 -13.703 1 91.69 95 GLY B C 1
ATOM 2991 O O . GLY B 1 95 ? -20.812 -27.672 -12.617 1 91.69 95 GLY B O 1
ATOM 2992 N N . LEU B 1 96 ? -19.203 -28.844 -13.914 1 93.12 96 LEU B N 1
ATOM 2993 C CA . LEU B 1 96 ? -18.297 -28.984 -12.789 1 93.12 96 LEU B CA 1
ATOM 2994 C C . LEU B 1 96 ? -16.875 -28.562 -13.188 1 93.12 96 LEU B C 1
ATOM 2996 O O . LEU B 1 96 ? -15.93 -29.344 -13.016 1 93.12 96 LEU B O 1
ATOM 3000 N N . PRO B 1 97 ? -16.844 -27.25 -13.664 1 97.38 97 PRO B N 1
ATOM 3001 C CA . PRO B 1 97 ? -15.484 -26.781 -13.961 1 97.38 97 PRO B CA 1
ATOM 3002 C C . PRO B 1 97 ? -14.578 -26.781 -12.727 1 97.38 97 PRO B C 1
ATOM 3004 O O . PRO B 1 97 ? -15.078 -26.75 -11.602 1 97.38 97 PRO B O 1
ATOM 3007 N N . HIS B 1 98 ? -13.297 -26.906 -12.961 1 98.19 98 HIS B N 1
ATOM 3008 C CA . HIS B 1 98 ? -12.328 -27 -11.867 1 98.19 98 HIS B CA 1
ATOM 3009 C C . HIS B 1 98 ? -11.461 -25.734 -11.812 1 98.19 98 HIS B C 1
ATOM 3011 O O . HIS B 1 98 ? -10.812 -25.391 -12.797 1 98.19 98 HIS B O 1
ATOM 3017 N N . ALA B 1 99 ? -11.422 -25.109 -10.656 1 98.06 99 ALA B N 1
ATOM 3018 C CA . ALA B 1 99 ? -10.719 -23.844 -10.492 1 98.06 99 ALA B CA 1
ATOM 3019 C C . ALA B 1 99 ? -9.242 -23.969 -10.859 1 98.06 99 ALA B C 1
ATOM 3021 O O . ALA B 1 99 ? -8.664 -23.078 -11.469 1 98.06 99 ALA B O 1
ATOM 3022 N N . ARG B 1 100 ? -8.609 -25.047 -10.523 1 97.06 100 ARG B N 1
ATOM 3023 C CA . ARG B 1 100 ? -7.176 -25.219 -10.719 1 97.06 100 ARG B CA 1
ATOM 3024 C C . ARG B 1 100 ? -6.867 -25.719 -12.125 1 97.06 100 ARG B C 1
ATOM 3026 O O . ARG B 1 100 ? -6.105 -25.094 -12.859 1 97.06 100 ARG B O 1
ATOM 3033 N N . PHE B 1 101 ? -7.602 -26.75 -12.539 1 96.31 101 PHE B N 1
ATOM 3034 C CA . PHE B 1 101 ? -7.168 -27.516 -13.703 1 96.31 101 PHE B CA 1
ATOM 3035 C C . PHE B 1 101 ? -7.707 -26.906 -14.992 1 96.31 101 PHE B C 1
ATOM 3037 O O . PHE B 1 101 ? -7.16 -27.141 -16.062 1 96.31 101 PHE B O 1
ATOM 3044 N N . ASP B 1 102 ? -8.742 -26.141 -14.875 1 97.81 102 ASP B N 1
ATOM 3045 C CA . ASP B 1 102 ? -9.328 -25.578 -16.094 1 97.81 102 ASP B CA 1
ATOM 3046 C C . ASP B 1 102 ? -8.695 -24.234 -16.438 1 97.81 102 ASP B C 1
ATOM 3048 O O . ASP B 1 102 ? -8.898 -23.719 -17.531 1 97.81 102 ASP B O 1
ATOM 3052 N N . ALA B 1 103 ? -7.953 -23.688 -15.484 1 97.81 103 ALA B N 1
ATOM 3053 C CA . ALA B 1 103 ? -7.293 -22.422 -15.789 1 97.81 103 ALA B CA 1
ATOM 3054 C C . ALA B 1 103 ? -6.305 -22.578 -16.938 1 97.81 103 ALA B C 1
ATOM 3056 O O . ALA B 1 103 ? -5.5 -23.516 -16.953 1 97.81 103 ALA B O 1
ATOM 3057 N N . VAL B 1 104 ? -6.301 -21.625 -17.875 1 97.81 104 VAL B N 1
ATOM 3058 C CA . VAL B 1 104 ? -5.461 -21.781 -19.062 1 97.81 104 VAL B CA 1
ATOM 3059 C C . VAL B 1 104 ? -4.289 -20.797 -18.984 1 97.81 104 VAL B C 1
ATOM 3061 O O . VAL B 1 104 ? -3.307 -20.938 -19.719 1 97.81 104 VAL B O 1
ATOM 3064 N N . GLN B 1 105 ? -4.457 -19.844 -18.156 1 97.88 105 GLN B N 1
ATOM 3065 C CA . GLN B 1 105 ? -3.389 -18.859 -18.016 1 97.88 105 GLN B CA 1
ATOM 3066 C C . GLN B 1 105 ? -3.377 -18.25 -16.625 1 97.88 105 GLN B C 1
ATOM 3068 O O . GLN B 1 105 ? -4.434 -17.969 -16.047 1 97.88 105 GLN B O 1
ATOM 3073 N N . ARG B 1 106 ? -2.18 -18.062 -16.094 1 97.94 106 ARG B N 1
ATOM 3074 C CA . ARG B 1 106 ? -1.916 -17.297 -14.875 1 97.94 106 ARG B CA 1
ATOM 3075 C C . ARG B 1 106 ? -0.858 -16.234 -15.125 1 97.94 106 ARG B C 1
ATOM 3077 O O . ARG B 1 106 ? 0.138 -16.484 -15.805 1 97.94 106 ARG B O 1
ATOM 3084 N N . ALA B 1 107 ? -1.157 -15.078 -14.617 1 97.19 107 ALA B N 1
ATOM 3085 C CA . ALA B 1 107 ? -0.178 -14 -14.664 1 97.19 107 ALA B CA 1
ATOM 3086 C C . ALA B 1 107 ? 0.258 -13.586 -13.266 1 97.19 107 ALA B C 1
ATOM 3088 O O . ALA B 1 107 ? -0.563 -13.523 -12.344 1 97.19 107 ALA B O 1
ATOM 3089 N N . TYR B 1 108 ? 1.524 -13.367 -13.18 1 96.81 108 TYR B N 1
ATOM 3090 C CA . TYR B 1 108 ? 2.104 -12.914 -11.922 1 96.81 108 TYR B CA 1
ATOM 3091 C C . TYR B 1 108 ? 2.855 -11.602 -12.102 1 96.81 108 TYR B C 1
ATOM 3093 O O . TYR B 1 108 ? 3.416 -11.344 -13.172 1 96.81 108 TYR B O 1
ATOM 3101 N N . ASP B 1 109 ? 2.82 -10.812 -11.086 1 95.56 109 ASP B N 1
ATOM 3102 C CA . ASP B 1 109 ? 3.654 -9.617 -10.961 1 95.56 109 ASP B CA 1
ATOM 3103 C C . ASP B 1 109 ? 4.57 -9.719 -9.742 1 95.56 109 ASP B C 1
ATOM 3105 O O . ASP B 1 109 ? 4.145 -10.148 -8.672 1 95.56 109 ASP B O 1
ATOM 3109 N N . TYR B 1 110 ? 5.793 -9.422 -9.953 1 95.88 110 TYR B N 1
ATOM 3110 C CA . TYR B 1 110 ? 6.738 -9.273 -8.844 1 95.88 110 TYR B CA 1
ATOM 3111 C C . TYR B 1 110 ? 7.207 -7.832 -8.719 1 95.88 110 TYR B C 1
ATOM 3113 O O . TYR B 1 110 ? 7.789 -7.277 -9.648 1 95.88 110 TYR B O 1
ATOM 3121 N N . PHE B 1 111 ? 6.98 -7.277 -7.527 1 94.25 111 PHE B N 1
ATOM 3122 C CA . PHE B 1 111 ? 7.371 -5.895 -7.273 1 94.25 111 PHE B CA 1
ATOM 3123 C C . PHE B 1 111 ? 8.578 -5.836 -6.344 1 94.25 111 PHE B C 1
ATOM 3125 O O . PHE B 1 111 ? 8.641 -6.566 -5.352 1 94.25 111 PHE B O 1
ATOM 3132 N N . LEU B 1 112 ? 9.492 -4.973 -6.723 1 94.5 112 LEU B N 1
ATOM 3133 C CA . LEU B 1 112 ? 10.719 -4.77 -5.953 1 94.5 112 LEU B CA 1
ATOM 3134 C C . LEU B 1 112 ? 11.055 -3.287 -5.852 1 94.5 112 LEU B C 1
ATOM 3136 O O . LEU B 1 112 ? 10.852 -2.533 -6.809 1 94.5 112 LEU B O 1
ATOM 3140 N N . HIS B 1 113 ? 11.5 -2.828 -4.727 1 92.62 113 HIS B N 1
ATOM 3141 C CA . HIS B 1 113 ? 12.031 -1.476 -4.578 1 92.62 113 HIS B CA 1
ATOM 3142 C C . HIS B 1 113 ? 13.375 -1.484 -3.863 1 92.62 113 HIS B C 1
ATOM 3144 O O . HIS B 1 113 ? 13.672 -2.406 -3.1 1 92.62 113 HIS B O 1
ATOM 3150 N N . THR B 1 114 ? 14.219 -0.466 -4.109 1 94.25 114 THR B N 1
ATOM 3151 C CA . THR B 1 114 ? 15.609 -0.514 -3.678 1 94.25 114 THR B CA 1
ATOM 3152 C C . THR B 1 114 ? 15.883 0.543 -2.611 1 94.25 114 THR B C 1
ATOM 3154 O O . THR B 1 114 ? 17.031 0.844 -2.311 1 94.25 114 THR B O 1
ATOM 3157 N N . TYR B 1 115 ? 14.922 1.251 -2.119 1 92.88 115 TYR B N 1
ATOM 3158 C CA . TYR B 1 115 ? 15.016 2.215 -1.029 1 92.88 115 TYR B CA 1
ATOM 3159 C C . TYR B 1 115 ? 13.953 1.94 0.031 1 92.88 115 TYR B C 1
ATOM 3161 O O . TYR B 1 115 ? 12.945 1.293 -0.246 1 92.88 115 TYR B O 1
ATOM 3169 N N . LYS B 1 116 ? 14.25 2.348 1.261 1 95.31 116 LYS B N 1
ATOM 3170 C CA . LYS B 1 116 ? 13.297 2.131 2.342 1 95.31 116 LYS B CA 1
ATOM 3171 C C . LYS B 1 116 ? 12.047 2.99 2.154 1 95.31 116 LYS B C 1
ATOM 3173 O O . LYS B 1 116 ? 12.148 4.211 1.998 1 95.31 116 LYS B O 1
ATOM 3178 N N . ASP B 1 117 ? 10.914 2.428 2.062 1 94.19 117 ASP B N 1
ATOM 3179 C CA . ASP B 1 117 ? 9.625 3.082 1.886 1 94.19 117 ASP B CA 1
ATOM 3180 C C . ASP B 1 117 ? 8.594 2.539 2.871 1 94.19 117 ASP B C 1
ATOM 3182 O O . ASP B 1 117 ? 8.172 1.383 2.768 1 94.19 117 ASP B O 1
ATOM 3186 N N . PRO B 1 118 ? 8.125 3.367 3.797 1 94.75 118 PRO B N 1
ATOM 3187 C CA . PRO B 1 118 ? 7.215 2.898 4.844 1 94.75 118 PRO B CA 1
ATOM 3188 C C . PRO B 1 118 ? 5.879 2.418 4.285 1 94.75 118 PRO B C 1
ATOM 3190 O O . PRO B 1 118 ? 5.129 1.725 4.977 1 94.75 118 PRO B O 1
ATOM 3193 N N . PHE B 1 119 ? 5.559 2.734 3.096 1 92.56 119 PHE B N 1
ATOM 3194 C CA . PHE B 1 119 ? 4.238 2.443 2.551 1 92.56 119 PHE B CA 1
ATOM 3195 C C . PHE B 1 119 ? 4.285 1.221 1.642 1 92.56 119 PHE B C 1
ATOM 3197 O O . PHE B 1 119 ? 3.248 0.745 1.179 1 92.56 119 PHE B O 1
ATOM 3204 N N . LEU B 1 120 ? 5.438 0.708 1.433 1 92.12 120 LEU B N 1
ATOM 3205 C CA . LEU B 1 120 ? 5.582 -0.448 0.555 1 92.12 120 LEU B CA 1
ATOM 3206 C C . LEU B 1 120 ? 5.895 -1.705 1.358 1 92.12 120 LEU B C 1
ATOM 3208 O O . LEU B 1 120 ? 5.887 -2.812 0.815 1 92.12 120 LEU B O 1
ATOM 3212 N N . ASN B 1 121 ? 6.133 -1.47 2.629 1 91.5 121 ASN B N 1
ATOM 3213 C CA . ASN B 1 121 ? 6.465 -2.607 3.479 1 91.5 121 ASN B CA 1
ATOM 3214 C C . ASN B 1 121 ? 5.359 -3.66 3.463 1 91.5 121 ASN B C 1
ATOM 3216 O O . ASN B 1 121 ? 4.199 -3.355 3.742 1 91.5 121 ASN B O 1
ATOM 3220 N N . GLY B 1 122 ? 5.809 -4.883 3.059 1 93 122 GLY B N 1
ATOM 3221 C CA . GLY B 1 122 ? 4.855 -5.98 3.012 1 93 122 GLY B CA 1
ATOM 3222 C C . GLY B 1 122 ? 4.074 -6.039 1.714 1 93 122 GLY B C 1
ATOM 3223 O O . GLY B 1 122 ? 3.281 -6.961 1.501 1 93 122 GLY B O 1
ATOM 3224 N N . LEU B 1 123 ? 4.293 -5.082 0.86 1 93.38 123 LEU B N 1
ATOM 3225 C CA . LEU B 1 123 ? 3.557 -5.016 -0.397 1 93.38 123 LEU B CA 1
ATOM 3226 C C . LEU B 1 123 ? 4.5 -5.125 -1.589 1 93.38 123 LEU B C 1
ATOM 3228 O O . LEU B 1 123 ? 4.059 -5.336 -2.721 1 93.38 123 LEU B O 1
ATOM 3232 N N . SER B 1 124 ? 5.703 -4.93 -1.344 1 93.75 124 SER B N 1
ATOM 3233 C CA . SER B 1 124 ? 6.801 -5 -2.303 1 93.75 124 SER B CA 1
ATOM 3234 C C . SER B 1 124 ? 8.078 -5.512 -1.645 1 93.75 124 SER B C 1
ATOM 3236 O O . SER B 1 124 ? 8.266 -5.352 -0.437 1 93.75 124 SER B O 1
ATOM 3238 N N . SER B 1 125 ? 8.891 -6.18 -2.389 1 96.44 125 SER B N 1
ATOM 3239 C CA . SER B 1 125 ? 10.141 -6.688 -1.826 1 96.44 125 SER B CA 1
ATOM 3240 C C . SER B 1 125 ? 11.188 -5.59 -1.729 1 96.44 125 SER B C 1
ATOM 3242 O O . SER B 1 125 ? 11.523 -4.953 -2.73 1 96.44 125 SER B O 1
ATOM 3244 N N . TYR B 1 126 ? 11.727 -5.434 -0.572 1 96.31 126 TYR B N 1
ATOM 3245 C CA . TYR B 1 126 ? 12.773 -4.445 -0.33 1 96.31 126 TYR B CA 1
ATOM 3246 C C . TYR B 1 126 ? 14.156 -5.074 -0.464 1 96.31 126 TYR B C 1
ATOM 3248 O O . TYR B 1 126 ? 14.477 -6.031 0.246 1 96.31 126 TYR B O 1
ATOM 3256 N N . TYR B 1 127 ? 14.898 -4.59 -1.436 1 96.25 127 TYR B N 1
ATOM 3257 C CA . TYR B 1 127 ? 16.312 -4.902 -1.591 1 96.25 127 TYR B CA 1
ATOM 3258 C C . TYR B 1 127 ? 17.156 -3.631 -1.603 1 96.25 127 TYR B C 1
ATOM 3260 O O . TYR B 1 127 ? 17.047 -2.814 -2.52 1 96.25 127 TYR B O 1
ATOM 3268 N N . LEU B 1 128 ? 17.938 -3.471 -0.583 1 94.5 128 LEU B N 1
ATOM 3269 C CA . LEU B 1 128 ? 18.812 -2.305 -0.564 1 94.5 128 LEU B CA 1
ATOM 3270 C C . LEU B 1 128 ? 19.953 -2.469 -1.561 1 94.5 128 LEU B C 1
ATOM 3272 O O . LEU B 1 128 ? 21.062 -2.891 -1.188 1 94.5 128 LEU B O 1
ATOM 3276 N N . LEU B 1 129 ? 19.656 -2.189 -2.807 1 93.44 129 LEU B N 1
ATOM 3277 C CA . LEU B 1 129 ? 20.578 -2.352 -3.924 1 93.44 129 LEU B CA 1
ATOM 3278 C C . LEU B 1 129 ? 20.688 -1.063 -4.734 1 93.44 129 LEU B C 1
ATOM 3280 O O . LEU B 1 129 ? 19.703 -0.311 -4.84 1 93.44 129 LEU B O 1
ATOM 3284 N N . GLN B 1 130 ? 21.891 -0.85 -5.129 1 89.12 130 GLN B N 1
ATOM 3285 C CA . GLN B 1 130 ? 22.141 0.293 -6 1 89.12 130 GLN B CA 1
ATOM 3286 C C . GLN B 1 130 ? 22.766 -0.144 -7.32 1 89.12 130 GLN B C 1
ATOM 3288 O O . GLN B 1 130 ? 23.391 -1.205 -7.391 1 89.12 130 GLN B O 1
ATOM 3293 N N . ASN B 1 131 ? 22.453 0.598 -8.43 1 91.25 131 ASN B N 1
ATOM 3294 C CA . ASN B 1 131 ? 23.109 0.457 -9.719 1 91.25 131 ASN B CA 1
ATOM 3295 C C . ASN B 1 131 ? 22.906 -0.936 -10.312 1 91.25 131 ASN B C 1
ATOM 3297 O O . ASN B 1 131 ? 23.859 -1.578 -10.75 1 91.25 131 ASN B O 1
ATOM 3301 N N . LEU B 1 132 ? 21.672 -1.386 -10.234 1 95.62 132 LEU B N 1
ATOM 3302 C CA . LEU B 1 132 ? 21.359 -2.652 -10.883 1 95.62 132 LEU B CA 1
ATOM 3303 C C . LEU B 1 132 ? 21.469 -2.529 -12.398 1 95.62 132 LEU B C 1
ATOM 3305 O O . LEU B 1 132 ? 21.062 -1.511 -12.977 1 95.62 132 LEU B O 1
ATOM 3309 N N . GLN B 1 133 ? 22.031 -3.576 -13 1 97.06 133 GLN B N 1
ATOM 3310 C CA . GLN B 1 133 ? 22.078 -3.615 -14.453 1 97.06 133 GLN B CA 1
ATOM 3311 C C . GLN B 1 133 ? 20.734 -4.023 -15.039 1 97.06 133 GLN B C 1
ATOM 3313 O O . GLN B 1 133 ? 20.562 -5.16 -15.492 1 97.06 133 GLN B O 1
ATOM 3318 N N . TRP B 1 134 ? 19.844 -3.064 -15.195 1 94.62 134 TRP B N 1
ATOM 3319 C CA . TRP B 1 134 ? 18.453 -3.309 -15.578 1 94.62 134 TRP B CA 1
ATOM 3320 C C . TRP B 1 134 ? 18.375 -3.838 -17.016 1 94.62 134 TRP B C 1
ATOM 3322 O O . TRP B 1 134 ? 17.516 -4.672 -17.312 1 94.62 134 TRP B O 1
ATOM 3332 N N . ASP B 1 135 ? 19.188 -3.332 -17.859 1 95.12 135 ASP B N 1
ATOM 3333 C CA . ASP B 1 135 ? 19.188 -3.744 -19.266 1 95.12 135 ASP B CA 1
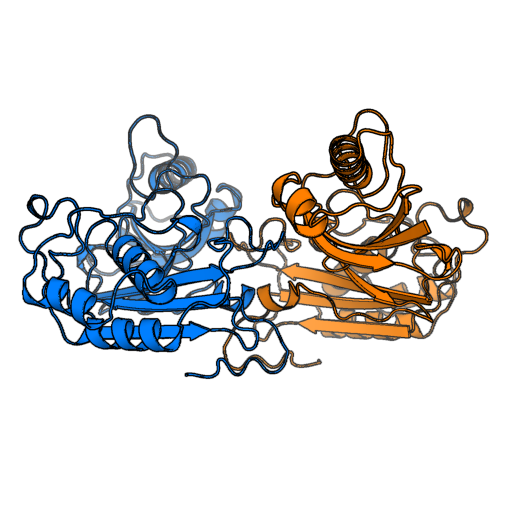ATOM 3334 C C . ASP B 1 135 ? 19.5 -5.23 -19.406 1 95.12 135 ASP B C 1
ATOM 3336 O O . ASP B 1 135 ? 18.906 -5.93 -20.219 1 95.12 135 ASP B O 1
ATOM 3340 N N . LYS B 1 136 ? 20.469 -5.691 -18.641 1 97.94 136 LYS B N 1
ATOM 3341 C CA . LYS B 1 136 ? 20.828 -7.105 -18.656 1 97.94 136 LYS B CA 1
ATOM 3342 C C . LYS B 1 136 ? 19.703 -7.965 -18.078 1 97.94 136 LYS B C 1
ATOM 3344 O O . LYS B 1 136 ? 19.422 -9.055 -18.578 1 97.94 136 LYS B O 1
ATOM 3349 N N . MET B 1 137 ? 19.109 -7.469 -17.016 1 97.69 137 MET B N 1
ATOM 3350 C CA . MET B 1 137 ? 17.969 -8.18 -16.453 1 97.69 137 MET B CA 1
ATOM 3351 C C . MET B 1 137 ? 16.844 -8.305 -17.484 1 97.69 137 MET B C 1
ATOM 3353 O O . MET B 1 137 ? 16.25 -9.367 -17.625 1 97.69 137 MET B O 1
ATOM 3357 N N . LYS B 1 138 ? 16.578 -7.223 -18.156 1 96.88 138 LYS B N 1
ATOM 3358 C CA . LYS B 1 138 ? 15.555 -7.207 -19.203 1 96.88 138 LYS B CA 1
ATOM 3359 C C . LYS B 1 138 ? 15.867 -8.219 -20.297 1 96.88 138 LYS B C 1
ATOM 3361 O O . LYS B 1 138 ? 14.977 -8.93 -20.766 1 96.88 138 LYS B O 1
ATOM 3366 N N . ALA B 1 139 ? 17.062 -8.234 -20.703 1 98 139 ALA B N 1
ATOM 3367 C CA . ALA B 1 139 ? 17.5 -9.188 -21.734 1 98 139 ALA B CA 1
ATOM 3368 C C . ALA B 1 139 ? 17.25 -10.625 -21.281 1 98 139 ALA B C 1
ATOM 3370 O O . ALA B 1 139 ? 16.797 -11.453 -22.078 1 98 139 ALA B O 1
ATOM 3371 N N . ALA B 1 140 ? 17.547 -10.906 -20.062 1 98.5 140 ALA B N 1
ATOM 3372 C CA . ALA B 1 140 ? 17.312 -12.242 -19.516 1 98.5 140 ALA B CA 1
ATOM 3373 C C . ALA B 1 140 ? 15.828 -12.578 -19.5 1 98.5 140 ALA B C 1
ATOM 3375 O O . ALA B 1 140 ? 15.43 -13.688 -19.844 1 98.5 140 ALA B O 1
ATOM 3376 N N . VAL B 1 141 ? 15 -11.656 -19.094 1 98.12 141 VAL B N 1
ATOM 3377 C CA . VAL B 1 141 ? 13.555 -11.836 -19.031 1 98.12 141 VAL B CA 1
ATOM 3378 C C . VAL B 1 141 ? 13.008 -12.18 -20.406 1 98.12 141 VAL B C 1
ATOM 3380 O O . VAL B 1 141 ? 12.133 -13.039 -20.531 1 98.12 141 VAL B O 1
ATOM 3383 N N . ALA B 1 142 ? 13.547 -11.562 -21.406 1 97.56 142 ALA B N 1
ATOM 3384 C CA . ALA B 1 142 ? 13.086 -11.742 -22.781 1 97.56 142 ALA B CA 1
ATOM 3385 C C . ALA B 1 142 ? 13.32 -13.172 -23.266 1 97.56 142 ALA B C 1
ATOM 3387 O O . ALA B 1 142 ? 12.727 -13.609 -24.25 1 97.56 142 ALA B O 1
ATOM 3388 N N . LEU B 1 143 ? 14.148 -13.922 -22.594 1 98.44 143 LEU B N 1
ATOM 3389 C CA . LEU B 1 143 ? 14.469 -15.289 -22.984 1 98.44 143 LEU B CA 1
ATOM 3390 C C . LEU B 1 143 ? 13.383 -16.25 -22.531 1 98.44 143 LEU B C 1
ATOM 3392 O O . LEU B 1 143 ? 13.211 -17.328 -23.109 1 98.44 143 LEU B O 1
ATOM 3396 N N . LEU B 1 144 ? 12.656 -15.914 -21.531 1 98.62 144 LEU B N 1
ATOM 3397 C CA . LEU B 1 144 ? 11.797 -16.844 -20.797 1 98.62 144 LEU B CA 1
ATOM 3398 C C . LEU B 1 144 ? 10.727 -17.422 -21.719 1 98.62 144 LEU B C 1
ATOM 3400 O O . LEU B 1 144 ? 10.539 -18.641 -21.766 1 98.62 144 LEU B O 1
ATOM 3404 N N . PRO B 1 145 ? 10.117 -16.562 -22.578 1 98.44 145 PRO B N 1
ATOM 3405 C CA . PRO B 1 145 ? 9.07 -17.125 -23.438 1 98.44 145 PRO B CA 1
ATOM 3406 C C . PRO B 1 145 ? 9.633 -18.016 -24.547 1 98.44 145 PRO B C 1
ATOM 3408 O O . PRO B 1 145 ? 8.875 -18.719 -25.234 1 98.44 145 PRO B O 1
ATOM 3411 N N . GLN B 1 146 ? 10.906 -18.047 -24.719 1 98.06 146 GLN B N 1
ATOM 3412 C CA . GLN B 1 146 ? 11.523 -18.766 -25.812 1 98.06 146 GLN B CA 1
ATOM 3413 C C . GLN B 1 146 ? 11.766 -20.234 -25.453 1 98.06 146 GLN B C 1
ATOM 3415 O O . GLN B 1 146 ? 12.141 -21.031 -26.312 1 98.06 146 GLN B O 1
ATOM 3420 N N . TYR B 1 147 ? 11.539 -20.578 -24.234 1 97.81 147 TYR B N 1
ATOM 3421 C CA . TYR B 1 147 ? 11.789 -21.938 -23.766 1 97.81 147 TYR B CA 1
ATOM 3422 C C . TYR B 1 147 ? 10.516 -22.578 -23.234 1 97.81 147 TYR B C 1
ATOM 3424 O O . TYR B 1 147 ? 9.516 -21.891 -23 1 97.81 147 TYR B O 1
ATOM 3432 N N . LYS B 1 148 ? 10.609 -23.906 -23.016 1 97.31 148 LYS B N 1
ATOM 3433 C CA . LYS B 1 148 ? 9.398 -24.609 -22.609 1 97.31 148 LYS B CA 1
ATOM 3434 C C . LYS B 1 148 ? 9.648 -25.453 -21.359 1 97.31 148 LYS B C 1
ATOM 3436 O O . LYS B 1 148 ? 8.711 -25.922 -20.703 1 97.31 148 LYS B O 1
ATOM 3441 N N . ASP B 1 149 ? 10.852 -25.75 -21.109 1 97.69 149 ASP B N 1
ATOM 3442 C CA . ASP B 1 149 ? 11.203 -26.562 -19.938 1 97.69 149 ASP B CA 1
ATOM 3443 C C . ASP B 1 149 ? 11.914 -25.75 -18.875 1 97.69 149 ASP B C 1
ATOM 3445 O O . ASP B 1 149 ? 12.992 -25.188 -19.141 1 97.69 149 ASP B O 1
ATOM 3449 N N . TYR B 1 150 ? 11.375 -25.734 -17.719 1 97.69 150 TYR B N 1
ATOM 3450 C CA . TYR B 1 150 ? 11.891 -24.859 -16.672 1 97.69 150 TYR B CA 1
ATOM 3451 C C . TYR B 1 150 ? 12.406 -25.688 -15.492 1 97.69 150 TYR B C 1
ATOM 3453 O O . TYR B 1 150 ? 12.352 -25.234 -14.344 1 97.69 150 TYR B O 1
ATOM 3461 N N . ARG B 1 151 ? 12.867 -26.812 -15.719 1 95.69 151 ARG B N 1
ATOM 3462 C CA . ARG B 1 151 ? 13.414 -27.719 -14.703 1 95.69 151 ARG B CA 1
ATOM 3463 C C . ARG B 1 151 ? 14.492 -27.031 -13.883 1 95.69 151 ARG B C 1
ATOM 3465 O O . ARG B 1 151 ? 14.578 -27.234 -12.664 1 95.69 151 ARG B O 1
ATOM 3472 N N . ALA B 1 152 ? 15.32 -26.219 -14.531 1 95.06 152 ALA B N 1
ATOM 3473 C CA . ALA B 1 152 ? 16.438 -25.531 -13.883 1 95.06 152 ALA B CA 1
ATOM 3474 C C . ALA B 1 152 ? 15.93 -24.594 -12.789 1 95.06 152 ALA B C 1
ATOM 3476 O O . ALA B 1 152 ? 16.703 -24.188 -11.914 1 95.06 152 ALA B O 1
ATOM 3477 N N . PHE B 1 153 ? 14.703 -24.188 -12.859 1 95.81 153 PHE B N 1
ATOM 3478 C CA . PHE B 1 153 ? 14.156 -23.219 -11.922 1 95.81 153 PHE B CA 1
ATOM 3479 C C . PHE B 1 153 ? 13.102 -23.859 -11.031 1 95.81 153 PHE B C 1
ATOM 3481 O O . PHE B 1 153 ? 12.078 -23.25 -10.719 1 95.81 153 PHE B O 1
ATOM 3488 N N . CYS B 1 154 ? 13.336 -25.031 -10.719 1 92.44 154 CYS B N 1
ATOM 3489 C CA . CYS B 1 154 ? 12.492 -25.812 -9.828 1 92.44 154 CYS B CA 1
ATOM 3490 C C . CYS B 1 154 ? 13.328 -26.562 -8.797 1 92.44 154 CYS B C 1
ATOM 3492 O O . CYS B 1 154 ? 14.273 -27.266 -9.148 1 92.44 154 CYS B O 1
ATOM 3494 N N . THR B 1 155 ? 13 -26.422 -7.527 1 86.5 155 THR B N 1
ATOM 3495 C CA . THR B 1 155 ? 13.789 -27.031 -6.469 1 86.5 155 THR B CA 1
ATOM 3496 C C . THR B 1 155 ? 13.438 -28.516 -6.316 1 86.5 155 THR B C 1
ATOM 3498 O O . THR B 1 155 ? 14.227 -29.297 -5.789 1 86.5 155 THR B O 1
ATOM 3501 N N . SER B 1 156 ? 12.281 -28.938 -6.684 1 87.94 156 SER B N 1
ATOM 3502 C CA . SER B 1 156 ? 11.82 -30.312 -6.562 1 87.94 156 SER B CA 1
ATOM 3503 C C . SER B 1 156 ? 11.172 -30.797 -7.855 1 87.94 156 SER B C 1
ATOM 3505 O O . SER B 1 156 ? 10 -31.156 -7.863 1 87.94 156 SER B O 1
ATOM 3507 N N . PRO B 1 157 ? 11.945 -30.984 -8.828 1 87.25 157 PRO B N 1
ATOM 3508 C CA . PRO B 1 157 ? 11.375 -31.344 -10.133 1 87.25 157 PRO B CA 1
ATOM 3509 C C . PRO B 1 157 ? 10.711 -32.719 -10.133 1 87.25 157 PRO B C 1
ATOM 3511 O O . PRO B 1 157 ? 9.812 -32.969 -10.938 1 87.25 157 PRO B O 1
ATOM 3514 N N . ASP B 1 158 ? 11.102 -33.531 -9.219 1 87.19 158 ASP B N 1
ATOM 3515 C CA . ASP B 1 158 ? 10.602 -34.906 -9.195 1 87.19 158 ASP B CA 1
ATOM 3516 C C . ASP B 1 158 ? 9.148 -34.938 -8.727 1 87.19 158 ASP B C 1
ATOM 3518 O O . ASP B 1 158 ? 8.469 -35.969 -8.883 1 87.19 158 ASP B O 1
ATOM 3522 N N . LYS B 1 159 ? 8.711 -33.875 -8.219 1 88.56 159 LYS B N 1
ATOM 3523 C CA . LYS B 1 159 ? 7.328 -33.812 -7.754 1 88.56 159 LYS B CA 1
ATOM 3524 C C . LYS B 1 159 ? 6.359 -33.625 -8.922 1 88.56 159 LYS B C 1
ATOM 3526 O O . LYS B 1 159 ? 5.145 -33.719 -8.742 1 88.56 159 LYS B O 1
ATOM 3531 N N . TYR B 1 160 ? 6.902 -33.438 -10.086 1 90.75 160 TYR B N 1
ATOM 3532 C CA . TYR B 1 160 ? 6.078 -33.156 -11.25 1 90.75 160 TYR B CA 1
ATOM 3533 C C . TYR B 1 160 ? 6.238 -34.219 -12.32 1 90.75 160 TYR B C 1
ATOM 3535 O O . TYR B 1 160 ? 7.293 -34.844 -12.43 1 90.75 160 TYR B O 1
ATOM 3543 N N . GLU B 1 161 ? 5.199 -34.469 -13.062 1 91.75 161 GLU B N 1
ATOM 3544 C CA . GLU B 1 161 ? 5.293 -35.344 -14.219 1 91.75 161 GLU B CA 1
ATOM 3545 C C . GLU B 1 161 ? 6.27 -34.812 -15.258 1 91.75 161 GLU B C 1
ATOM 3547 O O . GLU B 1 161 ? 7.027 -35.562 -15.867 1 91.75 161 GLU B O 1
ATOM 3552 N N . HIS B 1 162 ? 6.164 -33.531 -15.453 1 94.38 162 HIS B N 1
ATOM 3553 C CA . HIS B 1 162 ? 7.102 -32.812 -16.297 1 94.38 162 HIS B CA 1
ATOM 3554 C C . HIS B 1 162 ? 7.285 -31.375 -15.828 1 94.38 162 HIS B C 1
ATOM 3556 O O . HIS B 1 162 ? 6.52 -30.891 -14.992 1 94.38 162 HIS B O 1
ATOM 3562 N N . THR B 1 163 ? 8.25 -30.797 -16.281 1 96.62 163 THR B N 1
ATOM 3563 C CA . THR B 1 163 ? 8.555 -29.422 -15.859 1 96.62 163 THR B CA 1
ATOM 3564 C C . THR B 1 163 ? 8.328 -28.438 -17 1 96.62 163 THR B C 1
ATOM 3566 O O . THR B 1 163 ? 8.969 -27.391 -17.062 1 96.62 163 THR B O 1
ATOM 3569 N N . LEU B 1 164 ? 7.434 -28.828 -17.938 1 97.38 164 LEU B N 1
ATOM 3570 C CA . LEU B 1 164 ? 7.113 -27.984 -19.078 1 97.38 164 LEU B CA 1
ATOM 3571 C C . LEU B 1 164 ? 6.129 -26.891 -18.672 1 97.38 164 LEU B C 1
ATOM 3573 O O . LEU B 1 164 ? 5.141 -27.156 -17.984 1 97.38 164 LEU B O 1
ATOM 3577 N N . CYS B 1 165 ? 6.434 -25.688 -18.922 1 97.94 165 CYS B N 1
ATOM 3578 C CA . CYS B 1 165 ? 5.574 -24.516 -18.781 1 97.94 165 CYS B CA 1
ATOM 3579 C C . CYS B 1 165 ? 5.531 -23.719 -20.078 1 97.94 165 CYS B C 1
ATOM 3581 O O . CYS B 1 165 ? 6.566 -23.5 -20.719 1 97.94 165 CYS B O 1
ATOM 3583 N N . TYR B 1 166 ? 4.395 -23.281 -20.484 1 97.94 166 TYR B N 1
ATOM 3584 C CA . TYR B 1 166 ? 4.246 -22.469 -21.688 1 97.94 166 TYR B CA 1
ATOM 3585 C C . TYR B 1 166 ? 4.137 -20.984 -21.328 1 97.94 166 TYR B C 1
ATOM 3587 O O . TYR B 1 166 ? 3.033 -20.438 -21.25 1 97.94 166 TYR B O 1
ATOM 3595 N N . VAL B 1 167 ? 5.262 -20.375 -21.156 1 98.44 167 VAL B N 1
ATOM 3596 C CA . VAL B 1 167 ? 5.316 -18.953 -20.844 1 98.44 167 VAL B CA 1
ATOM 3597 C C . VAL B 1 167 ? 4.922 -18.141 -22.078 1 98.44 167 VAL B C 1
ATOM 3599 O O . VAL B 1 167 ? 5.594 -18.203 -23.109 1 98.44 167 VAL B O 1
ATOM 3602 N N . ARG B 1 168 ? 3.896 -17.375 -21.906 1 97.62 168 ARG B N 1
ATOM 3603 C CA . ARG B 1 168 ? 3.344 -16.609 -23.031 1 97.62 168 ARG B CA 1
ATOM 3604 C C . ARG B 1 168 ? 3.969 -15.227 -23.109 1 97.62 168 ARG B C 1
ATOM 3606 O O . ARG B 1 168 ? 4.176 -14.703 -24.203 1 97.62 168 ARG B O 1
ATOM 3613 N N . SER B 1 169 ? 4.191 -14.672 -22.016 1 97.5 169 SER B N 1
ATOM 3614 C CA . SER B 1 169 ? 4.77 -13.328 -21.984 1 97.5 169 SER B CA 1
ATOM 3615 C C . SER B 1 169 ? 5.594 -13.109 -20.719 1 97.5 169 SER B C 1
ATOM 3617 O O . SER B 1 169 ? 5.316 -13.711 -19.688 1 97.5 169 SER B O 1
ATOM 3619 N N . ALA B 1 170 ? 6.617 -12.312 -20.828 1 97.38 170 ALA B N 1
ATOM 3620 C CA . ALA B 1 170 ? 7.457 -11.859 -19.719 1 97.38 170 ALA B CA 1
ATOM 3621 C C . ALA B 1 170 ? 8.023 -10.469 -20 1 97.38 170 ALA B C 1
ATOM 3623 O O . ALA B 1 170 ? 8.461 -10.18 -21.109 1 97.38 170 ALA B O 1
ATOM 3624 N N . SER B 1 171 ? 7.941 -9.625 -19.031 1 95.25 171 SER B N 1
ATOM 3625 C CA . SER B 1 171 ? 8.438 -8.266 -19.219 1 95.25 171 SER B CA 1
ATOM 3626 C C . SER B 1 171 ? 8.969 -7.688 -17.906 1 95.25 171 SER B C 1
ATOM 3628 O O . SER B 1 171 ? 8.555 -8.102 -16.828 1 95.25 171 SER B O 1
ATOM 3630 N N . LEU B 1 172 ? 9.898 -6.828 -18.016 1 93.62 172 LEU B N 1
ATOM 3631 C CA . LEU B 1 172 ? 10.5 -6.117 -16.906 1 93.62 172 LEU B CA 1
ATOM 3632 C C . LEU B 1 172 ? 10.391 -4.605 -17.094 1 93.62 172 LEU B C 1
ATOM 3634 O O . LEU B 1 172 ? 10.758 -4.086 -18.141 1 93.62 172 LEU B O 1
ATOM 3638 N N . MET B 1 173 ? 9.828 -3.945 -16.109 1 90.12 173 MET B N 1
ATOM 3639 C CA . MET B 1 173 ? 9.672 -2.492 -16.125 1 90.12 173 MET B CA 1
ATOM 3640 C C . MET B 1 173 ? 10.32 -1.859 -14.898 1 90.12 173 MET B C 1
ATOM 3642 O O . MET B 1 173 ? 10.367 -2.469 -13.828 1 90.12 173 MET B O 1
ATOM 3646 N N . VAL B 1 174 ? 10.836 -0.706 -15.086 1 87.75 174 VAL B N 1
ATOM 3647 C CA . VAL B 1 174 ? 11.438 0.06 -13.992 1 87.75 174 VAL B CA 1
ATOM 3648 C C . VAL B 1 174 ? 10.875 1.48 -13.992 1 87.75 174 VAL B C 1
ATOM 3650 O O . VAL B 1 174 ? 10.469 1.993 -15.039 1 87.75 174 VAL B O 1
ATOM 3653 N N . ASP B 1 175 ? 10.781 2.059 -12.797 1 81.81 175 ASP B N 1
ATOM 3654 C CA . ASP B 1 175 ? 10.289 3.432 -12.75 1 81.81 175 ASP B CA 1
ATOM 3655 C C . ASP B 1 175 ? 11.359 4.414 -13.227 1 81.81 175 ASP B C 1
ATOM 3657 O O . ASP B 1 175 ? 12.5 4.023 -13.477 1 81.81 175 ASP B O 1
ATOM 3661 N N . ALA B 1 176 ? 10.992 5.688 -13.406 1 79.06 176 ALA B N 1
ATOM 3662 C CA . ALA B 1 176 ? 11.875 6.715 -13.961 1 79.06 176 ALA B CA 1
ATOM 3663 C C . ALA B 1 176 ? 13.141 6.863 -13.125 1 79.06 176 ALA B C 1
ATOM 3665 O O . ALA B 1 176 ? 14.219 7.105 -13.664 1 79.06 176 ALA B O 1
ATOM 3666 N N . LYS B 1 177 ? 13.062 6.676 -11.836 1 81.81 177 LYS B N 1
ATOM 3667 C CA . LYS B 1 177 ? 14.195 6.859 -10.93 1 81.81 177 LYS B CA 1
ATOM 3668 C C . LYS B 1 177 ? 15 5.574 -10.797 1 81.81 177 LYS B C 1
ATOM 3670 O O . LYS B 1 177 ? 16.031 5.551 -10.109 1 81.81 177 LYS B O 1
ATOM 3675 N N . GLU B 1 178 ? 14.492 4.516 -11.43 1 87.25 178 GLU B N 1
ATOM 3676 C CA . GLU B 1 178 ? 15.141 3.207 -11.398 1 87.25 178 GLU B CA 1
ATOM 3677 C C . GLU B 1 178 ? 15.281 2.697 -9.969 1 87.25 178 GLU B C 1
ATOM 3679 O O . GLU B 1 178 ? 16.344 2.186 -9.586 1 87.25 178 GLU B O 1
ATOM 3684 N N . GLU B 1 179 ? 14.25 2.939 -9.18 1 89.19 179 GLU B N 1
ATOM 3685 C CA . GLU B 1 179 ? 14.273 2.498 -7.785 1 89.19 179 GLU B CA 1
ATOM 3686 C C . GLU B 1 179 ? 13.18 1.471 -7.516 1 89.19 179 GLU B C 1
ATOM 3688 O O . GLU B 1 179 ? 13.133 0.866 -6.445 1 89.19 179 GLU B O 1
ATOM 3693 N N . LYS B 1 180 ? 12.32 1.333 -8.43 1 89.25 180 LYS B N 1
ATOM 3694 C CA . LYS B 1 180 ? 11.234 0.35 -8.383 1 89.25 180 LYS B CA 1
ATOM 3695 C C . LYS B 1 180 ? 11.195 -0.481 -9.664 1 89.25 180 LYS B C 1
ATOM 3697 O O . LYS B 1 180 ? 11.438 0.038 -10.758 1 89.25 180 LYS B O 1
ATOM 3702 N N . MET B 1 181 ? 10.852 -1.702 -9.461 1 90.25 181 MET B N 1
ATOM 3703 C CA . MET B 1 181 ? 10.805 -2.621 -10.594 1 90.25 181 MET B CA 1
ATOM 3704 C C . MET B 1 181 ? 9.539 -3.467 -10.562 1 90.25 181 MET B C 1
ATOM 3706 O O . MET B 1 181 ? 9.047 -3.82 -9.484 1 90.25 181 MET B O 1
ATOM 3710 N N . ARG B 1 182 ? 9.023 -3.746 -11.742 1 91.81 182 ARG B N 1
ATOM 3711 C CA . ARG B 1 182 ? 7.914 -4.676 -11.945 1 91.81 182 ARG B CA 1
ATOM 3712 C C . ARG B 1 182 ? 8.281 -5.754 -12.961 1 91.81 182 ARG B C 1
ATOM 3714 O O . ARG B 1 182 ? 8.57 -5.449 -14.117 1 91.81 182 ARG B O 1
ATOM 3721 N N . PHE B 1 183 ? 8.391 -6.977 -12.492 1 95.38 183 PHE B N 1
ATOM 3722 C CA . PHE B 1 183 ? 8.57 -8.148 -13.352 1 95.38 183 PHE B CA 1
ATOM 3723 C C . PHE B 1 183 ? 7.246 -8.867 -13.562 1 95.38 183 PHE B C 1
ATOM 3725 O O . PHE B 1 183 ? 6.617 -9.32 -12.609 1 95.38 183 PHE B O 1
ATOM 3732 N N . GLN B 1 184 ? 6.77 -8.93 -14.828 1 95.5 184 GLN B N 1
ATOM 3733 C CA . GLN B 1 184 ? 5.516 -9.594 -15.18 1 95.5 184 GLN B CA 1
ATOM 3734 C C . GLN B 1 184 ? 5.773 -10.859 -15.984 1 95.5 184 GLN B C 1
ATOM 3736 O O . GLN B 1 184 ? 6.621 -10.875 -16.891 1 95.5 184 GLN B O 1
ATOM 3741 N N . ILE B 1 185 ? 5.023 -11.93 -15.633 1 97.88 185 ILE B N 1
ATOM 3742 C CA . ILE B 1 185 ? 5.156 -13.18 -16.375 1 97.88 185 ILE B CA 1
ATOM 3743 C C . ILE B 1 185 ? 3.809 -13.891 -16.438 1 97.88 185 ILE B C 1
ATOM 3745 O O . ILE B 1 185 ? 3.053 -13.891 -15.453 1 97.88 185 ILE B O 1
ATOM 3749 N N . SER B 1 186 ? 3.482 -14.414 -17.578 1 98.12 186 SER B N 1
ATOM 3750 C CA . SER B 1 186 ? 2.26 -15.188 -17.766 1 98.12 186 SER B CA 1
ATOM 3751 C C . SER B 1 186 ? 2.561 -16.562 -18.359 1 98.12 186 SER B C 1
ATOM 3753 O O . SER B 1 186 ? 3.432 -16.688 -19.219 1 98.12 186 SER B O 1
ATOM 3755 N N . SER B 1 187 ? 1.859 -17.547 -17.906 1 98.44 187 SER B N 1
ATOM 3756 C CA . SER B 1 187 ? 2.045 -18.922 -18.344 1 98.44 187 SER B CA 1
ATOM 3757 C C . SER B 1 187 ? 0.802 -19.766 -18.062 1 98.44 187 SER B C 1
ATOM 3759 O O . SER B 1 187 ? -0.086 -19.344 -17.328 1 98.44 187 SER B O 1
ATOM 3761 N N . ASN B 1 188 ? 0.757 -20.906 -18.719 1 97.44 188 ASN B N 1
ATOM 3762 C CA . ASN B 1 188 ? -0.315 -21.859 -18.422 1 97.44 188 ASN B CA 1
ATOM 3763 C C . ASN B 1 188 ? -0.168 -22.453 -17.031 1 97.44 188 ASN B C 1
ATOM 3765 O O . ASN B 1 188 ? -1.157 -22.859 -16.422 1 97.44 188 ASN B O 1
ATOM 3769 N N . ARG B 1 189 ? 0.975 -22.531 -16.594 1 96.5 189 ARG B N 1
ATOM 3770 C CA . ARG B 1 189 ? 1.269 -23.031 -15.258 1 96.5 189 ARG B CA 1
ATOM 3771 C C . ARG B 1 189 ? 2.656 -22.609 -14.805 1 96.5 189 ARG B C 1
ATOM 3773 O O . ARG B 1 189 ? 3.465 -22.141 -15.602 1 96.5 189 ARG B O 1
ATOM 3780 N N . PHE B 1 190 ? 2.885 -22.734 -13.57 1 97 190 PHE B N 1
ATOM 3781 C CA . PHE B 1 190 ? 4.199 -22.516 -12.984 1 97 190 PHE B CA 1
ATOM 3782 C C . PHE B 1 190 ? 4.574 -23.656 -12.047 1 97 190 PHE B C 1
ATOM 3784 O O . PHE B 1 190 ? 3.697 -24.297 -11.461 1 97 190 PHE B O 1
ATOM 3791 N N . LEU B 1 191 ? 5.855 -23.875 -11.961 1 95.62 191 LEU B N 1
ATOM 3792 C CA . LEU B 1 191 ? 6.367 -24.812 -10.969 1 95.62 191 LEU B CA 1
ATOM 3793 C C . LEU B 1 191 ? 6.496 -24.156 -9.602 1 95.62 191 LEU B C 1
ATOM 3795 O O . LEU B 1 191 ? 6.387 -22.938 -9.484 1 95.62 191 LEU B O 1
ATOM 3799 N N . GLY B 1 192 ? 6.68 -25 -8.57 1 93.12 192 GLY B N 1
ATOM 3800 C CA . GLY B 1 192 ? 6.828 -24.469 -7.223 1 93.12 192 GLY B CA 1
ATOM 3801 C C . GLY B 1 192 ? 7.996 -23.5 -7.09 1 93.12 192 GLY B C 1
ATOM 3802 O O . GLY B 1 192 ? 9.125 -23.844 -7.457 1 93.12 192 GLY B O 1
ATOM 3803 N N . LYS B 1 193 ? 7.703 -22.25 -6.625 1 94.88 193 LYS B N 1
ATOM 3804 C CA . LYS B 1 193 ? 8.68 -21.203 -6.355 1 94.88 193 LYS B CA 1
ATOM 3805 C C . LYS B 1 193 ? 9.367 -20.75 -7.641 1 94.88 193 LYS B C 1
ATOM 3807 O O . LYS B 1 193 ? 10.352 -20 -7.594 1 94.88 193 LYS B O 1
ATOM 3812 N N . MET B 1 194 ? 8.906 -21.156 -8.734 1 96.75 194 MET B N 1
ATOM 3813 C CA . MET B 1 194 ? 9.547 -20.922 -10.023 1 96.75 194 MET B CA 1
ATOM 3814 C C . MET B 1 194 ? 9.82 -19.438 -10.234 1 96.75 194 MET B C 1
ATOM 3816 O O . MET B 1 194 ? 10.945 -19.047 -10.539 1 96.75 194 MET B O 1
ATOM 3820 N N . ILE B 1 195 ? 8.82 -18.625 -9.969 1 98.19 195 ILE B N 1
ATOM 3821 C CA . ILE B 1 195 ? 8.93 -17.203 -10.25 1 98.19 195 ILE B CA 1
ATOM 3822 C C . ILE B 1 195 ? 9.93 -16.562 -9.297 1 98.19 195 ILE B C 1
ATOM 3824 O O . ILE B 1 195 ? 10.742 -15.719 -9.703 1 98.19 195 ILE B O 1
ATOM 3828 N N . ARG B 1 196 ? 9.922 -16.938 -8.07 1 98.19 196 ARG B N 1
ATOM 3829 C CA . ARG B 1 196 ? 10.836 -16.375 -7.078 1 98.19 196 ARG B CA 1
ATOM 3830 C C . ARG B 1 196 ? 12.273 -16.828 -7.355 1 98.19 196 ARG B C 1
ATOM 3832 O O . ARG B 1 196 ? 13.219 -16.078 -7.105 1 98.19 196 ARG B O 1
ATOM 3839 N N . ILE B 1 197 ? 12.406 -18.047 -7.84 1 97.31 197 ILE B N 1
ATOM 3840 C CA . ILE B 1 197 ? 13.727 -18.547 -8.219 1 97.31 197 ILE B CA 1
ATOM 3841 C C . ILE B 1 197 ? 14.25 -17.766 -9.422 1 97.31 197 ILE B C 1
ATOM 3843 O O . ILE B 1 197 ? 15.398 -17.312 -9.438 1 97.31 197 ILE B O 1
ATOM 3847 N N . ILE B 1 198 ? 13.391 -17.594 -10.375 1 97.75 198 ILE B N 1
ATOM 3848 C CA . ILE B 1 198 ? 13.766 -16.797 -11.539 1 97.75 198 ILE B CA 1
ATOM 3849 C C . ILE B 1 198 ? 14.164 -15.398 -11.102 1 97.75 198 ILE B C 1
ATOM 3851 O O . ILE B 1 198 ? 15.203 -14.883 -11.516 1 97.75 198 ILE B O 1
ATOM 3855 N N . MET B 1 199 ? 13.391 -14.789 -10.25 1 97.94 199 MET B N 1
ATOM 3856 C CA . MET B 1 199 ? 13.68 -13.438 -9.758 1 97.94 199 MET B CA 1
ATOM 3857 C C . MET B 1 199 ? 15.016 -13.406 -9.016 1 97.94 199 MET B C 1
ATOM 3859 O O . MET B 1 199 ? 15.766 -12.438 -9.133 1 97.94 199 MET B O 1
ATOM 3863 N N . GLY B 1 200 ? 15.25 -14.445 -8.258 1 97.31 200 GLY B N 1
ATOM 3864 C CA . GLY B 1 200 ? 16.547 -14.547 -7.613 1 97.31 200 GLY B CA 1
ATOM 3865 C C . GLY B 1 200 ? 17.703 -14.531 -8.594 1 97.31 200 GLY B C 1
ATOM 3866 O O . GLY B 1 200 ? 18.719 -13.875 -8.352 1 97.31 200 GLY B O 1
ATOM 3867 N N . GLN B 1 201 ? 17.547 -15.25 -9.68 1 96.88 201 GLN B N 1
ATOM 3868 C CA . GLN B 1 201 ? 18.578 -15.258 -10.719 1 96.88 201 GLN B CA 1
ATOM 3869 C C . GLN B 1 201 ? 18.688 -13.891 -11.391 1 96.88 201 GLN B C 1
ATOM 3871 O O . GLN B 1 201 ? 19.797 -13.414 -11.664 1 96.88 201 GLN B O 1
ATOM 3876 N N . LEU B 1 202 ? 17.594 -13.289 -11.648 1 97.5 202 LEU B N 1
ATOM 3877 C CA . LEU B 1 202 ? 17.578 -11.961 -12.258 1 97.5 202 LEU B CA 1
ATOM 3878 C C . LEU B 1 202 ? 18.312 -10.961 -11.375 1 97.5 202 LEU B C 1
ATOM 3880 O O . LEU B 1 202 ? 19.031 -10.094 -11.883 1 97.5 202 LEU B O 1
ATOM 3884 N N . LEU B 1 203 ? 18.156 -11.086 -10.07 1 97.81 203 LEU B N 1
ATOM 3885 C CA . LEU B 1 203 ? 18.859 -10.211 -9.141 1 97.81 203 LEU B CA 1
ATOM 3886 C C . LEU B 1 203 ? 20.359 -10.43 -9.219 1 97.81 203 LEU B C 1
ATOM 3888 O O . LEU B 1 203 ? 21.141 -9.469 -9.141 1 97.81 203 LEU B O 1
ATOM 3892 N N . LYS B 1 204 ? 20.797 -11.656 -9.406 1 97.12 204 LYS B N 1
ATOM 3893 C CA . LYS B 1 204 ? 22.203 -11.93 -9.594 1 97.12 204 LYS B CA 1
ATOM 3894 C C . LYS B 1 204 ? 22.734 -11.234 -10.844 1 97.12 204 LYS B C 1
ATOM 3896 O O . LYS B 1 204 ? 23.844 -10.68 -10.836 1 97.12 204 LYS B O 1
ATOM 3901 N N . ILE B 1 205 ? 21.953 -11.297 -11.867 1 97.88 205 ILE B N 1
ATOM 3902 C CA . ILE B 1 205 ? 22.328 -10.648 -13.117 1 97.88 205 ILE B CA 1
ATOM 3903 C C . ILE B 1 205 ? 22.422 -9.141 -12.898 1 97.88 205 ILE B C 1
ATOM 3905 O O . ILE B 1 205 ? 23.406 -8.508 -13.289 1 97.88 205 ILE B O 1
ATOM 3909 N N . GLY B 1 206 ? 21.391 -8.57 -12.297 1 97.81 206 GLY B N 1
ATOM 3910 C CA . GLY B 1 206 ? 21.391 -7.148 -12.016 1 97.81 206 GLY B CA 1
ATOM 3911 C C . GLY B 1 206 ? 22.594 -6.699 -11.195 1 97.81 206 GLY B C 1
ATOM 3912 O O . GLY B 1 206 ? 23.094 -5.586 -11.375 1 97.81 206 GLY B O 1
ATOM 3913 N N . LYS B 1 207 ? 23.094 -7.594 -10.336 1 97.44 207 LYS B N 1
ATOM 3914 C CA . LYS B 1 207 ? 24.219 -7.297 -9.461 1 97.44 207 LYS B CA 1
ATOM 3915 C C . LYS B 1 207 ? 25.547 -7.555 -10.164 1 97.44 207 LYS B C 1
ATOM 3917 O O . LYS B 1 207 ? 26.609 -7.285 -9.609 1 97.44 207 LYS B O 1
ATOM 3922 N N . GLY B 1 208 ? 25.469 -8.141 -11.305 1 97.12 208 GLY B N 1
ATOM 3923 C CA . GLY B 1 208 ? 26.672 -8.461 -12.055 1 97.12 208 GLY B CA 1
ATOM 3924 C C . GLY B 1 208 ? 27.328 -9.758 -11.625 1 97.12 208 GLY B C 1
ATOM 3925 O O . GLY B 1 208 ? 28.484 -10.023 -11.961 1 97.12 208 GLY B O 1
ATOM 3926 N N . LEU B 1 209 ? 26.609 -10.594 -10.953 1 96.06 209 LEU B N 1
ATOM 3927 C CA . LEU B 1 209 ? 27.141 -11.836 -10.414 1 96.06 209 LEU B CA 1
ATOM 3928 C C . LEU B 1 209 ? 26.891 -12.992 -11.375 1 96.06 209 LEU B C 1
ATOM 3930 O O . LEU B 1 209 ? 27.469 -14.078 -11.211 1 96.06 209 LEU B O 1
ATOM 3934 N N . MET B 1 210 ? 26.047 -12.812 -12.336 1 96.25 210 MET B N 1
ATOM 3935 C CA . MET B 1 210 ? 25.688 -13.797 -13.359 1 96.25 210 MET B CA 1
ATOM 3936 C C . MET B 1 210 ? 25.469 -13.117 -14.703 1 96.25 210 MET B C 1
ATOM 3938 O O . MET B 1 210 ? 24.859 -12.047 -14.773 1 96.25 210 MET B O 1
ATOM 3942 N N . SER B 1 211 ? 25.969 -13.695 -15.75 1 98.06 211 SER B N 1
ATOM 3943 C CA . SER B 1 211 ? 25.719 -13.148 -17.078 1 98.06 211 SER B CA 1
ATOM 3944 C C . SER B 1 211 ? 24.391 -13.641 -17.625 1 98.06 211 SER B C 1
ATOM 3946 O O . SER B 1 211 ? 23.844 -14.633 -17.156 1 98.06 211 SER B O 1
ATOM 3948 N N . VAL B 1 212 ? 23.906 -12.953 -18.641 1 98.44 212 VAL B N 1
ATOM 3949 C CA . VAL B 1 212 ? 22.703 -13.375 -19.328 1 98.44 212 VAL B CA 1
ATOM 3950 C C . VAL B 1 212 ? 22.922 -14.734 -19.984 1 98.44 212 VAL B C 1
ATOM 3952 O O . VAL B 1 212 ? 22.031 -15.594 -19.953 1 98.44 212 VAL B O 1
ATOM 3955 N N . ASP B 1 213 ? 24.125 -14.953 -20.469 1 98.19 213 ASP B N 1
ATOM 3956 C CA . ASP B 1 213 ? 24.453 -16.219 -21.094 1 98.19 213 ASP B CA 1
ATOM 3957 C C . ASP B 1 213 ? 24.422 -17.375 -20.094 1 98.19 213 ASP B C 1
ATOM 3959 O O . ASP B 1 213 ? 23.938 -18.469 -20.406 1 98.19 213 ASP B O 1
ATOM 3963 N N . GLU B 1 214 ? 24.953 -17.078 -18.984 1 96.31 214 GLU B N 1
ATOM 3964 C CA . GLU B 1 214 ? 24.906 -18.094 -17.938 1 96.31 214 GLU B CA 1
ATOM 3965 C C . GLU B 1 214 ? 23.469 -18.438 -17.562 1 96.31 214 GLU B C 1
ATOM 3967 O O . GLU B 1 214 ? 23.125 -19.609 -17.375 1 96.31 214 GLU B O 1
ATOM 3972 N N . PHE B 1 215 ? 22.703 -17.438 -17.469 1 96.81 215 PHE B N 1
ATOM 3973 C CA . PHE B 1 215 ? 21.281 -17.625 -17.203 1 96.81 215 PHE B CA 1
ATOM 3974 C C . PHE B 1 215 ? 20.641 -18.5 -18.266 1 96.81 215 PHE B C 1
ATOM 3976 O O . PHE B 1 215 ? 19.953 -19.469 -17.953 1 96.81 215 PHE B O 1
ATOM 3983 N N . GLU B 1 216 ? 20.859 -18.188 -19.484 1 97.88 216 GLU B N 1
ATOM 3984 C CA . GLU B 1 216 ? 20.297 -18.938 -20.594 1 97.88 216 GLU B CA 1
ATOM 3985 C C . GLU B 1 216 ? 20.812 -20.375 -20.609 1 97.88 216 GLU B C 1
ATOM 3987 O O . GLU B 1 216 ? 20.078 -21.297 -20.984 1 97.88 216 GLU B O 1
ATOM 3992 N N . SER B 1 217 ? 22.031 -20.578 -20.219 1 97 217 SER B N 1
ATOM 3993 C CA . SER B 1 217 ? 22.609 -21.922 -20.203 1 97 217 SER B CA 1
ATOM 3994 C C . SER B 1 217 ? 21.828 -22.844 -19.281 1 97 217 SER B C 1
ATOM 3996 O O . SER B 1 217 ? 21.719 -24.047 -19.547 1 97 217 SER B O 1
ATOM 3998 N N . HIS B 1 218 ? 21.328 -22.281 -18.188 1 95.44 218 HIS B N 1
ATOM 3999 C CA . HIS B 1 218 ? 20.5 -23.078 -17.281 1 95.44 218 HIS B CA 1
ATOM 4000 C C . HIS B 1 218 ? 19.203 -23.5 -17.969 1 95.44 218 HIS B C 1
ATOM 4002 O O . HIS B 1 218 ? 18.734 -24.625 -17.781 1 95.44 218 HIS B O 1
ATOM 4008 N N . LEU B 1 219 ? 18.625 -22.656 -18.781 1 96.56 219 LEU B N 1
ATOM 4009 C CA . LEU B 1 219 ? 17.406 -22.969 -19.531 1 96.56 219 LEU B CA 1
ATOM 4010 C C . LEU B 1 219 ? 17.688 -24.062 -20.578 1 96.56 219 LEU B C 1
ATOM 4012 O O . LEU B 1 219 ? 16.891 -24.969 -20.75 1 96.56 219 LEU B O 1
ATOM 4016 N N . ILE B 1 220 ? 18.844 -23.984 -21.188 1 96.88 220 ILE B N 1
ATOM 4017 C CA . ILE B 1 220 ? 19.234 -24.906 -22.25 1 96.88 220 ILE B CA 1
ATOM 4018 C C . ILE B 1 220 ? 19.547 -26.281 -21.656 1 96.88 220 ILE B C 1
ATOM 4020 O O . ILE B 1 220 ? 19.031 -27.297 -22.125 1 96.88 220 ILE B O 1
ATOM 4024 N N . SER B 1 221 ? 20.344 -26.297 -20.578 1 95.31 221 SER B N 1
ATOM 4025 C CA . SER B 1 221 ? 20.844 -27.547 -20.031 1 95.31 221 SER B CA 1
ATOM 4026 C C . SER B 1 221 ? 19.812 -28.219 -19.125 1 95.31 221 SER B C 1
ATOM 4028 O O . SER B 1 221 ? 19.922 -29.391 -18.797 1 95.31 221 SER B O 1
ATOM 4030 N N . ARG B 1 222 ? 18.906 -27.422 -18.578 1 94 222 ARG B N 1
ATOM 4031 C CA . ARG B 1 222 ? 17.875 -27.859 -17.656 1 94 222 ARG B CA 1
ATOM 4032 C C . ARG B 1 222 ? 18.484 -28.328 -16.328 1 94 222 ARG B C 1
ATOM 4034 O O . ARG B 1 222 ? 17.875 -29.078 -15.586 1 94 222 ARG B O 1
ATOM 4041 N N . GLU B 1 223 ? 19.703 -27.875 -16.141 1 90.38 223 GLU B N 1
ATOM 4042 C CA . GLU B 1 223 ? 20.375 -28.188 -14.898 1 90.38 223 GLU B CA 1
ATOM 4043 C C . GLU B 1 223 ? 20.078 -27.156 -13.82 1 90.38 223 GLU B C 1
ATOM 4045 O O . GLU B 1 223 ? 20.203 -25.953 -14.055 1 90.38 223 GLU B O 1
ATOM 4050 N N . THR B 1 224 ? 19.734 -27.703 -12.711 1 84.75 224 THR B N 1
ATOM 4051 C CA . THR B 1 224 ? 19.453 -26.828 -11.586 1 84.75 224 THR B CA 1
ATOM 4052 C C . THR B 1 224 ? 20.734 -26.188 -11.055 1 84.75 224 THR B C 1
ATOM 4054 O O . THR B 1 224 ? 21.719 -26.891 -10.812 1 84.75 224 THR B O 1
ATOM 4057 N N . PRO B 1 225 ? 20.703 -24.906 -10.953 1 83.5 225 PRO B N 1
ATOM 4058 C CA . PRO B 1 225 ? 21.891 -24.281 -10.367 1 83.5 225 PRO B CA 1
ATOM 4059 C C . PRO B 1 225 ? 22.203 -24.781 -8.961 1 83.5 225 PRO B C 1
ATOM 4061 O O . PRO B 1 225 ? 21.297 -25.219 -8.242 1 83.5 225 PRO B O 1
ATOM 4064 N N . ALA B 1 226 ? 23.484 -24.766 -8.609 1 78.81 226 ALA B N 1
ATOM 4065 C CA . ALA B 1 226 ? 23.953 -25.266 -7.32 1 78.81 226 ALA B CA 1
ATOM 4066 C C . ALA B 1 226 ? 23.328 -24.5 -6.172 1 78.81 226 ALA B C 1
ATOM 4068 O O . ALA B 1 226 ? 22.953 -25.078 -5.148 1 78.81 226 ALA B O 1
ATOM 4069 N N . LEU B 1 227 ? 23.234 -23.188 -6.301 1 83.06 227 LEU B N 1
ATOM 4070 C CA . LEU B 1 227 ? 22.656 -22.359 -5.258 1 83.06 227 LEU B CA 1
ATOM 4071 C C . LEU B 1 227 ? 21.422 -21.641 -5.77 1 83.06 227 LEU B C 1
ATOM 4073 O O . LEU B 1 227 ? 21.5 -20.828 -6.699 1 83.06 227 LEU B O 1
ATOM 4077 N N . ILE B 1 228 ? 20.328 -22.062 -5.242 1 86.75 228 ILE B N 1
ATOM 4078 C CA . ILE B 1 228 ? 19.062 -21.422 -5.574 1 86.75 228 ILE B CA 1
ATOM 4079 C C . ILE B 1 228 ? 18.578 -20.594 -4.387 1 86.75 228 ILE B C 1
ATOM 4081 O O . ILE B 1 228 ? 18.438 -21.109 -3.275 1 86.75 228 ILE B O 1
ATOM 4085 N N . THR B 1 229 ? 18.5 -19.312 -4.551 1 90.81 229 THR B N 1
ATOM 4086 C CA . THR B 1 229 ? 17.984 -18.391 -3.545 1 90.81 229 THR B CA 1
ATOM 4087 C C . THR B 1 229 ? 16.734 -17.688 -4.059 1 90.81 229 THR B C 1
ATOM 4089 O O . THR B 1 229 ? 16.828 -16.672 -4.754 1 90.81 229 THR B O 1
ATOM 4092 N N . PRO B 1 230 ? 15.562 -18.219 -3.738 1 96.12 230 PRO B N 1
ATOM 4093 C CA . PRO B 1 230 ? 14.344 -17.547 -4.18 1 96.12 230 PRO B CA 1
ATOM 4094 C C . PRO B 1 230 ? 14.234 -16.109 -3.658 1 96.12 230 PRO B C 1
ATOM 4096 O O . PRO B 1 230 ? 14.633 -15.836 -2.523 1 96.12 230 PRO B O 1
ATOM 4099 N N . ALA B 1 231 ? 13.805 -15.234 -4.484 1 98 231 ALA B N 1
ATOM 4100 C CA . ALA B 1 231 ? 13.555 -13.859 -4.059 1 98 231 ALA B CA 1
ATOM 4101 C C . ALA B 1 231 ? 12.5 -13.805 -2.963 1 98 231 ALA B C 1
ATOM 4103 O O . ALA B 1 231 ? 11.766 -14.773 -2.754 1 98 231 ALA B O 1
ATOM 4104 N N . HIS B 1 232 ? 12.477 -12.688 -2.232 1 97.88 232 HIS B N 1
ATOM 4105 C CA . HIS B 1 232 ? 11.508 -12.508 -1.161 1 97.88 232 HIS B CA 1
ATOM 4106 C C . HIS B 1 232 ? 10.078 -12.695 -1.674 1 97.88 232 HIS B C 1
ATOM 4108 O O . HIS B 1 232 ? 9.75 -12.266 -2.779 1 97.88 232 HIS B O 1
ATOM 4114 N N . PRO B 1 233 ? 9.211 -13.258 -0.894 1 98.19 233 PRO B N 1
ATOM 4115 C CA . PRO B 1 233 ? 7.871 -13.609 -1.385 1 98.19 233 PRO B CA 1
ATOM 4116 C C . PRO B 1 233 ? 6.918 -12.414 -1.399 1 98.19 233 PRO B C 1
ATOM 4118 O O . PRO B 1 233 ? 5.965 -12.398 -2.182 1 98.19 233 PRO B O 1
ATOM 4121 N N . GLN B 1 234 ? 7.125 -11.43 -0.571 1 96.12 234 GLN B N 1
ATOM 4122 C CA . GLN B 1 234 ? 6.125 -10.398 -0.33 1 96.12 234 GLN B CA 1
ATOM 4123 C C . GLN B 1 234 ? 6.02 -9.445 -1.519 1 96.12 234 GLN B C 1
ATOM 4125 O O . GLN B 1 234 ? 5.199 -8.531 -1.514 1 96.12 234 GLN B O 1
ATOM 4130 N N . GLY B 1 235 ? 6.812 -9.625 -2.482 1 96.56 235 GLY B N 1
ATOM 4131 C CA . GLY B 1 235 ? 6.68 -8.852 -3.709 1 96.56 235 GLY B CA 1
ATOM 4132 C C . GLY B 1 235 ? 5.879 -9.57 -4.781 1 96.56 235 GLY B C 1
ATOM 4133 O O . GLY B 1 235 ? 5.543 -8.977 -5.809 1 96.56 235 GLY B O 1
ATOM 4134 N N . LEU B 1 236 ? 5.547 -10.773 -4.59 1 97.69 236 LEU B N 1
ATOM 4135 C CA . LEU B 1 236 ? 4.93 -11.602 -5.621 1 97.69 236 LEU B CA 1
ATOM 4136 C C . LEU B 1 236 ? 3.41 -11.594 -5.484 1 97.69 236 LEU B C 1
ATOM 4138 O O . LEU B 1 236 ? 2.883 -11.766 -4.383 1 97.69 236 LEU B O 1
ATOM 4142 N N . TYR B 1 237 ? 2.713 -11.359 -6.625 1 96.69 237 TYR B N 1
ATOM 4143 C CA . TYR B 1 237 ? 1.258 -11.312 -6.703 1 96.69 237 TYR B CA 1
ATOM 4144 C C . TYR B 1 237 ? 0.747 -12.234 -7.805 1 96.69 237 TYR B C 1
ATOM 4146 O O . TYR B 1 237 ? 1.154 -12.117 -8.961 1 96.69 237 TYR B O 1
ATOM 4154 N N . LEU B 1 238 ? -0.116 -13.195 -7.477 1 97.56 238 LEU B N 1
ATOM 4155 C CA . LEU B 1 238 ? -0.975 -13.711 -8.531 1 97.56 238 LEU B CA 1
ATOM 4156 C C . LEU B 1 238 ? -1.969 -12.656 -9 1 97.56 238 LEU B C 1
ATOM 4158 O O . LEU B 1 238 ? -2.895 -12.305 -8.266 1 97.56 238 LEU B O 1
ATOM 4162 N N . SER B 1 239 ? -1.841 -12.211 -10.227 1 95.44 239 SER B N 1
ATOM 4163 C CA . SER B 1 239 ? -2.518 -10.977 -10.609 1 95.44 239 SER B CA 1
ATOM 4164 C C . SER B 1 239 ? -3.699 -11.258 -11.531 1 95.44 239 SER B C 1
ATOM 4166 O O . SER B 1 239 ? -4.633 -10.453 -11.609 1 95.44 239 SER B O 1
ATOM 4168 N N . LYS B 1 240 ? -3.615 -12.336 -12.25 1 96.5 240 LYS B N 1
ATOM 4169 C CA . LYS B 1 240 ? -4.676 -12.633 -13.203 1 96.5 240 LYS B CA 1
ATOM 4170 C C . LYS B 1 240 ? -4.797 -14.141 -13.438 1 96.5 240 LYS B C 1
ATOM 4172 O O . LYS B 1 240 ? -3.787 -14.828 -13.586 1 96.5 240 LYS B O 1
ATOM 4177 N N . VAL B 1 241 ? -5.977 -14.633 -13.43 1 98.12 241 VAL B N 1
ATOM 4178 C CA . VAL B 1 241 ? -6.281 -16 -13.797 1 98.12 241 VAL B CA 1
ATOM 4179 C C . VAL B 1 241 ? -7.34 -16.016 -14.898 1 98.12 241 VAL B C 1
ATOM 4181 O O . VAL B 1 241 ? -8.336 -15.305 -14.82 1 98.12 241 VAL B O 1
ATOM 4184 N N . THR B 1 242 ? -7.074 -16.812 -15.914 1 98.06 242 THR B N 1
ATOM 4185 C CA . THR B 1 242 ? -7.992 -16.875 -17.047 1 98.06 242 THR B CA 1
ATOM 4186 C C . THR B 1 242 ? -8.477 -18.312 -17.266 1 98.06 242 THR B C 1
ATOM 4188 O O . THR B 1 242 ? -7.684 -19.25 -17.188 1 98.06 242 THR B O 1
ATOM 4191 N N . TYR B 1 243 ? -9.75 -18.453 -17.516 1 98.12 243 TYR B N 1
ATOM 4192 C CA . TYR B 1 243 ? -10.383 -19.703 -17.906 1 98.12 243 TYR B CA 1
ATOM 4193 C C . TYR B 1 243 ? -10.953 -19.609 -19.312 1 98.12 243 TYR B C 1
ATOM 4195 O O . TYR B 1 243 ? -11.242 -18.516 -19.812 1 98.12 243 TYR B O 1
ATOM 4203 N N . PRO B 1 244 ? -11.148 -20.812 -19.938 1 97.31 244 PRO B N 1
ATOM 4204 C CA . PRO B 1 244 ? -11.805 -20.781 -21.234 1 97.31 244 PRO B CA 1
ATOM 4205 C C . PRO B 1 244 ? -13.211 -20.188 -21.188 1 97.31 244 PRO B C 1
ATOM 4207 O O . PRO B 1 244 ? -13.672 -19.578 -22.156 1 97.31 244 PRO B O 1
ATOM 4210 N N . TYR B 1 245 ? -13.906 -20.234 -20.047 1 97.06 245 TYR B N 1
ATOM 4211 C CA . TYR B 1 245 ? -15.312 -19.891 -19.922 1 97.06 245 TYR B CA 1
ATOM 4212 C C . TYR B 1 245 ? -15.492 -18.719 -18.969 1 97.06 245 TYR B C 1
ATOM 4214 O O . TYR B 1 245 ? -16.625 -18.281 -18.719 1 97.06 245 TYR B O 1
ATOM 4222 N N . LEU B 1 246 ? -14.43 -18.188 -18.422 1 96.75 246 LEU B N 1
ATOM 4223 C CA . LEU B 1 246 ? -14.484 -17.109 -17.438 1 96.75 246 LEU B CA 1
ATOM 4224 C C . LEU B 1 246 ? -13.234 -16.234 -17.516 1 96.75 246 LEU B C 1
ATOM 4226 O O . LEU B 1 246 ? -12.117 -16.719 -17.312 1 96.75 246 LEU B O 1
ATOM 4230 N N . ASN B 1 247 ? -13.398 -14.938 -17.828 1 97.12 247 ASN B N 1
ATOM 4231 C CA . ASN B 1 247 ? -12.305 -13.984 -17.953 1 97.12 247 ASN B CA 1
ATOM 4232 C C . ASN B 1 247 ? -12.68 -12.617 -17.391 1 97.12 247 ASN B C 1
ATOM 4234 O O . ASN B 1 247 ? -12.938 -11.68 -18.156 1 97.12 247 ASN B O 1
ATOM 4238 N N . LEU B 1 248 ? -12.594 -12.531 -16.078 1 95.75 248 LEU B N 1
ATOM 4239 C CA . LEU B 1 248 ? -12.938 -11.289 -15.391 1 95.75 248 LEU B CA 1
ATOM 4240 C C . LEU B 1 248 ? -11.688 -10.438 -15.156 1 95.75 248 LEU B C 1
ATOM 4242 O O . LEU B 1 248 ? -10.609 -10.969 -14.883 1 95.75 248 LEU B O 1
ATOM 4246 N N . PRO B 1 249 ? -11.828 -9.148 -15.289 1 91.62 249 PRO B N 1
ATOM 4247 C CA . PRO B 1 249 ? -10.695 -8.312 -14.891 1 91.62 249 PRO B CA 1
ATOM 4248 C C . PRO B 1 249 ? -10.445 -8.344 -13.383 1 91.62 249 PRO B C 1
ATOM 4250 O O . PRO B 1 249 ? -11.367 -8.578 -12.602 1 91.62 249 PRO B O 1
ATOM 4253 N N . PRO B 1 250 ? -9.164 -8.18 -12.961 1 89.5 250 PRO B N 1
ATOM 4254 C CA . PRO B 1 250 ? -8.922 -8.039 -11.523 1 89.5 250 PRO B CA 1
ATOM 4255 C C . PRO B 1 250 ? -9.648 -6.844 -10.922 1 89.5 250 PRO B C 1
ATOM 4257 O O . PRO B 1 250 ? -9.859 -5.836 -11.594 1 89.5 250 PRO B O 1
ATOM 4260 N N . ARG B 1 251 ? -10.031 -7.047 -9.688 1 86.25 251 ARG B N 1
ATOM 4261 C CA . ARG B 1 251 ? -10.75 -5.973 -9.008 1 86.25 251 ARG B CA 1
ATOM 4262 C C . ARG B 1 251 ? -9.781 -4.961 -8.406 1 86.25 251 ARG B C 1
ATOM 4264 O O . ARG B 1 251 ? -10.094 -3.77 -8.32 1 86.25 251 ARG B O 1
ATOM 4271 N N . VAL B 1 252 ? -8.695 -5.492 -7.914 1 76.5 252 VAL B N 1
ATOM 4272 C CA . VAL B 1 252 ? -7.695 -4.629 -7.301 1 76.5 252 VAL B CA 1
ATOM 4273 C C . VAL B 1 252 ? -6.387 -4.723 -8.078 1 76.5 252 VAL B C 1
ATOM 4275 O O . VAL B 1 252 ? -6.098 -5.75 -8.695 1 76.5 252 VAL B O 1
ATOM 4278 N N . ASP B 1 253 ? -5.805 -3.568 -8.305 1 64.62 253 ASP B N 1
ATOM 4279 C CA . ASP B 1 253 ? -4.504 -3.566 -8.961 1 64.62 253 ASP B CA 1
ATOM 4280 C C . ASP B 1 253 ? -3.467 -2.818 -8.125 1 64.62 253 ASP B C 1
ATOM 4282 O O . ASP B 1 253 ? -3.559 -1.602 -7.957 1 64.62 253 ASP B O 1
ATOM 4286 N N . PHE B 1 254 ? -2.617 -3.646 -7.402 1 59.62 254 PHE B N 1
ATOM 4287 C CA . PHE B 1 254 ? -1.538 -3.041 -6.633 1 59.62 254 PHE B CA 1
ATOM 4288 C C . PHE B 1 254 ? -0.607 -2.242 -7.535 1 59.62 254 PHE B C 1
ATOM 4290 O O . PHE B 1 254 ? 0.018 -1.276 -7.094 1 59.62 254 PHE B O 1
ATOM 4297 N N . SER B 1 255 ? -0.433 -2.766 -8.789 1 53.28 255 SER B N 1
ATOM 4298 C CA . SER B 1 255 ? 0.504 -2.068 -9.664 1 53.28 255 SER B CA 1
ATOM 4299 C C . SER B 1 255 ? 0.28 -0.561 -9.633 1 53.28 255 SER B C 1
ATOM 4301 O O . SER B 1 255 ? 1.226 0.216 -9.773 1 53.28 255 SER B O 1
ATOM 4303 N N . ALA B 1 256 ? -0.87 -0.306 -9.297 1 52.09 256 ALA B N 1
ATOM 4304 C CA . ALA B 1 256 ? -1.216 1.111 -9.227 1 52.09 256 ALA B CA 1
ATOM 4305 C C . ALA B 1 256 ? -0.573 1.775 -8.008 1 52.09 256 ALA B C 1
ATOM 4307 O O . ALA B 1 256 ? -0.284 2.975 -8.031 1 52.09 256 ALA B O 1
ATOM 4308 N N . VAL B 1 257 ? -0.313 0.98 -7.066 1 50.5 257 VAL B N 1
ATOM 4309 C CA . VAL B 1 257 ? 0.285 1.467 -5.828 1 50.5 257 VAL B CA 1
ATOM 4310 C C . VAL B 1 257 ? 1.734 1.876 -6.082 1 50.5 257 VAL B C 1
ATOM 4312 O O . VAL B 1 257 ? 2.227 2.84 -5.488 1 50.5 257 VAL B O 1
ATOM 4315 N N . LEU B 1 258 ? 2.354 1.199 -6.898 1 50.38 258 LEU B N 1
ATOM 4316 C CA . LEU B 1 258 ? 3.789 1.374 -7.086 1 50.38 258 LEU B CA 1
ATOM 4317 C C . LEU B 1 258 ? 4.074 2.434 -8.141 1 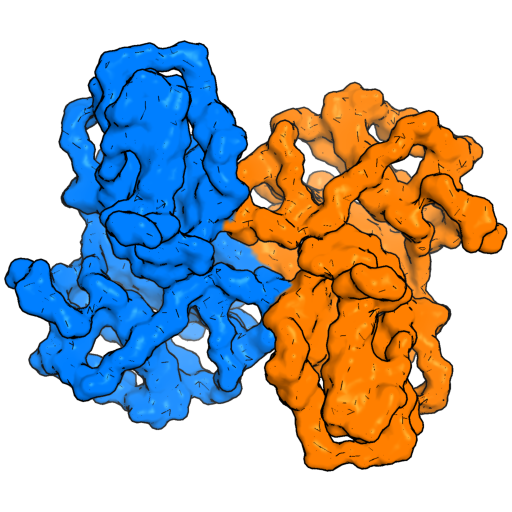50.38 258 LEU B C 1
ATOM 4319 O O . LEU B 1 258 ? 5.207 2.902 -8.266 1 50.38 258 LEU B O 1
ATOM 4323 N N . GLN B 1 259 ? 3.158 2.723 -8.867 1 42.06 259 GLN B N 1
ATOM 4324 C CA . GLN B 1 259 ? 3.441 3.613 -9.984 1 42.06 259 GLN B CA 1
ATOM 4325 C C . GLN B 1 259 ? 3.346 5.074 -9.562 1 42.06 259 GLN B C 1
ATOM 4327 O O . GLN B 1 259 ? 2.375 5.48 -8.914 1 42.06 259 GLN B O 1
ATOM 4332 N N . LYS B 1 260 ? 4.535 5.645 -9.164 1 40.34 260 LYS B N 1
ATOM 4333 C CA . LYS B 1 260 ? 4.57 7.059 -8.805 1 40.34 260 LYS B CA 1
ATOM 4334 C C . LYS B 1 260 ? 3.49 7.84 -9.547 1 40.34 260 LYS B C 1
ATOM 4336 O O . LYS B 1 260 ? 2.602 8.422 -8.922 1 40.34 260 LYS B O 1
ATOM 4341 N N . GLN B 1 261 ? 4.059 9.109 -10.18 1 35.78 261 GLN B N 1
ATOM 4342 C CA . GLN B 1 261 ? 3.676 10.469 -10.539 1 35.78 261 GLN B CA 1
ATOM 4343 C C . GLN B 1 261 ? 2.541 10.469 -11.562 1 35.78 261 GLN B C 1
ATOM 4345 O O . GLN B 1 261 ? 2.377 9.508 -12.312 1 35.78 261 GLN B O 1
ATOM 4350 N N . ALA B 1 262 ? 1.717 11.625 -11.602 1 34.47 262 ALA B N 1
ATOM 4351 C CA . ALA B 1 262 ? 0.917 12.164 -12.703 1 34.47 262 ALA B CA 1
ATOM 4352 C C . ALA B 1 262 ? 1.272 11.484 -14.023 1 34.47 262 ALA B C 1
ATOM 4354 O O . ALA B 1 262 ? 0.387 11.141 -14.805 1 34.47 262 ALA B O 1
ATOM 4355 N N . ASP B 1 263 ? 2.486 11.805 -14.609 1 32.44 263 ASP B N 1
ATOM 4356 C CA . ASP B 1 263 ? 3.002 11.539 -15.945 1 32.44 263 ASP B CA 1
ATOM 4357 C C . ASP B 1 263 ? 3.504 10.102 -16.078 1 32.44 263 ASP B C 1
ATOM 4359 O O . ASP B 1 263 ? 4.266 9.781 -16.984 1 32.44 263 ASP B O 1
ATOM 4363 N N . THR B 1 264 ? 3.742 9.266 -15.102 1 36.31 264 THR B N 1
ATOM 4364 C CA . THR B 1 264 ? 4.832 8.32 -15.32 1 36.31 264 THR B CA 1
ATOM 4365 C C . THR B 1 264 ? 4.379 7.188 -16.234 1 36.31 264 THR B C 1
ATOM 4367 O O . THR B 1 264 ? 3.451 6.449 -15.906 1 36.31 264 THR B O 1
ATOM 4370 N N . ASN B 1 265 ? 4.711 7.219 -17.359 1 35.62 265 ASN B N 1
ATOM 4371 C CA . ASN B 1 265 ? 5.074 6.324 -18.453 1 35.62 265 ASN B CA 1
ATOM 4372 C C . ASN B 1 265 ? 6.02 5.223 -17.984 1 35.62 265 ASN B C 1
ATOM 4374 O O . ASN B 1 265 ? 7.102 5.504 -17.469 1 35.62 265 ASN B O 1
ATOM 4378 N N . TRP B 1 266 ? 5.578 4.133 -17.312 1 32.66 266 TRP B N 1
ATOM 4379 C CA . TRP B 1 266 ? 6.492 2.998 -17.406 1 32.66 266 TRP B CA 1
ATOM 4380 C C . TRP B 1 266 ? 7.277 3.043 -18.719 1 32.66 266 TRP B C 1
ATOM 4382 O O . TRP B 1 266 ? 6.719 3.33 -19.781 1 32.66 266 TRP B O 1
ATOM 4392 N N . ILE B 1 267 ? 8.531 3.492 -18.812 1 32.41 267 ILE B N 1
ATOM 4393 C CA . ILE B 1 267 ? 9.32 3.418 -20.031 1 32.41 267 ILE B CA 1
ATOM 4394 C C . ILE B 1 267 ? 9.727 1.971 -20.297 1 32.41 267 ILE B C 1
ATOM 4396 O O . ILE B 1 267 ? 10.375 1.337 -19.453 1 32.41 267 ILE B O 1
ATOM 4400 N N . THR B 1 268 ? 8.969 1.299 -20.984 1 29.28 268 THR B N 1
ATOM 4401 C CA . THR B 1 268 ? 9.516 0.038 -21.484 1 29.28 268 THR B CA 1
ATOM 4402 C C . THR B 1 268 ? 10.969 0.204 -21.891 1 29.28 268 THR B C 1
ATOM 4404 O O . THR B 1 268 ? 11.297 1.061 -22.719 1 29.28 268 THR B O 1
ATOM 4407 N N . LEU B 1 269 ? 11.836 -0.237 -21.062 1 24.98 269 LEU B N 1
ATOM 4408 C CA . LEU B 1 269 ? 13.211 -0.235 -21.562 1 24.98 269 LEU B CA 1
ATOM 4409 C C . LEU B 1 269 ? 13.297 -0.958 -22.906 1 24.98 269 LEU B C 1
ATOM 4411 O O . LEU B 1 269 ? 12.555 -1.909 -23.156 1 24.98 269 LEU B O 1
#

Nearest PDB structures (foldseek):
  1vs3-assembly1_B  TM=9.032E-01  e=1.387E-21  Thermus thermophilus HB8
  2nr0-assembly1_B  TM=9.187E-01  e=5.408E-21  Escherichia coli K-12
  2nre-assembly1_A-2  TM=8.798E-01  e=1.548E-20  Escherichia coli K-12
  8q70-assembly1_A-2  TM=8.715E-01  e=8.374E-17  Pyrococcus furiosus
  9enc-assembly1_B  TM=8.301E-01  e=1.008E-16  Homo sapiens

InterPro domains:
  IPR001406 Pseudouridine synthase I, TruA [MF_00171] (1-243)
  IPR001406 Pseudouridine synthase I, TruA [PIRSF001430] (1-244)
  IPR001406 Pseudouridine synthase I, TruA [PTHR11142] (3-250)
  IPR020094 Pseudouridine synthase TruA/RsuA/RluB/E/F, N-terminal [G3DSA:3.30.70.580] (1-103)
  IPR020095 Pseudouridine synthase I, TruA, C-terminal [G3DSA:3.30.70.660] (104-242)
  IPR020097 Pseudouridine synthase I, TruA, alpha/beta domain [PF01416] (148-244)
  IPR020103 Pseudouridine synthase, catalytic domain superfamily [SSF55120] (1-252)

Foldseek 3Di:
DKKKWKKWFQQQQFQKADDDPPGHHVQVLLQVLVCVVVVHRWHKAWQDIAGHLATALIIIIMTDDDDDDDDDPQVSSCVRGDPRMHIDDIGDDDDDDGSHPQWQKWKKKFKEFQDDDPVCVLQHAYHVDDQFPQVQLFVLQQCVQVAFAQLQQAPCQVVDPGRGKRKDDWGKFAFPVRGMIMIMTMIRDHHVLSVQQSVVVSRCCRVVNDGSVRSVVCRVVSHHDPDGDGHDNSRMYRYAIDGPVDGDHRPDDCVVVPQDDPPSPRPRD/DKKKWKKWFQQQQFQKADDDPPGHHVQVLLQVLVCVVVVHRWHKAWQDIAGHLATALIIMIMTDDDDDDDDDPQVSSCVRGDPRMHIDDIGDDDDDDGSHPQWQKWKKKFKEFQDDDPVCVLQHAYHVDDQFPQVQLFVLQVCVQVAFAQLQQAPCQVVDPGRGKRKDDWGKFAWPVRGMIMIMTMIRDHHVLSVQQSVVVSRCVRVVNDGSVRSVVCRVVSHHDPDGDGHDNSRMYRYAIDGPVDGDHRPDDCVVVPHDDPDIDRPRD

pLDDT: mean 91.94, std 13.94, range [23.75, 98.75]

Radius of gyration: 25.44 Å; Cα contacts (8 Å, |Δi|>4): 1193; chains: 2; bounding box: 63×68×54 Å

Secondary structure (DSSP, 8-state):
-EEEEEEEE--TTSS-SS--TTS--HHHHHHHHHHHHHTS---EEES--PPTT-EEEEEEEEEE-SS---S-HHHHHHHHS-TTEEEEEEEEESS---TTTT--EEEEEEEEESS--TTTBTTBEE----S--HHHHHHHHTTGGG-SB-GGG-S-GGGSS--B--EEEEEEEE-TTS-EEEEEEEES---TTHHHHHHHHHHHHHTTSS-HHHHHHHHHH-PPPS---PPPGGGEEEEEEE-SS--PPPS--THHHH--SSS------/-EEEEEEEE--TTSS-SS--TTS--HHHHHHHHHHHHHTS---EEES--PPTT-EEEEEEEEEE-SS---S-HHHHHHHHS-TTEEEEEEEEESS---TTTT--EEEEEEEEESS--TTTBTTBEE----S--HHHHHHHHTTGGG-SB-GGG-S-GGGSS--B--EEEEEEEE-TTS-EEEEEEEES---TTHHHHHHHHHHHHHTTSS-HHHHHHHHHH-PPPS---PPPGGGEEEEEEE-SS--PPPS--THHHH--STT---EE-

Organism: NCBI:txid1503925

Sequence (538 aa):
MRYFVHIGYNGLQYNGWQKQANVLNIQGVIENALSQIFKTQIFINGCGRTDAQVHASQFFFHMDIEKEWDFDLIFRLNKLLPMNIAVYDVIPMEGLPHARFDAVQRAYDYFLHTYKDPFLNGLSSYYLLQNLQWDKMKAAVALLPQYKDYRAFCTSPDKYEHTLCYVRSASLMVDAKEEKMRFQISSNRFLGKMIRIIMGQLLKIGKGLMSVDEFESHLISRETPALITPAHPQGLYLSKVTYPYLNLPPRVDFSAVLQKQADTNWITLMRYFVHIGYNGLQYNGWQKQANVLNIQGVIENALSQIFKTQIFINGCGRTDAQVHASQFFFHMDIEKEWDFDLIFRLNKLLPMNIAVYDVIPMEGLPHARFDAVQRAYDYFLHTYKDPFLNGLSSYYLLQNLQWDKMKAAVALLPQYKDYRAFCTSPDKYEHTLCYVRSASLMVDAKEEKMRFQISSNRFLGKMIRIIMGQLLKIGKGLMSVDEFESHLISRETPALITPAHPQGLYLSKVTYPYLNLPPRVDFSAVLQKQADTNWITL